Protein AF-A0A7S1BYB1-F1 (afdb_monomer)

Sequence (476 aa):
VRYETERGKSISFLDKIFKSMNMVGRQTRFNQIYKRRPYSESGSPPGVPKMLADEDTNLGYPTPSHKKASLCVRVGIASCLLASIYVFQSLTNWNRIETFTPWTKAVSGDENPNEVSLGNDIKELIETQQPSCKVDHAALSRAKTEAASLKKLTPLDREYFTIRMNTWKRNAQLLASIDHHAMCEGVLQIQIIWSDPDAEPPSEVINHKSGKVVVERHAVNSLNERFNMILEPPTLGILSLDDDLLRPCDALDSGFFRWKRNPNRMVGFDARSHVEDEEGWKYGSMSTTKKANTYSLILTRAAFVHSDYLKIYMDHLPRNIFNYVAINFNCEDIAMSLLVSALTGGRVPLLADLWALRSQIKVSHENAISSKKGHMSSRSNCVECFTRVLDLRSKEGHIQLSPLLESKKQIFRVGEKSGNSNDFDAAEATIIKRESDLIARLKEWVKMDKSEFRKHWNEMLGEVRSVLESHDLHVD

InterPro domains:
  IPR004263 Exostosin-like [PTHR48261] (154-389)
  IPR015338 Glycosyl transferase 64 domain [PF09258] (161-392)
  IPR029044 Nucleotide-diphospho-sugar transferases [G3DSA:3.90.550.10] (157-410)
  IPR029044 Nucleotide-diphospho-sugar transferases [SSF53448] (161-355)

Organism: NCBI:txid216773

pLDDT: mean 74.59, std 27.9, range [23.41, 98.94]

Radius of gyration: 30.76 Å; Cα contacts (8 Å, |Δi|>4): 634; chains: 1; bounding box: 92×83×57 Å

Mean predicted aligned error: 15.26 Å

Foldseek 3Di:
DDDDDPPDDDDDPVVVVVVVVPPPDDDDDDDDDDDDDDDDDDDDDDDDDDDDDDDDDDDDDDDDDDDDPPPPVVPVVVVVVVVVVVVVVVVPPPDDDPDDDDPDPDPDDDDDPPDPDPPPVNVVVVVPDDQPLAAPVVLLVVLLVLLVVFDAFDPLQLQAEEEQEEDDPPLLLLLLQCVQVLPQRRYQAYEYADAHQPDDRDPCQCPPPSVRHDYDDDPHNFPLSSLVPPDDDPYQKYWQAYSQKDFFSLLLVLQSNVCSLVQLFKEWQAFWAWDQDPVFIFTGDPVRCVVVQKGFFDFSNTMIHGSSLSVSCVPRQDVSLVVLRRSVVACPRVSSQLSSCLSVFQEGHHYGWQLSSPRMWGFDDPPDPCPDPCRRVSRGSSRRRSCSHSVCVDPRNPHDMWGQPPDVPDRTDGTDDCPPVCSVPPDPSPQDPVNVVSVVVVVVLVVDDPVRNVVVSVVSSVVSVVSCVVSVIDTD

Secondary structure (DSSP, 8-state):
-----SS-----HHHHHHHHGGG----------------------------------------------SSSTTTHHHHHHHHHHHHHHTT----------------SS---TT-----HHHHHHHHH--------HHHHHHHHHHHHTPPPPPHHHHH-EEEEEEESS-HHHHHHHHHHHHT-TTEEEEEEEE--TTSPPPHHHHT-TTS-EEEEE-SS--GGGGG--SS--SSSEEEEEETTEE--HHHHHHHHHHHHHSTTS-EES-EEEEEEETTEEEEEPHHHHHHHTEE-EE-TTEEEEEHHHHHHHHHHS-HHHHHHHHHHT--HHHHHHHHHHHHTTTPPPEE--HHHHH--EEBP-TT-GGGSTTHHHHHHHHHHHHHHHTTTTSTTTPPP-EE----TT-SS--SS--STTTGGGSS-----HHHHHHHHHHHHHHHS-HHHHHHHHHHHHHHHHHHHHTTT--B-

Nearest PDB structures (foldseek):
  8og1-assembly1_A  TM=8.498E-01  e=5.751E-15  Homo sapiens
  7au2-assembly1_A  TM=8.416E-01  e=3.413E-15  Homo sapiens
  8og4-assembly1_B  TM=8.600E-01  e=2.313E-14  Homo sapiens
  8og4-assembly1_A  TM=8.467E-01  e=1.295E-14  Homo sapiens
  7sck-assembly1_A  TM=8.446E-01  e=3.275E-14  Homo sapiens

Structure (mmCIF, N/CA/C/O backbone):
data_AF-A0A7S1BYB1-F1
#
_entry.id   AF-A0A7S1BYB1-F1
#
loop_
_atom_site.group_PDB
_atom_site.id
_atom_site.type_symbol
_atom_site.label_atom_id
_atom_site.label_alt_id
_atom_site.label_comp_id
_atom_site.label_asym_id
_atom_site.label_entity_id
_atom_site.label_seq_id
_atom_site.pdbx_PDB_ins_code
_atom_site.Cartn_x
_atom_site.Cartn_y
_atom_site.Cartn_z
_atom_site.occupancy
_atom_site.B_iso_or_equiv
_atom_site.auth_seq_id
_atom_site.auth_comp_id
_atom_site.auth_asym_id
_atom_site.auth_atom_id
_atom_site.pdbx_PDB_model_num
ATOM 1 N N . VAL A 1 1 ? 13.407 -43.158 -27.304 1.00 28.53 1 VAL A N 1
ATOM 2 C CA . VAL A 1 1 ? 14.367 -44.223 -26.929 1.00 28.53 1 VAL A CA 1
ATOM 3 C C . VAL A 1 1 ? 13.582 -45.332 -26.244 1.00 28.53 1 VAL A C 1
ATOM 5 O O . VAL A 1 1 ? 12.896 -45.035 -25.274 1.00 28.53 1 VAL A O 1
ATOM 8 N N . ARG A 1 2 ? 13.568 -46.552 -26.801 1.00 25.67 2 ARG A N 1
ATOM 9 C CA . ARG A 1 2 ? 12.976 -47.732 -26.143 1.00 25.67 2 ARG A CA 1
ATOM 10 C C . ARG A 1 2 ? 13.943 -48.217 -25.066 1.00 25.67 2 ARG A C 1
ATOM 12 O O . ARG A 1 2 ? 15.126 -48.344 -25.358 1.00 25.67 2 ARG A O 1
ATOM 19 N N . TYR A 1 3 ? 13.427 -48.519 -23.883 1.00 26.33 3 TYR A N 1
ATOM 20 C CA . TYR A 1 3 ? 14.114 -49.355 -22.906 1.00 26.33 3 TYR A CA 1
ATOM 21 C C . TYR A 1 3 ? 1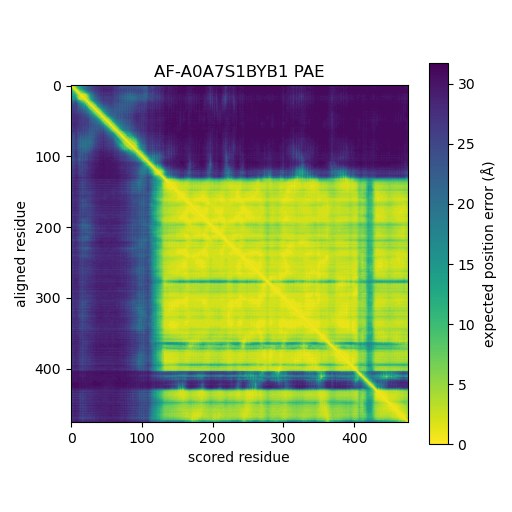3.232 -50.571 -22.634 1.00 26.33 3 TYR A C 1
ATOM 23 O O . TYR A 1 3 ? 12.136 -50.443 -22.091 1.00 26.33 3 TYR A O 1
ATOM 31 N N . GLU A 1 4 ? 13.703 -51.733 -23.075 1.00 29.55 4 GLU A N 1
ATOM 32 C CA . GLU A 1 4 ? 13.315 -53.020 -22.511 1.00 29.55 4 GLU A CA 1
ATOM 33 C C . GLU A 1 4 ? 14.120 -53.215 -21.225 1.00 29.55 4 GLU A C 1
ATOM 35 O O . GLU A 1 4 ? 15.333 -53.002 -21.210 1.00 29.55 4 GLU A O 1
ATOM 40 N N . THR A 1 5 ? 13.452 -53.605 -20.144 1.00 33.22 5 THR A N 1
ATOM 41 C CA . THR A 1 5 ? 14.110 -54.155 -18.961 1.00 33.22 5 THR A CA 1
ATOM 42 C C . THR A 1 5 ? 13.738 -55.625 -18.839 1.00 33.22 5 THR A C 1
ATOM 44 O O . THR A 1 5 ? 12.565 -56.007 -18.895 1.00 33.22 5 THR A O 1
ATOM 47 N N . GLU A 1 6 ? 14.760 -56.464 -18.693 1.00 37.56 6 GLU A N 1
ATOM 48 C CA . GLU A 1 6 ? 14.602 -57.865 -18.329 1.00 37.56 6 GLU A CA 1
ATOM 49 C C . GLU A 1 6 ? 13.918 -57.959 -16.957 1.00 37.56 6 GLU A C 1
ATOM 51 O O . GLU A 1 6 ? 14.300 -57.280 -16.005 1.00 37.56 6 GLU A O 1
ATOM 56 N N . ARG A 1 7 ? 12.918 -58.847 -16.872 1.00 37.50 7 ARG A N 1
ATOM 57 C CA . ARG A 1 7 ? 11.954 -59.059 -15.768 1.00 37.50 7 ARG A CA 1
ATOM 58 C C . ARG A 1 7 ? 10.771 -58.088 -15.790 1.00 37.50 7 ARG A C 1
ATOM 60 O O . ARG A 1 7 ? 10.648 -57.150 -15.008 1.00 37.50 7 ARG A O 1
ATOM 67 N N . GLY A 1 8 ? 9.857 -58.396 -16.709 1.00 41.41 8 GLY A N 1
ATOM 68 C CA . GLY A 1 8 ? 8.642 -57.647 -16.989 1.00 41.41 8 GLY A CA 1
ATOM 69 C C . GLY A 1 8 ? 7.721 -57.420 -15.790 1.00 41.41 8 GLY A C 1
ATOM 70 O O . GLY A 1 8 ? 7.301 -58.357 -15.115 1.00 41.41 8 GLY A O 1
ATOM 71 N N . LYS A 1 9 ? 7.354 -56.148 -15.613 1.00 34.22 9 LYS A N 1
ATOM 72 C CA . LYS A 1 9 ? 6.024 -55.640 -15.244 1.00 34.22 9 LYS A CA 1
ATOM 73 C C . LYS A 1 9 ? 6.003 -54.144 -15.582 1.00 34.22 9 LYS A C 1
ATOM 75 O O . LYS A 1 9 ? 6.672 -53.347 -14.936 1.00 34.22 9 LYS A O 1
ATOM 80 N N . SER A 1 10 ? 5.263 -53.778 -16.625 1.00 31.45 10 SER A N 1
ATOM 81 C CA . SER A 1 10 ? 5.009 -52.385 -17.003 1.00 31.45 10 SER A CA 1
ATOM 82 C C . SER A 1 10 ? 3.876 -51.832 -16.134 1.00 31.45 10 SER A C 1
ATOM 84 O O . SER A 1 10 ? 2.778 -52.383 -16.136 1.00 31.45 10 SER A O 1
ATOM 86 N N . ILE A 1 11 ? 4.141 -50.763 -15.382 1.00 35.50 11 ILE A N 1
ATOM 87 C CA . ILE A 1 11 ? 3.112 -49.877 -14.825 1.00 35.50 11 ILE A CA 1
ATOM 88 C C . ILE A 1 11 ? 3.407 -48.499 -15.404 1.00 35.50 11 ILE A C 1
ATOM 90 O O . ILE A 1 11 ? 4.526 -47.997 -15.275 1.00 35.50 11 ILE A O 1
ATOM 94 N N . SER A 1 12 ? 2.430 -47.910 -16.089 1.00 37.59 12 SER A N 1
ATOM 95 C CA . SER A 1 12 ? 2.609 -46.624 -16.750 1.00 37.59 12 SER A CA 1
ATOM 96 C C . SER A 1 12 ? 2.663 -45.493 -15.716 1.00 37.59 12 SER A C 1
ATOM 98 O O . SER A 1 12 ? 1.914 -45.470 -14.740 1.00 37.59 12 SER A O 1
ATOM 100 N N . PHE A 1 13 ? 3.543 -44.519 -15.937 1.00 36.47 13 PHE A N 1
ATOM 101 C CA . PHE A 1 13 ? 3.660 -43.287 -15.145 1.00 36.47 13 PHE A CA 1
ATOM 102 C C . PHE A 1 13 ? 2.335 -42.489 -15.078 1.00 36.47 13 PHE A C 1
ATOM 104 O O . PHE A 1 13 ? 2.100 -41.742 -14.129 1.00 36.47 13 PHE A O 1
ATOM 111 N N . LEU A 1 14 ? 1.422 -42.724 -16.027 1.00 35.56 14 LEU A N 1
ATOM 112 C CA . LEU A 1 14 ? 0.086 -42.130 -16.074 1.00 35.56 14 LEU A CA 1
ATOM 113 C C . LEU A 1 14 ? -0.856 -42.675 -14.982 1.00 35.56 14 LEU A C 1
ATOM 115 O O . LEU A 1 14 ? -1.696 -41.927 -14.488 1.00 35.56 14 LEU A O 1
ATOM 119 N N . ASP A 1 15 ? -0.670 -43.912 -14.508 1.00 38.47 15 ASP A N 1
ATOM 120 C CA . ASP A 1 15 ? -1.518 -44.502 -13.456 1.00 38.47 15 ASP A CA 1
ATOM 121 C C . ASP A 1 15 ? -1.263 -43.903 -12.060 1.00 38.47 15 ASP A C 1
ATOM 123 O O . ASP A 1 15 ? -2.139 -43.930 -11.190 1.00 38.47 15 ASP A O 1
ATOM 127 N N . LYS A 1 16 ? -0.078 -43.316 -11.831 1.00 39.06 16 LYS A N 1
ATOM 128 C CA . LYS A 1 16 ? 0.220 -42.555 -10.603 1.00 39.06 16 LYS A CA 1
ATOM 129 C C . LYS A 1 16 ? -0.391 -41.153 -10.631 1.00 39.06 16 LYS A C 1
ATOM 131 O O . LYS A 1 16 ? -0.856 -40.688 -9.596 1.00 39.06 16 LYS A O 1
ATOM 136 N N . ILE A 1 17 ? -0.460 -40.528 -11.807 1.00 36.16 17 ILE A N 1
ATOM 137 C CA . ILE A 1 17 ? -1.090 -39.213 -12.002 1.00 36.16 17 ILE A CA 1
ATOM 138 C C . ILE A 1 17 ? -2.623 -39.327 -11.899 1.00 36.16 17 ILE A C 1
ATOM 140 O O . ILE A 1 17 ? -3.269 -38.507 -11.252 1.00 36.16 17 ILE A O 1
ATOM 144 N N . PHE A 1 18 ? -3.223 -40.402 -12.420 1.00 35.75 18 PHE A N 1
ATOM 145 C CA . PHE A 1 18 ? -4.672 -40.621 -12.302 1.00 35.75 18 PHE A CA 1
ATOM 146 C C . PHE A 1 18 ? -5.149 -40.930 -10.872 1.00 35.75 18 PHE A C 1
ATOM 148 O O . PHE A 1 18 ? -6.304 -40.660 -10.538 1.00 35.75 18 PHE A O 1
ATOM 155 N N . LYS A 1 19 ? -4.280 -41.456 -9.997 1.00 37.50 19 LYS A N 1
ATOM 156 C CA . LYS A 1 19 ? -4.608 -41.663 -8.575 1.00 37.50 19 LYS A CA 1
ATOM 157 C C . LYS A 1 19 ? -4.498 -40.392 -7.729 1.00 37.50 19 LYS A C 1
ATOM 159 O O . LYS A 1 19 ? -5.232 -40.289 -6.750 1.00 37.50 19 LYS A O 1
ATOM 164 N N . SER A 1 20 ? -3.654 -39.424 -8.096 1.00 34.69 20 SER A N 1
ATOM 165 C CA . SER A 1 20 ? -3.548 -38.148 -7.369 1.00 34.69 20 SER A CA 1
ATOM 166 C C . SER A 1 20 ? -4.655 -37.154 -7.738 1.00 34.69 20 SER A C 1
ATOM 168 O O . SER A 1 20 ? -5.057 -36.356 -6.898 1.00 34.69 20 SER A O 1
ATOM 170 N N . MET A 1 21 ? -5.223 -37.246 -8.946 1.00 31.27 21 MET A N 1
ATOM 171 C CA . MET A 1 21 ? -6.331 -36.381 -9.385 1.00 31.27 21 MET A CA 1
ATOM 172 C C . MET A 1 21 ? -7.722 -36.824 -8.887 1.00 31.27 21 MET A C 1
ATOM 174 O O . MET A 1 21 ? -8.694 -36.099 -9.070 1.00 31.27 21 MET A O 1
ATOM 178 N N . ASN A 1 22 ? -7.839 -37.975 -8.214 1.00 34.75 22 ASN A N 1
ATOM 179 C CA . ASN A 1 22 ? -9.121 -38.554 -7.783 1.00 34.75 22 ASN A CA 1
ATOM 180 C C . ASN A 1 22 ? -9.516 -38.260 -6.316 1.00 34.75 22 ASN A C 1
ATOM 182 O O . ASN A 1 22 ? -10.364 -38.955 -5.759 1.00 34.75 22 ASN A O 1
ATOM 186 N N . MET A 1 23 ? -8.943 -37.229 -5.677 1.00 32.59 23 MET A N 1
ATOM 187 C CA . MET A 1 23 ? -9.347 -36.781 -4.326 1.00 32.59 23 MET A CA 1
ATOM 188 C C . MET A 1 23 ? -10.143 -35.467 -4.274 1.00 32.59 23 MET A C 1
ATOM 190 O O . MET A 1 23 ? -10.385 -34.944 -3.190 1.00 32.59 23 MET A O 1
ATOM 194 N N . VAL A 1 24 ? -10.662 -34.974 -5.402 1.00 35.75 24 VAL A N 1
ATOM 195 C CA . VAL A 1 24 ? -11.615 -33.850 -5.406 1.00 35.75 24 VAL A CA 1
ATOM 196 C C . VAL A 1 24 ? -12.869 -34.247 -6.181 1.00 35.75 24 VAL A C 1
ATOM 198 O O . VAL A 1 24 ? -12.944 -34.138 -7.398 1.00 35.75 24 VAL A O 1
ATOM 201 N N . GLY A 1 25 ? -13.855 -34.762 -5.446 1.00 28.33 25 GLY A N 1
ATOM 202 C CA . GLY A 1 25 ? -15.143 -35.191 -5.988 1.00 28.33 25 GLY A CA 1
ATOM 203 C C . GLY A 1 25 ? -16.103 -35.663 -4.897 1.00 28.33 25 GLY A C 1
ATOM 204 O O . GLY A 1 25 ? -16.552 -36.806 -4.919 1.00 28.33 25 GLY A O 1
ATOM 205 N N . ARG A 1 26 ? -16.399 -34.814 -3.903 1.00 30.39 26 ARG A N 1
ATOM 206 C CA . ARG A 1 26 ? -17.483 -35.053 -2.932 1.00 30.39 26 ARG A CA 1
ATOM 207 C C . ARG A 1 26 ? -18.613 -34.043 -3.119 1.00 30.39 26 ARG A C 1
ATOM 209 O O . ARG A 1 26 ? -18.632 -33.005 -2.481 1.00 30.39 26 ARG A O 1
ATOM 216 N N . GLN A 1 27 ? -19.581 -34.427 -3.942 1.00 26.97 27 GLN A N 1
ATOM 217 C CA . GLN A 1 27 ? -20.998 -34.045 -3.889 1.00 26.97 27 GLN A CA 1
ATOM 218 C C . GLN A 1 27 ? -21.704 -35.124 -4.738 1.00 26.97 27 GLN A C 1
ATOM 220 O O . GLN A 1 27 ? -21.244 -35.404 -5.837 1.00 26.97 27 GLN A O 1
ATOM 225 N N . THR A 1 28 ? -22.748 -35.865 -4.379 1.00 27.55 28 THR A N 1
ATOM 226 C CA . THR A 1 28 ? -23.713 -35.913 -3.273 1.00 27.55 28 THR A CA 1
ATOM 227 C C . THR A 1 28 ? -24.466 -37.240 -3.489 1.00 27.55 28 THR A C 1
ATOM 229 O O . THR A 1 28 ? -24.682 -37.610 -4.642 1.00 27.55 28 THR A O 1
ATOM 232 N N . ARG A 1 29 ? -24.975 -37.925 -2.455 1.00 26.55 29 ARG A N 1
ATOM 233 C CA . ARG A 1 29 ? -26.191 -38.752 -2.626 1.00 26.55 29 ARG A CA 1
ATOM 234 C C . ARG A 1 29 ? -27.007 -38.840 -1.340 1.00 26.55 29 ARG A C 1
ATOM 236 O O . ARG A 1 29 ? -26.693 -39.597 -0.430 1.00 26.55 29 ARG A O 1
ATOM 243 N N . PHE A 1 30 ? -28.080 -38.057 -1.331 1.00 23.41 30 PHE A N 1
ATOM 244 C CA . PHE A 1 30 ? -29.295 -38.286 -0.559 1.00 23.41 30 PHE A CA 1
ATOM 245 C C . PHE A 1 30 ? -30.231 -39.215 -1.366 1.00 23.41 30 PHE A C 1
ATOM 247 O O . PHE A 1 30 ? -30.302 -39.101 -2.588 1.00 23.41 30 PHE A O 1
ATOM 254 N N . ASN A 1 31 ? -30.973 -40.062 -0.639 1.00 25.92 31 ASN A N 1
ATOM 255 C CA . ASN A 1 31 ? -32.177 -40.838 -0.998 1.00 25.92 31 ASN A CA 1
ATOM 256 C C . ASN A 1 31 ? -32.057 -42.107 -1.873 1.00 25.92 31 ASN A C 1
ATOM 258 O O . ASN A 1 31 ? -32.088 -42.047 -3.095 1.00 25.92 31 ASN A O 1
ATOM 262 N N . GLN A 1 32 ? -32.090 -43.288 -1.233 1.00 26.34 32 GLN A N 1
ATOM 263 C CA . GLN A 1 32 ? -33.321 -44.088 -1.027 1.00 26.34 32 GLN A CA 1
ATOM 264 C C . GLN A 1 32 ? -32.983 -45.484 -0.463 1.00 26.34 32 GLN A C 1
ATOM 266 O O . GLN A 1 32 ? -32.488 -46.337 -1.191 1.00 26.34 32 GLN A O 1
ATOM 271 N N . ILE A 1 33 ? -33.367 -45.761 0.789 1.00 25.06 33 ILE A N 1
ATOM 272 C CA . ILE A 1 33 ? -33.833 -47.095 1.204 1.00 25.06 33 ILE A CA 1
ATOM 273 C C . ILE A 1 33 ? -35.068 -46.889 2.088 1.00 25.06 33 ILE A C 1
ATOM 275 O O . ILE A 1 33 ? -34.967 -46.642 3.283 1.00 25.06 33 ILE A O 1
ATOM 279 N N . TYR A 1 34 ? -36.247 -46.997 1.475 1.00 24.88 34 TYR A N 1
ATOM 280 C CA . TYR A 1 34 ? -37.471 -47.404 2.159 1.00 24.88 34 TYR A CA 1
ATOM 281 C C . TYR A 1 34 ? -37.763 -48.847 1.731 1.00 24.88 34 TYR A C 1
ATOM 283 O O . TYR A 1 34 ? -38.201 -49.092 0.609 1.00 24.88 34 TYR A O 1
ATOM 291 N N . LYS A 1 35 ? -37.562 -49.805 2.639 1.00 27.94 35 LYS A N 1
ATOM 292 C CA . LYS A 1 35 ? -38.367 -51.031 2.714 1.00 27.94 35 LYS A CA 1
ATOM 293 C C . LYS A 1 35 ? -38.775 -51.251 4.174 1.00 27.94 35 LYS A C 1
ATOM 295 O O . LYS A 1 35 ? -38.027 -50.968 5.100 1.00 27.94 35 LYS A O 1
ATOM 300 N N . ARG A 1 36 ? -40.040 -51.636 4.314 1.00 26.97 36 ARG A N 1
ATOM 301 C CA . ARG A 1 36 ? -40.928 -51.605 5.484 1.00 26.97 36 ARG A CA 1
ATOM 302 C C . ARG A 1 36 ? -40.562 -52.613 6.597 1.00 26.97 36 ARG A C 1
ATOM 304 O O . ARG A 1 36 ? -40.266 -53.751 6.266 1.00 26.97 36 ARG A O 1
ATOM 311 N N . ARG A 1 37 ? -40.668 -52.145 7.861 1.00 27.34 37 ARG A N 1
ATOM 312 C CA . ARG A 1 37 ? -41.494 -52.590 9.035 1.00 27.34 37 ARG A CA 1
ATOM 313 C C . ARG A 1 37 ? -41.681 -54.105 9.326 1.00 27.34 37 ARG A C 1
ATOM 315 O O . ARG A 1 37 ? -41.816 -54.866 8.377 1.00 27.34 37 ARG A O 1
ATOM 322 N N . PRO A 1 38 ? -41.810 -54.530 10.613 1.00 35.41 38 PRO A N 1
ATOM 323 C CA . PRO A 1 38 ? -42.918 -54.087 11.484 1.00 35.41 38 PRO A CA 1
ATOM 324 C C . PRO A 1 38 ? -42.580 -53.774 12.955 1.00 35.41 38 PRO A C 1
ATOM 326 O O . PRO A 1 38 ? -41.645 -54.310 13.532 1.00 35.41 38 PRO A O 1
ATOM 329 N N . TYR A 1 39 ? -43.416 -52.920 13.556 1.00 26.61 39 TYR A N 1
ATOM 330 C CA . TYR A 1 39 ? -43.589 -52.782 15.004 1.00 26.61 39 TYR A CA 1
ATOM 331 C C . TYR A 1 39 ? -45.091 -52.869 15.298 1.00 26.61 39 TYR A C 1
ATOM 333 O O . TYR A 1 39 ? -45.893 -52.251 14.590 1.00 26.61 39 TYR A O 1
ATOM 341 N N . SER A 1 40 ? -45.434 -53.680 16.293 1.00 29.45 40 SER A N 1
ATOM 342 C CA . SER A 1 40 ? -46.764 -53.918 16.852 1.00 29.45 40 SER A CA 1
ATOM 343 C C . SER A 1 40 ? -47.159 -52.831 17.863 1.00 29.45 40 SER A C 1
ATOM 345 O O . SER A 1 40 ? -46.295 -52.360 18.594 1.00 29.45 40 SER A O 1
ATOM 347 N N . GLU A 1 41 ? -48.452 -52.471 17.839 1.00 29.92 41 GLU A N 1
ATOM 348 C CA . GLU A 1 41 ? -49.413 -52.228 18.948 1.00 29.92 41 GLU A CA 1
ATOM 349 C C . GLU A 1 41 ? -48.893 -51.605 20.268 1.00 29.92 41 GLU A C 1
ATOM 351 O O . GLU A 1 41 ? -47.904 -52.052 20.825 1.00 29.92 41 GLU A O 1
ATOM 356 N N . SER A 1 42 ? -49.530 -50.625 20.919 1.00 29.88 42 SER A N 1
ATOM 357 C CA . SER A 1 42 ? -50.961 -50.332 21.093 1.00 29.88 42 SER A CA 1
ATOM 358 C C . SER A 1 42 ? -51.144 -48.946 21.755 1.00 29.88 42 SER A C 1
ATOM 360 O O . SER A 1 42 ? -50.232 -48.449 22.412 1.00 29.88 42 SER A O 1
ATOM 362 N N . GLY A 1 43 ? -52.338 -48.344 21.627 1.00 28.23 43 GLY A N 1
ATOM 363 C CA . GLY A 1 43 ? -52.820 -47.303 22.551 1.00 28.23 43 GLY A CA 1
ATOM 364 C C . GLY A 1 43 ? -53.378 -46.024 21.910 1.00 28.23 43 GLY A C 1
ATOM 365 O O . GLY A 1 43 ? -52.648 -45.097 21.586 1.00 28.23 43 GLY A O 1
ATOM 366 N N . SER A 1 44 ? -54.699 -45.941 21.779 1.00 25.78 44 SER A N 1
ATOM 367 C CA . SER A 1 44 ? -55.513 -44.715 21.602 1.00 25.78 44 SER A CA 1
ATOM 368 C C . SER A 1 44 ? -56.807 -44.920 22.427 1.00 25.78 44 SER A C 1
ATOM 370 O O . SER A 1 44 ? -56.982 -46.052 22.891 1.00 25.78 44 SER A O 1
ATOM 372 N N . PRO A 1 45 ? -57.800 -44.001 22.536 1.00 50.94 45 PRO A N 1
ATOM 373 C CA . PRO A 1 45 ? -57.932 -42.541 22.290 1.00 50.94 45 PRO A CA 1
ATOM 374 C C . PRO A 1 45 ? -58.700 -41.889 23.513 1.00 50.94 45 PRO A C 1
ATOM 376 O O . PRO A 1 45 ? -58.501 -42.419 24.606 1.00 50.94 45 PRO A O 1
ATOM 379 N N . PRO A 1 46 ? -59.614 -40.870 23.453 1.00 49.22 46 PRO A N 1
ATOM 380 C CA . PRO A 1 46 ? -60.052 -39.964 22.368 1.00 49.22 46 PRO A CA 1
ATOM 381 C C . PRO A 1 46 ? -60.313 -38.474 22.721 1.00 49.22 46 PRO A C 1
ATOM 383 O O . PRO A 1 46 ? -60.468 -38.082 23.872 1.00 49.22 46 PRO A O 1
ATOM 386 N N . GLY A 1 47 ? -60.496 -37.665 21.665 1.00 29.02 47 GLY A N 1
ATOM 387 C CA . GLY A 1 47 ? -61.193 -36.372 21.711 1.00 29.02 47 GLY A CA 1
ATOM 388 C C . GLY A 1 47 ? -61.196 -35.639 20.359 1.00 29.02 47 GLY A C 1
ATOM 389 O O . GLY A 1 47 ? -60.235 -34.960 20.028 1.00 29.02 47 GLY A O 1
ATOM 390 N N . VAL A 1 48 ? -62.272 -35.792 19.578 1.00 29.19 48 VAL A N 1
ATOM 391 C CA . VAL A 1 48 ? -62.590 -35.134 18.281 1.00 29.19 48 VAL A CA 1
ATOM 392 C C . VAL A 1 48 ? -63.973 -34.473 18.475 1.00 29.19 48 VAL A C 1
ATOM 394 O O . VAL A 1 48 ? -64.759 -35.051 19.233 1.00 29.19 48 VAL A O 1
ATOM 397 N N . PRO A 1 49 ? -64.315 -33.307 17.869 1.00 41.69 49 PRO A N 1
ATOM 398 C CA . PRO A 1 49 ? -64.964 -33.309 16.542 1.00 41.69 49 PRO A CA 1
ATOM 399 C C . PRO A 1 49 ? -64.703 -32.116 15.586 1.00 41.69 49 PRO A C 1
ATOM 401 O O . PRO A 1 49 ? -64.829 -30.973 15.999 1.00 41.69 49 PRO A O 1
ATOM 404 N N . LYS A 1 50 ? -64.529 -32.473 14.288 1.00 29.34 50 LYS A N 1
ATOM 405 C CA . LYS A 1 50 ? -65.174 -31.934 13.044 1.00 29.34 50 LYS A CA 1
ATOM 406 C C . LYS A 1 50 ? -64.947 -30.439 12.681 1.00 29.34 50 LYS A C 1
ATOM 408 O O . LYS A 1 50 ? -64.772 -29.622 13.559 1.00 29.34 50 LYS A O 1
ATOM 413 N N . MET A 1 51 ? -64.951 -29.948 11.431 1.00 27.70 51 MET A N 1
ATOM 414 C CA . MET A 1 51 ? -65.680 -30.247 10.175 1.00 27.70 51 MET A CA 1
ATOM 415 C C . MET A 1 51 ? -65.101 -29.283 9.087 1.00 27.70 51 MET A C 1
ATOM 417 O O . MET A 1 51 ? -64.748 -28.172 9.464 1.00 27.70 51 MET A O 1
ATOM 421 N N . LEU A 1 52 ? -64.811 -29.632 7.822 1.00 29.31 52 LEU A N 1
ATOM 422 C CA . LEU A 1 52 ? -65.625 -29.568 6.570 1.00 29.31 52 LEU A CA 1
ATOM 423 C C . LEU A 1 52 ? -64.590 -29.591 5.398 1.00 29.31 52 LEU A C 1
ATOM 425 O O . LEU A 1 52 ? -63.551 -28.953 5.550 1.00 29.31 52 LEU A O 1
ATOM 429 N N . ALA A 1 53 ? -64.664 -30.507 4.414 1.00 29.11 53 ALA A N 1
ATOM 430 C CA . ALA A 1 53 ? -65.315 -30.379 3.080 1.00 29.11 53 ALA A CA 1
ATOM 431 C C . ALA A 1 53 ? -64.612 -29.317 2.187 1.00 29.11 53 ALA A C 1
ATOM 433 O O . ALA A 1 53 ? -64.398 -28.208 2.661 1.00 29.11 53 ALA A O 1
ATOM 434 N N . ASP A 1 54 ? -64.078 -29.571 0.984 1.00 27.75 54 ASP A N 1
ATOM 435 C CA . ASP A 1 54 ? -64.581 -30.256 -0.231 1.00 27.75 54 ASP A CA 1
ATOM 436 C C . ASP A 1 54 ? -63.380 -30.738 -1.102 1.00 27.75 54 ASP A C 1
ATOM 438 O O . ASP A 1 54 ? -62.298 -30.153 -1.016 1.00 27.75 54 ASP A O 1
ATOM 442 N N . GLU A 1 55 ? -63.406 -31.933 -1.722 1.00 31.36 55 GLU A N 1
ATOM 443 C CA . GLU A 1 55 ? -63.784 -32.230 -3.138 1.00 31.36 55 GLU A CA 1
ATOM 444 C C . GLU A 1 55 ? -63.022 -31.382 -4.186 1.00 31.36 55 GLU A C 1
ATOM 446 O O . GLU A 1 55 ? -62.869 -30.179 -4.038 1.00 31.36 55 GLU A O 1
ATOM 451 N N . ASP A 1 56 ? -62.515 -31.858 -5.323 1.00 29.39 56 ASP A N 1
ATOM 452 C CA . ASP A 1 56 ? -62.427 -33.158 -5.984 1.00 29.39 56 ASP A CA 1
ATOM 453 C C . ASP A 1 56 ? -61.481 -32.954 -7.191 1.00 29.39 56 ASP A C 1
ATOM 455 O O . ASP A 1 56 ? -61.447 -31.866 -7.767 1.00 29.39 56 ASP A O 1
ATOM 459 N N . THR A 1 57 ? -60.725 -33.975 -7.607 1.00 32.06 57 THR A N 1
ATOM 460 C CA . THR A 1 57 ? -60.699 -34.499 -8.995 1.00 32.06 57 THR A CA 1
ATOM 461 C C . THR A 1 57 ? -59.539 -35.472 -9.228 1.00 32.06 57 THR A C 1
ATOM 463 O O . THR A 1 57 ? -58.361 -35.213 -8.994 1.00 32.06 57 THR A O 1
ATOM 466 N N . ASN A 1 58 ? -59.963 -36.642 -9.693 1.00 27.31 58 ASN A N 1
ATOM 467 C CA . ASN A 1 58 ? -59.248 -37.878 -9.965 1.00 27.31 58 ASN A CA 1
ATOM 468 C C . ASN A 1 58 ? -58.661 -37.935 -11.393 1.00 27.31 58 ASN A C 1
ATOM 470 O O . ASN A 1 58 ? -59.003 -37.116 -12.242 1.00 27.31 58 ASN A O 1
ATOM 474 N N . LEU A 1 59 ? -57.957 -39.053 -11.648 1.00 28.70 59 LEU A N 1
ATOM 475 C CA . LEU A 1 59 ? -57.609 -39.706 -12.934 1.00 28.70 59 LEU A CA 1
ATOM 476 C C . LEU A 1 59 ? -56.187 -39.398 -13.437 1.00 28.70 59 LEU A C 1
ATOM 478 O O . LEU A 1 59 ? -55.823 -38.254 -13.646 1.00 28.70 59 LEU A O 1
ATOM 482 N N . GLY A 1 60 ? -55.307 -40.359 -13.718 1.00 26.73 60 GLY A N 1
ATOM 483 C CA . GLY A 1 60 ? -55.402 -41.815 -13.757 1.00 26.73 60 GLY A CA 1
ATOM 484 C C . GLY A 1 60 ? -54.118 -42.365 -14.403 1.00 26.73 60 GLY A C 1
ATOM 485 O O . GLY A 1 60 ? -53.595 -41.781 -15.349 1.00 26.73 60 GLY A O 1
ATOM 486 N N . TYR A 1 61 ? -53.584 -43.468 -13.875 1.00 25.62 61 TYR A N 1
ATOM 487 C CA . TYR A 1 61 ? -52.509 -44.242 -14.513 1.00 25.62 61 TYR A CA 1
ATOM 488 C C . TYR A 1 61 ? -53.051 -45.029 -15.718 1.00 25.62 61 TYR A C 1
ATOM 490 O O . TYR A 1 61 ? -54.217 -45.427 -15.711 1.00 25.62 61 TYR A O 1
ATOM 498 N N . PRO A 1 62 ? -52.191 -45.343 -16.706 1.00 31.19 62 PRO A N 1
ATOM 499 C CA . PRO A 1 62 ? -51.794 -46.750 -16.829 1.00 31.19 62 PRO A CA 1
ATOM 500 C C . PRO A 1 62 ? -50.314 -46.963 -17.222 1.00 31.19 62 PRO A C 1
ATOM 502 O O . PRO A 1 62 ? -49.766 -46.312 -18.107 1.00 31.19 62 PRO A O 1
ATOM 505 N N . THR A 1 63 ? -49.674 -47.952 -16.597 1.00 27.69 63 THR A N 1
ATOM 506 C CA . THR A 1 63 ? -48.598 -48.780 -17.194 1.00 27.69 63 THR A CA 1
ATOM 507 C C . THR A 1 63 ? -49.249 -50.070 -17.749 1.00 27.69 63 THR A C 1
ATOM 509 O O . THR A 1 63 ? -50.421 -50.276 -17.423 1.00 27.69 63 THR A O 1
ATOM 512 N N . PRO A 1 64 ? -48.598 -50.976 -18.532 1.00 37.09 64 PRO A N 1
ATOM 513 C CA . PRO A 1 64 ? -47.157 -51.144 -18.807 1.00 37.09 64 PRO A CA 1
ATOM 514 C C . PRO A 1 64 ? -46.788 -51.547 -20.269 1.00 37.09 64 PRO A C 1
ATOM 516 O O . PRO A 1 64 ? -47.638 -51.913 -21.071 1.00 37.09 64 PRO A O 1
ATOM 519 N N . SER A 1 65 ? -45.491 -51.593 -20.616 1.00 27.05 65 SER A N 1
ATOM 520 C CA . SER A 1 65 ? -44.869 -52.801 -21.218 1.00 27.05 65 SER A CA 1
ATOM 521 C C . SER A 1 65 ? -43.385 -52.620 -21.569 1.00 27.05 65 SER A C 1
ATOM 523 O O . SER A 1 65 ? -42.942 -51.649 -22.179 1.00 27.05 65 SER A O 1
ATOM 525 N N . HIS A 1 66 ? -42.606 -53.623 -21.166 1.00 32.91 66 HIS A N 1
ATOM 526 C CA . HIS A 1 66 ? -41.213 -53.842 -21.524 1.00 32.91 66 HIS A CA 1
ATOM 527 C C . HIS A 1 66 ? -41.066 -54.156 -23.018 1.00 32.91 66 HIS A C 1
ATOM 529 O O . HIS A 1 66 ? -41.628 -55.147 -23.477 1.00 32.91 66 HIS A O 1
ATOM 535 N N . LYS A 1 67 ? -40.250 -53.368 -23.732 1.00 32.78 67 LYS A N 1
ATOM 536 C CA . LYS A 1 67 ? -39.313 -53.765 -24.814 1.00 32.78 67 LYS A CA 1
ATOM 537 C C . LYS A 1 67 ? -38.915 -52.513 -25.604 1.00 32.78 67 LYS A C 1
ATOM 539 O O . LYS A 1 67 ? -39.665 -52.094 -26.474 1.00 32.78 67 LYS A O 1
ATOM 544 N N . LYS A 1 68 ? -37.744 -51.935 -25.291 1.00 31.09 68 LYS A N 1
ATOM 545 C CA . LYS A 1 68 ? -36.846 -51.148 -26.186 1.00 31.09 68 LYS A CA 1
ATOM 546 C C . LYS A 1 68 ? -35.713 -50.465 -25.391 1.00 31.09 68 LYS A C 1
ATOM 548 O O . LYS A 1 68 ? -35.386 -49.305 -25.597 1.00 31.09 68 LYS A O 1
ATOM 553 N N . ALA A 1 69 ? -35.058 -51.201 -24.494 1.00 32.03 69 ALA A N 1
ATOM 554 C CA . ALA A 1 69 ? -33.784 -50.786 -23.903 1.00 32.03 69 ALA A CA 1
ATOM 555 C C . ALA A 1 69 ? -32.634 -51.453 -24.677 1.00 32.03 69 ALA A C 1
ATOM 557 O O . ALA A 1 69 ? -32.083 -52.452 -24.239 1.00 32.03 69 ALA A O 1
ATOM 558 N N . SER A 1 70 ? -32.341 -50.954 -25.882 1.00 33.78 70 SER A N 1
ATOM 559 C CA . SER A 1 70 ? -31.106 -51.306 -26.615 1.00 33.78 70 SER A CA 1
ATOM 560 C C . SER A 1 70 ? -30.713 -50.302 -27.714 1.00 33.78 70 SER A C 1
ATOM 562 O O . SER A 1 70 ? -29.670 -50.486 -28.338 1.00 33.78 70 SER A O 1
ATOM 564 N N . LEU A 1 71 ? -31.479 -49.226 -27.956 1.00 32.12 71 LEU A N 1
ATOM 565 C CA . LEU A 1 71 ? -31.172 -48.264 -29.032 1.00 32.12 71 LEU A CA 1
ATOM 566 C C . LEU A 1 71 ? -30.861 -46.828 -28.556 1.00 32.12 71 LEU A C 1
ATOM 568 O O . LEU A 1 71 ? -30.448 -46.006 -29.363 1.00 32.12 71 LEU A O 1
ATOM 572 N N . CYS A 1 72 ? -30.944 -46.530 -27.252 1.00 31.91 72 CYS A N 1
ATOM 573 C CA . CYS A 1 72 ? -30.597 -45.203 -26.701 1.00 31.91 72 CYS A CA 1
ATOM 574 C C . CYS A 1 72 ? -29.177 -45.085 -26.113 1.00 31.91 72 CYS A C 1
ATOM 576 O O . CYS A 1 72 ? -28.768 -43.990 -25.747 1.00 31.91 72 CYS A O 1
ATOM 578 N N . VAL A 1 73 ? -28.384 -46.161 -26.072 1.00 33.03 73 VAL A N 1
ATOM 579 C CA . VAL A 1 73 ? -27.002 -46.115 -25.536 1.00 33.03 73 VAL A CA 1
ATOM 580 C C . VAL A 1 73 ? -25.961 -45.761 -26.615 1.00 33.03 73 VAL A C 1
ATOM 582 O O . VAL A 1 73 ? -24.827 -45.429 -26.296 1.00 33.03 73 VAL A O 1
ATOM 585 N N . ARG A 1 74 ? -26.337 -45.739 -27.903 1.00 35.84 74 ARG A N 1
ATOM 586 C CA . ARG A 1 74 ? -25.407 -45.415 -29.006 1.00 35.84 74 ARG A CA 1
ATOM 587 C C . ARG A 1 74 ? -25.490 -43.983 -29.546 1.00 35.84 74 ARG A C 1
ATOM 589 O O . ARG A 1 74 ? -24.622 -43.604 -30.319 1.00 35.84 74 ARG A O 1
ATOM 596 N N . VAL A 1 75 ? -26.451 -43.167 -29.101 1.00 37.91 75 VAL A N 1
ATOM 597 C CA . VAL A 1 75 ? -26.554 -41.747 -29.511 1.00 37.91 75 VAL A CA 1
ATOM 598 C C . VAL A 1 75 ? -26.029 -40.786 -28.428 1.00 37.91 75 VAL A C 1
ATOM 600 O O . VAL A 1 75 ? -25.543 -39.712 -28.752 1.00 37.91 75 VAL A O 1
ATOM 603 N N . GLY A 1 76 ? -25.993 -41.195 -27.152 1.00 36.91 76 GLY A N 1
ATOM 604 C CA . GLY A 1 76 ? -25.454 -40.368 -26.057 1.00 36.91 76 GLY A CA 1
ATOM 605 C C . GLY A 1 76 ? -23.921 -40.288 -25.975 1.00 36.91 76 GLY A C 1
ATOM 606 O O . GLY A 1 76 ? -23.392 -39.352 -25.389 1.00 36.91 76 GLY A O 1
ATOM 607 N N . ILE A 1 77 ? -23.191 -41.231 -26.583 1.00 37.91 77 ILE A N 1
ATOM 608 C CA . ILE A 1 77 ? -21.714 -41.256 -26.548 1.00 37.91 77 ILE A CA 1
ATOM 609 C C . ILE A 1 77 ? -21.111 -40.369 -27.655 1.00 37.91 77 ILE A C 1
ATOM 611 O O . ILE A 1 77 ? -20.047 -39.784 -27.466 1.00 37.91 77 ILE A O 1
ATOM 615 N N . ALA A 1 78 ? -21.816 -40.181 -28.776 1.00 37.47 78 ALA A N 1
ATOM 616 C CA . ALA A 1 78 ? -21.365 -39.314 -29.867 1.00 37.47 78 ALA A CA 1
ATOM 617 C C . ALA A 1 78 ? -21.456 -37.814 -29.510 1.00 37.47 78 ALA A C 1
ATOM 619 O O . ALA A 1 78 ? -20.581 -37.037 -29.888 1.00 37.47 78 ALA A O 1
ATOM 620 N N . SER A 1 79 ? -22.455 -37.414 -28.718 1.00 38.53 79 SER A N 1
ATOM 621 C CA . SER A 1 79 ? -22.654 -36.012 -28.316 1.00 38.53 79 SER A CA 1
ATOM 622 C C . SER A 1 79 ? -21.650 -35.533 -27.259 1.00 38.53 79 SER A C 1
ATOM 624 O O . SER A 1 79 ? -21.275 -34.363 -27.260 1.00 38.53 79 SER A O 1
ATOM 626 N N . CYS A 1 80 ? -21.150 -36.427 -26.396 1.00 34.78 80 CYS A N 1
ATOM 627 C CA . CYS A 1 80 ? -20.086 -36.092 -25.442 1.00 34.78 80 CYS A CA 1
ATOM 628 C C . CYS A 1 80 ? -18.699 -36.025 -26.101 1.00 34.78 80 CYS A C 1
ATOM 630 O O . CYS A 1 80 ? -17.903 -35.173 -25.724 1.00 34.78 80 CYS A O 1
ATOM 632 N N . LEU A 1 81 ? -18.421 -36.846 -27.122 1.00 38.62 81 LEU A N 1
ATOM 633 C CA . LEU A 1 81 ? -17.144 -36.804 -27.848 1.00 38.62 81 LEU A CA 1
ATOM 634 C C . LEU A 1 81 ? -16.985 -35.538 -28.707 1.00 38.62 81 LEU A C 1
ATOM 636 O O . LEU A 1 81 ? -15.885 -34.999 -28.793 1.00 38.62 81 LEU A O 1
ATOM 640 N N . LEU A 1 82 ? -18.071 -35.010 -29.281 1.00 36.72 82 LEU A N 1
ATOM 641 C CA . LEU A 1 82 ? -18.028 -33.760 -30.054 1.00 36.72 82 LEU A CA 1
ATOM 642 C C . LEU A 1 82 ? -17.870 -32.510 -29.168 1.00 36.72 82 LEU A C 1
ATOM 644 O O . LEU A 1 82 ? -17.178 -31.573 -29.562 1.00 36.72 82 LEU A O 1
ATOM 648 N N . ALA A 1 83 ? -18.414 -32.513 -27.945 1.00 37.19 83 ALA A N 1
ATOM 649 C CA . ALA A 1 83 ? -18.198 -31.431 -26.979 1.00 37.19 83 ALA A CA 1
ATOM 650 C C . ALA A 1 83 ? -16.751 -31.404 -26.443 1.00 37.19 83 ALA A C 1
ATOM 652 O O . ALA A 1 83 ? -16.183 -30.331 -26.246 1.00 37.19 83 ALA A O 1
ATOM 653 N N . SER A 1 84 ? -16.114 -32.568 -26.274 1.00 36.47 84 SER A N 1
ATOM 654 C CA . SER A 1 84 ? -14.706 -32.654 -25.862 1.00 36.47 84 SER A CA 1
ATOM 655 C C . SER A 1 84 ? -13.731 -32.173 -26.941 1.00 36.47 84 SER A C 1
ATOM 657 O O . SER A 1 84 ? -12.699 -31.601 -26.602 1.00 36.47 84 SER A O 1
ATOM 659 N N . ILE A 1 85 ? -14.063 -32.338 -28.227 1.00 38.12 85 ILE A N 1
ATOM 660 C CA . ILE A 1 85 ? -13.242 -31.839 -29.345 1.00 38.12 85 ILE A CA 1
ATOM 661 C C . ILE A 1 85 ? -13.331 -30.308 -29.459 1.00 38.12 85 ILE A C 1
ATOM 663 O O . ILE A 1 85 ? -12.315 -29.662 -29.711 1.00 38.12 85 ILE A O 1
ATOM 667 N N . TYR A 1 86 ? -14.496 -29.708 -29.183 1.00 32.06 86 TYR A N 1
ATOM 668 C CA . TYR A 1 86 ? -14.662 -28.247 -29.214 1.00 32.06 86 TYR A CA 1
ATOM 669 C C . TYR A 1 86 ? -13.930 -27.539 -28.059 1.00 32.06 86 TYR A C 1
ATOM 671 O O . TYR A 1 86 ? -13.348 -26.472 -28.252 1.00 32.06 86 TYR A O 1
ATOM 679 N N . VAL A 1 87 ? -13.879 -28.158 -26.872 1.00 36.25 87 VAL A N 1
ATOM 680 C CA . VAL A 1 87 ? -13.082 -27.646 -25.741 1.00 36.25 87 VAL A CA 1
ATOM 681 C C . VAL A 1 87 ? -11.579 -27.844 -25.979 1.00 36.25 87 VAL A C 1
ATOM 683 O O . VAL A 1 87 ? -10.789 -26.974 -25.618 1.00 36.25 87 VAL A O 1
ATOM 686 N N . PHE A 1 88 ? -11.165 -28.916 -26.667 1.00 31.78 88 PHE A N 1
ATOM 687 C CA . PHE A 1 88 ? -9.758 -29.113 -27.035 1.00 31.78 88 PHE A CA 1
ATOM 688 C C . PHE A 1 88 ? -9.279 -28.153 -28.136 1.00 31.78 88 PHE A C 1
ATOM 690 O O . PHE A 1 88 ? -8.164 -27.648 -28.045 1.00 31.78 88 PHE A O 1
ATOM 697 N N . GLN A 1 89 ? -10.116 -27.819 -29.125 1.00 31.08 89 GLN A N 1
ATOM 698 C CA . GLN A 1 89 ? -9.756 -26.858 -30.179 1.00 31.08 89 GLN A CA 1
ATOM 699 C C . GLN A 1 89 ? -9.719 -25.397 -29.696 1.00 31.08 89 GLN A C 1
ATOM 701 O O . GLN A 1 89 ? -9.024 -24.581 -30.296 1.00 31.08 89 GLN A O 1
ATOM 706 N N . SER A 1 90 ? -10.380 -25.066 -28.579 1.00 31.97 90 SER A N 1
ATOM 707 C CA . SER A 1 90 ? -10.256 -23.752 -27.926 1.00 31.97 90 SER A CA 1
ATOM 708 C C . SER A 1 90 ? -9.016 -23.624 -27.025 1.00 31.97 90 SER A C 1
ATOM 710 O O . SER A 1 90 ? -8.682 -22.512 -26.616 1.00 31.97 90 SER A O 1
ATOM 712 N N . LEU A 1 91 ? -8.334 -24.732 -26.708 1.00 34.38 91 LEU A N 1
ATOM 713 C CA . LEU A 1 91 ? -7.144 -24.769 -25.844 1.00 34.38 91 LEU A CA 1
ATOM 714 C C . LEU A 1 91 ? -5.837 -25.020 -26.614 1.00 34.38 91 LEU A C 1
ATOM 716 O O . LEU A 1 91 ? -4.755 -24.918 -26.042 1.00 34.38 91 LEU A O 1
ATOM 720 N N . THR A 1 92 ? -5.904 -25.266 -27.924 1.00 34.44 92 THR A N 1
ATOM 721 C CA . THR A 1 92 ? -4.735 -25.396 -28.804 1.00 34.44 92 THR A CA 1
ATOM 722 C C . THR A 1 92 ? -4.579 -24.176 -29.710 1.00 34.44 92 THR A C 1
ATOM 724 O O . THR A 1 92 ? -4.669 -24.281 -30.929 1.00 34.44 92 THR A O 1
ATOM 727 N N . ASN A 1 93 ? -4.290 -23.013 -29.122 1.00 28.44 93 ASN A N 1
ATOM 728 C CA . ASN A 1 93 ? -3.604 -21.919 -29.826 1.00 28.44 93 ASN A CA 1
ATOM 729 C C . ASN A 1 93 ? -2.113 -21.900 -29.430 1.00 28.44 93 ASN A C 1
ATOM 731 O O . ASN A 1 93 ? -1.507 -20.868 -29.150 1.00 28.44 93 ASN A O 1
ATOM 735 N N . TRP A 1 94 ? -1.528 -23.099 -29.369 1.00 32.03 94 TRP A N 1
ATOM 736 C CA . TRP A 1 94 ? -0.107 -23.354 -29.156 1.00 32.03 94 TRP A CA 1
ATOM 737 C C . TRP A 1 94 ? 0.613 -23.363 -30.507 1.00 32.03 94 TRP A C 1
ATOM 739 O O . TRP A 1 94 ? 0.954 -24.405 -31.046 1.00 32.03 94 TRP A O 1
ATOM 749 N N . ASN A 1 95 ? 0.831 -22.172 -31.057 1.00 31.08 95 ASN A N 1
ATOM 750 C CA . ASN A 1 95 ? 1.827 -21.932 -32.101 1.00 31.08 95 ASN A CA 1
ATOM 751 C C . ASN A 1 95 ? 2.634 -20.686 -31.722 1.00 31.08 95 ASN A C 1
ATOM 753 O O . ASN A 1 95 ? 2.536 -19.649 -32.373 1.00 31.08 95 ASN A O 1
ATOM 757 N N . ARG A 1 96 ? 3.384 -20.773 -30.612 1.00 33.94 96 ARG A N 1
ATOM 758 C CA . ARG A 1 96 ? 4.577 -19.950 -30.319 1.00 33.94 96 ARG A CA 1
ATOM 759 C C . ARG A 1 96 ? 5.245 -20.365 -29.003 1.00 33.94 96 ARG A C 1
ATOM 761 O O . ARG A 1 96 ? 5.301 -19.589 -28.059 1.00 33.94 96 ARG A O 1
ATOM 768 N N . ILE A 1 97 ? 5.754 -21.594 -28.931 1.00 29.41 97 ILE A N 1
ATOM 769 C CA . ILE A 1 97 ? 6.740 -21.974 -27.906 1.00 29.41 97 ILE A CA 1
ATOM 770 C C . ILE A 1 97 ? 7.783 -22.891 -28.558 1.00 29.41 97 ILE A C 1
ATOM 772 O O . ILE A 1 97 ? 7.793 -24.100 -28.372 1.00 29.41 97 ILE A O 1
ATOM 776 N N . GLU A 1 98 ? 8.667 -22.296 -29.347 1.00 29.89 98 GLU A N 1
ATOM 777 C CA . GLU A 1 98 ? 10.066 -22.722 -29.420 1.00 29.89 98 GLU A CA 1
ATOM 778 C C . GLU A 1 98 ? 10.783 -21.580 -28.689 1.00 29.89 98 GLU A C 1
ATOM 780 O O . GLU A 1 98 ? 10.677 -20.434 -29.107 1.00 29.89 98 GLU A O 1
ATOM 785 N N . THR A 1 99 ? 11.318 -21.712 -27.482 1.00 33.88 99 THR A N 1
ATOM 786 C CA . THR A 1 99 ? 12.374 -22.622 -27.047 1.00 33.88 99 THR A CA 1
ATOM 787 C C . THR A 1 99 ? 12.369 -22.668 -25.515 1.00 33.88 99 THR A C 1
ATOM 789 O O . THR A 1 99 ? 12.754 -21.685 -24.893 1.00 33.88 99 THR A O 1
ATOM 792 N N . PHE A 1 100 ? 11.968 -23.767 -24.878 1.00 28.31 100 PHE A N 1
ATOM 793 C CA . PHE A 1 100 ? 12.266 -23.983 -23.455 1.00 28.31 100 PHE A CA 1
ATOM 794 C C . PHE A 1 100 ? 12.255 -25.478 -23.130 1.00 28.31 100 PHE A C 1
ATOM 796 O O . PHE A 1 100 ? 11.204 -26.098 -23.011 1.00 28.31 100 PHE A O 1
ATOM 803 N N . THR A 1 101 ? 13.444 -26.065 -23.019 1.00 26.70 101 THR A N 1
ATOM 804 C CA . THR A 1 101 ? 13.815 -27.169 -22.109 1.00 26.70 101 THR A CA 1
ATOM 805 C C . THR A 1 101 ? 15.324 -27.401 -22.272 1.00 26.70 101 THR A C 1
ATOM 807 O O . THR A 1 101 ? 15.817 -27.348 -23.398 1.00 26.70 101 THR A O 1
ATOM 810 N N . PRO A 1 102 ? 16.077 -27.582 -21.168 1.00 30.75 102 PRO A N 1
ATOM 811 C CA . PRO A 1 102 ? 15.919 -28.793 -20.368 1.00 30.75 102 PRO A CA 1
ATOM 812 C C . PRO A 1 102 ? 15.920 -28.563 -18.846 1.00 30.75 102 PRO A C 1
ATOM 814 O O . PRO A 1 102 ? 16.963 -28.389 -18.228 1.00 30.75 102 PRO A O 1
ATOM 817 N N . TRP A 1 103 ? 14.748 -28.716 -18.226 1.00 29.50 103 TRP A N 1
ATOM 818 C CA . TRP A 1 103 ? 14.621 -29.196 -16.846 1.00 29.50 103 TRP A CA 1
ATOM 819 C C . TRP A 1 103 ? 14.013 -30.597 -16.919 1.00 29.50 103 TRP A C 1
ATOM 821 O O . TRP A 1 103 ? 12.803 -30.713 -17.051 1.00 29.50 103 TRP A O 1
ATOM 831 N N . THR A 1 104 ? 14.827 -31.659 -16.963 1.00 31.73 104 THR A N 1
ATOM 832 C CA . THR A 1 104 ? 14.371 -33.058 -16.723 1.00 31.73 10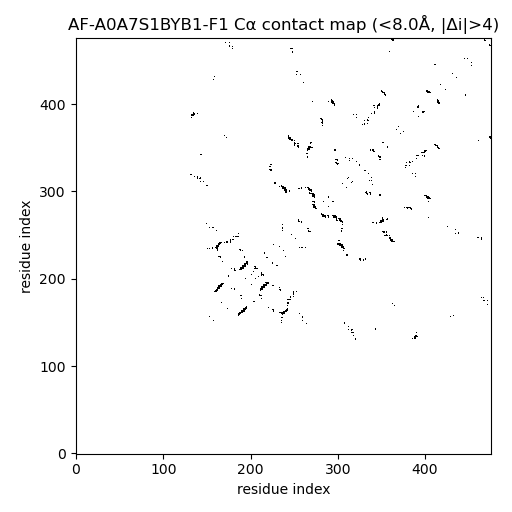4 THR A CA 1
ATOM 833 C C . THR A 1 104 ? 15.509 -34.084 -16.553 1.00 31.73 104 THR A C 1
ATOM 835 O O . THR A 1 104 ? 15.327 -35.271 -16.811 1.00 31.73 104 THR A O 1
ATOM 838 N N . LYS A 1 105 ? 16.689 -33.707 -16.050 1.00 28.11 105 LYS A N 1
ATOM 839 C CA . LYS A 1 105 ? 17.692 -34.708 -15.635 1.00 28.11 105 LYS A CA 1
ATOM 840 C C . LYS A 1 105 ? 18.315 -34.368 -14.289 1.00 28.11 105 LYS A C 1
ATOM 842 O O . LYS A 1 105 ? 19.371 -33.760 -14.255 1.00 28.11 105 LYS A O 1
ATOM 847 N N . ALA A 1 106 ? 17.656 -34.797 -13.215 1.00 29.92 106 ALA A N 1
ATOM 848 C CA . ALA A 1 106 ? 18.279 -35.151 -11.937 1.00 29.92 106 ALA A CA 1
ATOM 849 C C . ALA A 1 106 ? 17.206 -35.723 -10.993 1.00 29.92 106 ALA A C 1
ATOM 851 O O . ALA A 1 106 ? 16.781 -35.060 -10.060 1.00 29.92 106 ALA A O 1
ATOM 852 N N . VAL A 1 107 ? 16.711 -36.937 -11.257 1.00 32.75 107 VAL A N 1
ATOM 853 C CA . VAL A 1 107 ? 16.033 -37.726 -10.212 1.00 32.75 107 VAL A CA 1
ATOM 854 C C . VAL A 1 107 ? 16.452 -39.183 -10.365 1.00 32.75 107 VAL A C 1
ATOM 856 O O . VAL A 1 107 ? 15.761 -39.998 -10.972 1.00 32.75 107 VAL A O 1
ATOM 859 N N . SER A 1 108 ? 17.632 -39.486 -9.835 1.00 29.45 108 SER A N 1
ATOM 860 C CA . SER A 1 108 ? 17.995 -40.817 -9.353 1.00 29.45 108 SER A CA 1
ATOM 861 C C . SER A 1 108 ? 19.198 -40.665 -8.423 1.00 29.45 108 SER A C 1
ATOM 863 O O . SER A 1 108 ? 20.307 -40.445 -8.903 1.00 29.45 108 SER A O 1
ATOM 865 N N . GLY A 1 109 ? 18.971 -40.775 -7.117 1.00 27.8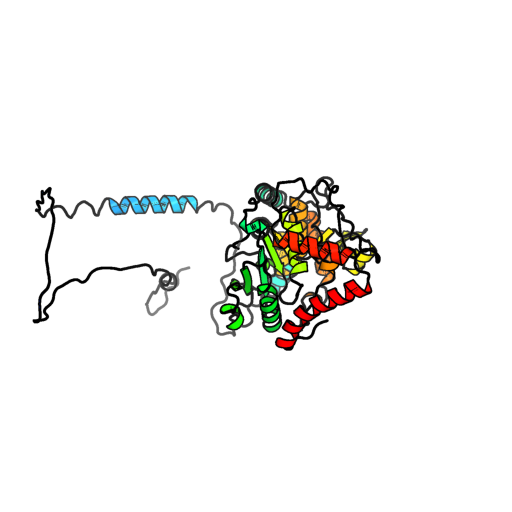8 109 GLY A N 1
ATOM 866 C CA . GLY A 1 109 ? 20.028 -40.810 -6.106 1.00 27.88 109 GLY A CA 1
ATOM 867 C C . GLY A 1 109 ? 19.682 -39.960 -4.891 1.00 27.88 109 GLY A C 1
ATOM 868 O O . GLY A 1 109 ? 19.440 -38.769 -5.034 1.00 27.88 109 GLY A O 1
ATOM 869 N N . ASP A 1 110 ? 19.612 -40.616 -3.738 1.00 33.56 110 ASP A N 1
ATOM 870 C CA . ASP A 1 110 ? 19.383 -40.071 -2.400 1.00 33.56 110 ASP A CA 1
ATOM 871 C C . ASP A 1 110 ? 20.227 -38.827 -2.085 1.00 33.56 110 ASP A C 1
ATOM 873 O O . ASP A 1 110 ? 21.405 -38.981 -1.789 1.00 33.56 110 ASP A O 1
ATOM 877 N N . GLU A 1 111 ? 19.626 -37.632 -2.041 1.00 28.77 111 GLU A N 1
ATOM 878 C CA . GLU A 1 111 ? 20.155 -36.482 -1.293 1.00 28.77 111 GLU A CA 1
ATOM 879 C C . GLU A 1 111 ? 19.014 -35.615 -0.711 1.00 28.77 111 GLU A C 1
ATOM 881 O O . GLU A 1 111 ? 17.880 -35.597 -1.190 1.00 28.77 111 GLU A O 1
ATOM 886 N N . ASN A 1 112 ? 19.340 -34.961 0.401 1.00 29.53 112 ASN A N 1
ATOM 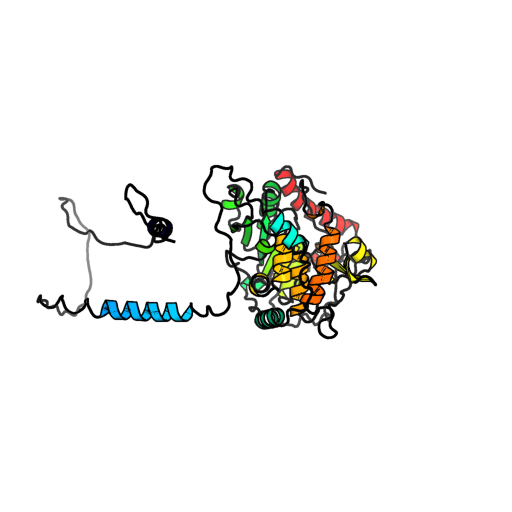887 C CA . ASN A 1 112 ? 18.513 -34.218 1.358 1.00 29.53 112 ASN A CA 1
ATOM 888 C C . ASN A 1 112 ? 17.640 -33.100 0.709 1.00 29.53 112 ASN A C 1
ATOM 890 O O . ASN A 1 112 ? 18.159 -32.370 -0.131 1.00 29.53 112 ASN A O 1
ATOM 894 N N . PRO A 1 113 ? 16.369 -32.853 1.107 1.00 34.72 113 PRO A N 1
ATOM 895 C CA . PRO A 1 113 ? 15.466 -31.940 0.379 1.00 34.72 113 PRO A CA 1
ATOM 896 C C . PRO A 1 113 ? 15.749 -30.431 0.527 1.00 34.72 113 PRO A C 1
ATOM 898 O O . PRO A 1 113 ? 15.001 -29.626 -0.019 1.00 34.72 113 PRO A O 1
ATOM 901 N N . ASN A 1 114 ? 16.791 -30.021 1.258 1.00 33.09 114 ASN A N 1
ATOM 902 C CA . ASN A 1 114 ? 16.996 -28.619 1.654 1.00 33.09 114 ASN A CA 1
ATOM 903 C C . ASN A 1 114 ? 17.843 -27.765 0.697 1.00 33.09 114 ASN A C 1
ATOM 905 O O . ASN A 1 114 ? 18.155 -26.626 1.028 1.00 33.09 114 ASN A O 1
ATOM 909 N N . GLU A 1 115 ? 18.185 -28.249 -0.493 1.00 34.84 115 GLU A N 1
ATOM 910 C CA . GLU A 1 115 ? 18.879 -27.436 -1.495 1.00 34.84 115 GLU A CA 1
ATOM 911 C C . GLU A 1 115 ? 18.445 -27.846 -2.905 1.00 34.84 115 GLU A C 1
ATOM 913 O O . GLU A 1 115 ? 19.101 -28.626 -3.591 1.00 34.84 115 GLU A O 1
ATOM 918 N N . VAL A 1 116 ? 17.361 -27.248 -3.410 1.00 34.97 116 VAL A N 1
ATOM 919 C CA . VAL A 1 116 ? 17.279 -27.031 -4.861 1.00 34.97 116 VAL A CA 1
ATOM 920 C C . VAL A 1 116 ? 18.210 -25.861 -5.166 1.00 34.97 116 VAL A C 1
ATOM 922 O O . VAL A 1 116 ? 17.801 -24.708 -5.285 1.00 34.97 116 VAL A O 1
ATOM 925 N N . SER A 1 117 ? 19.504 -26.172 -5.208 1.00 36.25 117 SER A N 1
ATOM 926 C CA . SER A 1 117 ? 20.542 -25.297 -5.729 1.00 36.25 117 SER A CA 1
ATOM 927 C C . SER A 1 117 ? 20.179 -24.956 -7.173 1.00 36.25 117 SER A C 1
ATOM 929 O O . SER A 1 117 ? 20.207 -25.807 -8.067 1.00 36.25 117 SER A O 1
ATOM 931 N N . LEU A 1 118 ? 19.781 -23.705 -7.408 1.00 44.25 118 LEU A N 1
ATOM 932 C CA . LEU A 1 118 ? 19.809 -23.134 -8.746 1.00 44.25 118 LEU A CA 1
ATOM 933 C C . LEU A 1 118 ? 21.284 -23.182 -9.158 1.00 44.25 118 LEU A C 1
ATOM 935 O O . LEU A 1 118 ? 22.079 -22.417 -8.615 1.00 44.25 118 LEU A O 1
ATOM 939 N N . GLY A 1 119 ? 21.651 -24.144 -10.014 1.00 39.25 119 GLY A N 1
ATOM 940 C CA . GLY A 1 119 ? 23.050 -24.420 -10.343 1.00 39.25 119 GLY A CA 1
ATOM 941 C C . GLY A 1 119 ? 23.813 -23.131 -10.643 1.00 39.25 119 GLY A C 1
ATOM 942 O O . GLY A 1 119 ? 23.259 -22.229 -11.277 1.00 39.25 119 GLY A O 1
ATOM 943 N N . ASN A 1 120 ? 25.055 -23.035 -10.158 1.00 43.97 120 ASN A N 1
ATOM 944 C CA . ASN A 1 120 ? 25.881 -21.825 -10.252 1.00 43.97 120 ASN A CA 1
ATOM 945 C C . ASN A 1 120 ? 25.877 -21.219 -11.668 1.00 43.97 120 ASN A C 1
ATOM 947 O O . ASN A 1 120 ? 25.788 -20.004 -11.797 1.00 43.97 120 ASN A O 1
ATOM 951 N N . ASP A 1 121 ? 25.812 -22.057 -12.706 1.00 42.34 121 ASP A N 1
ATOM 952 C CA . ASP A 1 121 ? 25.725 -21.652 -14.113 1.00 42.34 121 ASP A CA 1
ATOM 953 C C . ASP A 1 121 ? 24.447 -20.860 -14.457 1.00 42.34 121 ASP A C 1
ATOM 955 O O . ASP A 1 121 ? 24.500 -19.897 -15.216 1.00 42.34 121 ASP A O 1
ATOM 959 N N . ILE A 1 122 ? 23.284 -21.221 -13.896 1.00 50.38 122 ILE A N 1
ATOM 960 C CA . ILE A 1 122 ? 22.015 -20.492 -14.094 1.00 50.38 122 ILE A CA 1
ATOM 961 C C . ILE A 1 122 ? 22.048 -19.173 -13.328 1.00 50.38 122 ILE A C 1
ATOM 963 O O . ILE A 1 122 ? 21.567 -18.157 -13.825 1.00 50.38 122 ILE A O 1
ATOM 967 N N . LYS A 1 123 ? 22.620 -19.179 -12.124 1.00 44.88 123 LYS A N 1
ATOM 968 C CA . LYS A 1 123 ? 22.771 -17.972 -11.316 1.00 44.88 123 LYS A CA 1
ATOM 969 C C . LYS A 1 123 ? 23.718 -16.977 -11.991 1.00 44.88 123 LYS A C 1
ATOM 971 O O . LYS A 1 123 ? 23.379 -15.806 -12.075 1.00 44.88 123 LYS A O 1
ATOM 976 N N . GLU A 1 124 ? 24.809 -17.455 -12.583 1.00 42.84 124 GLU A N 1
ATOM 977 C CA . GLU A 1 124 ? 25.757 -16.660 -13.370 1.00 42.84 124 GLU A CA 1
ATOM 978 C C . GLU A 1 124 ? 25.149 -16.180 -14.706 1.00 42.84 124 GLU A C 1
ATOM 980 O O . GLU A 1 124 ? 25.300 -15.015 -15.074 1.00 42.84 124 GLU A O 1
ATOM 985 N N . LEU A 1 125 ? 24.353 -17.007 -15.400 1.00 43.00 125 LEU A N 1
ATOM 986 C CA . LEU A 1 125 ? 23.572 -16.608 -16.589 1.00 43.00 125 LEU A CA 1
ATOM 987 C C . LEU A 1 125 ? 22.500 -15.545 -16.286 1.00 43.00 125 LEU A C 1
ATOM 989 O O . LEU A 1 125 ? 22.199 -14.704 -17.133 1.00 43.00 125 LEU A O 1
ATOM 993 N N . ILE A 1 126 ? 21.918 -15.577 -15.087 1.00 51.53 126 ILE A N 1
ATOM 994 C CA . ILE A 1 126 ? 20.926 -14.604 -14.617 1.00 51.53 126 ILE A CA 1
ATOM 995 C C . ILE A 1 126 ? 21.601 -13.320 -14.112 1.00 51.53 126 ILE A C 1
ATOM 997 O O . ILE A 1 126 ? 21.127 -12.227 -14.411 1.00 51.53 126 ILE A O 1
ATOM 1001 N N . GLU A 1 127 ? 22.718 -13.429 -13.390 1.00 46.72 127 GLU A N 1
ATOM 1002 C CA . GLU A 1 127 ? 23.504 -12.288 -12.900 1.00 46.72 127 GLU A CA 1
ATOM 1003 C C . GLU A 1 127 ? 24.165 -11.506 -14.050 1.00 46.72 127 GLU A C 1
ATOM 1005 O O . GLU A 1 127 ? 24.342 -10.291 -13.950 1.00 46.72 127 GLU A O 1
ATOM 1010 N N . THR A 1 128 ? 24.465 -12.166 -15.175 1.00 44.84 128 THR A N 1
ATOM 1011 C CA . THR A 1 128 ? 25.023 -11.527 -16.381 1.00 44.84 128 THR A CA 1
ATOM 1012 C C . THR A 1 128 ? 23.970 -10.907 -17.306 1.00 44.84 128 THR A C 1
ATOM 1014 O O . THR A 1 128 ? 24.300 -10.014 -18.091 1.00 44.84 128 THR A O 1
ATOM 1017 N N . GLN A 1 129 ? 22.694 -11.294 -17.205 1.00 50.88 129 GLN A N 1
ATOM 1018 C CA . GLN A 1 129 ? 21.607 -10.630 -17.926 1.00 50.88 129 GLN A CA 1
ATOM 1019 C C . GLN A 1 129 ? 21.021 -9.492 -17.089 1.00 50.88 129 GLN A C 1
ATOM 1021 O O . GLN A 1 129 ? 20.020 -9.651 -16.391 1.00 50.88 129 GLN A O 1
ATOM 1026 N N . GLN A 1 130 ? 21.585 -8.286 -17.228 1.00 55.25 130 GLN A N 1
ATOM 1027 C CA . GLN A 1 130 ? 20.810 -7.089 -16.900 1.00 55.25 130 GLN A CA 1
ATOM 1028 C C . GLN A 1 130 ? 19.477 -7.161 -17.663 1.00 55.25 130 GLN A C 1
ATOM 1030 O O . GLN A 1 130 ? 19.489 -7.400 -18.878 1.00 55.25 130 GLN A O 1
ATOM 1035 N N . PRO A 1 131 ? 18.324 -6.977 -16.990 1.00 56.50 131 PRO A N 1
ATOM 1036 C CA . PRO A 1 131 ? 17.042 -6.970 -17.676 1.00 56.50 131 PRO A CA 1
ATOM 1037 C C . PRO A 1 131 ? 17.120 -5.953 -18.810 1.00 56.50 131 PRO A C 1
ATOM 1039 O O . PRO A 1 131 ? 17.596 -4.833 -18.624 1.00 56.50 131 PRO A O 1
ATOM 1042 N N . SER A 1 132 ? 16.671 -6.336 -20.004 1.00 70.94 132 SER A N 1
ATOM 1043 C CA . SER A 1 132 ? 16.598 -5.381 -21.101 1.00 70.94 132 SER A CA 1
ATOM 1044 C C . SER A 1 132 ? 15.679 -4.240 -20.672 1.00 70.94 132 SER A C 1
ATOM 1046 O O . SER A 1 132 ? 14.467 -4.426 -20.592 1.00 70.94 132 SER A O 1
ATOM 1048 N N . CYS A 1 133 ? 16.235 -3.061 -20.386 1.00 84.44 133 CYS A N 1
ATOM 1049 C CA . CYS A 1 133 ? 15.463 -1.883 -19.976 1.00 84.44 133 CYS A CA 1
ATOM 1050 C C . CYS A 1 133 ? 14.788 -1.188 -21.169 1.00 84.44 133 CYS A C 1
ATOM 1052 O O . CYS A 1 133 ? 14.626 0.031 -21.186 1.00 84.44 133 CYS A O 1
ATOM 1054 N N . LYS A 1 134 ? 14.450 -1.965 -22.204 1.00 85.44 134 LYS A N 1
ATOM 1055 C CA . LYS A 1 134 ? 13.710 -1.509 -23.375 1.00 85.44 134 LYS A CA 1
ATOM 1056 C C . LYS A 1 134 ? 12.228 -1.437 -23.034 1.00 85.44 134 LYS A C 1
ATOM 1058 O O . LYS A 1 134 ? 11.717 -2.269 -22.288 1.00 85.44 134 LYS A O 1
ATOM 1063 N N . VAL A 1 135 ? 11.554 -0.450 -23.611 1.00 85.00 135 VAL A N 1
ATOM 1064 C CA . VAL A 1 135 ? 10.108 -0.284 -23.465 1.00 85.00 135 VAL A CA 1
ATOM 1065 C C . VAL A 1 135 ? 9.389 -1.528 -23.986 1.00 85.00 135 VAL A C 1
ATOM 1067 O O . VAL A 1 135 ? 9.648 -1.970 -25.107 1.00 85.00 135 VAL A O 1
ATOM 1070 N N . ASP A 1 136 ? 8.467 -2.071 -23.193 1.00 86.56 136 ASP A N 1
ATOM 1071 C CA . ASP A 1 136 ? 7.556 -3.136 -23.627 1.00 86.56 136 ASP A CA 1
ATOM 1072 C C . ASP A 1 136 ? 6.185 -2.526 -23.950 1.00 86.56 136 ASP A C 1
ATOM 1074 O O . ASP A 1 136 ? 5.241 -2.565 -23.155 1.00 86.56 136 ASP A O 1
ATOM 1078 N N . HIS A 1 137 ? 6.084 -1.916 -25.136 1.00 88.75 137 HIS A N 1
ATOM 1079 C CA . HIS A 1 137 ? 4.863 -1.235 -25.578 1.00 88.75 137 HIS A CA 1
ATOM 1080 C C . HIS A 1 137 ? 3.646 -2.168 -25.623 1.00 88.75 137 HIS A C 1
ATOM 1082 O O . HIS A 1 137 ? 2.525 -1.726 -25.372 1.00 88.75 137 HIS A O 1
ATOM 1088 N N . ALA A 1 138 ? 3.846 -3.455 -25.924 1.00 92.94 138 ALA A N 1
ATOM 1089 C CA . ALA A 1 138 ? 2.757 -4.415 -26.032 1.00 92.94 138 ALA A CA 1
ATOM 1090 C C . ALA A 1 138 ? 2.183 -4.768 -24.653 1.00 92.94 138 ALA A C 1
ATOM 1092 O O . ALA A 1 138 ? 0.963 -4.765 -24.482 1.00 92.94 138 ALA A O 1
ATOM 1093 N N . ALA A 1 139 ? 3.041 -5.049 -23.665 1.00 93.69 139 ALA A N 1
ATOM 1094 C CA . ALA A 1 139 ? 2.600 -5.269 -22.289 1.00 93.69 139 ALA A CA 1
ATOM 1095 C C . ALA A 1 139 ? 1.941 -4.016 -21.703 1.00 93.69 139 ALA A C 1
ATOM 1097 O O . ALA A 1 139 ? 0.838 -4.104 -21.163 1.00 93.69 139 ALA A O 1
ATOM 1098 N N . LEU A 1 140 ? 2.550 -2.842 -21.906 1.00 93.62 140 LEU A N 1
ATOM 1099 C CA . LEU A 1 140 ? 1.994 -1.576 -21.434 1.00 93.62 140 LEU A CA 1
ATOM 1100 C C . LEU A 1 140 ? 0.635 -1.262 -22.080 1.00 93.62 140 LEU A C 1
ATOM 1102 O O . LEU A 1 140 ? -0.268 -0.787 -21.399 1.00 93.62 140 LEU A O 1
ATOM 1106 N N . SER A 1 141 ? 0.450 -1.553 -23.370 1.00 95.56 141 SER A N 1
ATOM 1107 C CA . SER A 1 141 ? -0.832 -1.361 -24.061 1.00 95.56 141 SER A CA 1
ATOM 1108 C C . SER A 1 141 ? -1.942 -2.262 -23.503 1.00 95.56 141 SER A C 1
ATOM 1110 O O . SER A 1 141 ? -3.054 -1.778 -23.275 1.00 95.56 141 SER A O 1
ATOM 1112 N N . ARG A 1 142 ? -1.647 -3.538 -23.208 1.00 97.00 142 ARG A N 1
ATOM 1113 C CA . ARG A 1 142 ? -2.604 -4.441 -22.540 1.00 97.00 142 ARG A CA 1
ATOM 1114 C C . ARG A 1 142 ? -2.950 -3.949 -21.137 1.00 97.00 142 ARG A C 1
ATOM 1116 O O . ARG A 1 142 ? -4.124 -3.808 -20.820 1.00 97.00 142 ARG A O 1
ATOM 1123 N N . ALA A 1 143 ? -1.941 -3.584 -20.344 1.00 97.56 143 ALA A N 1
ATOM 1124 C CA . ALA A 1 143 ? -2.148 -3.047 -19.002 1.00 97.56 143 ALA A CA 1
ATOM 1125 C C . ALA A 1 143 ? -2.996 -1.758 -19.011 1.00 97.56 143 ALA A C 1
ATOM 1127 O O . ALA A 1 143 ? -3.892 -1.612 -18.185 1.00 97.56 143 ALA A O 1
ATOM 1128 N N . LYS A 1 144 ? -2.765 -0.846 -19.971 1.00 96.56 144 LYS A N 1
ATOM 1129 C CA . LYS A 1 144 ? -3.582 0.369 -20.169 1.00 96.56 144 LYS A CA 1
ATOM 1130 C C . LYS A 1 144 ? -5.030 0.045 -20.529 1.00 96.56 144 LYS A C 1
ATOM 1132 O O . LYS A 1 144 ? -5.927 0.744 -20.072 1.00 96.56 144 LYS A O 1
ATOM 1137 N N . THR A 1 145 ? -5.253 -1.001 -21.324 1.00 97.19 145 THR A N 1
ATOM 1138 C CA . THR A 1 145 ? -6.602 -1.445 -21.701 1.00 97.19 145 THR A CA 1
ATOM 1139 C C . THR A 1 145 ? -7.369 -1.939 -20.475 1.00 97.19 145 THR A C 1
ATOM 1141 O O . THR A 1 145 ? -8.457 -1.440 -20.214 1.00 97.19 145 THR A O 1
ATOM 1144 N N . GLU A 1 146 ? -6.770 -2.817 -19.667 1.00 97.44 146 GLU A N 1
ATOM 1145 C CA . GLU A 1 146 ? -7.396 -3.305 -18.428 1.00 97.44 146 GLU A CA 1
ATOM 1146 C C . GLU A 1 146 ? -7.621 -2.182 -17.402 1.00 97.44 146 GLU A C 1
ATOM 1148 O O . GLU A 1 146 ? -8.679 -2.097 -16.778 1.00 97.44 146 GLU A O 1
ATOM 1153 N N . ALA A 1 147 ? -6.660 -1.262 -17.259 1.00 97.00 147 ALA A N 1
ATOM 1154 C CA . ALA A 1 147 ? -6.781 -0.116 -16.356 1.00 97.00 147 ALA A CA 1
ATOM 1155 C C . ALA A 1 147 ? -7.842 0.906 -16.802 1.00 97.00 147 ALA A C 1
ATOM 1157 O O . ALA A 1 147 ? -8.361 1.657 -15.978 1.00 97.00 147 ALA A O 1
ATOM 1158 N N . ALA A 1 148 ? -8.201 0.948 -18.088 1.00 95.69 148 ALA A N 1
ATOM 1159 C CA . ALA A 1 148 ? -9.318 1.766 -18.559 1.00 95.69 148 ALA A CA 1
ATOM 1160 C C . ALA A 1 148 ? -10.682 1.197 -18.122 1.00 95.69 148 ALA A C 1
ATOM 1162 O O . ALA A 1 148 ? -11.674 1.926 -18.103 1.00 95.69 148 ALA A O 1
ATOM 1163 N N . SER A 1 149 ? -10.729 -0.083 -17.741 1.00 94.94 149 SER A N 1
ATOM 1164 C CA . SER A 1 149 ? -11.929 -0.812 -17.326 1.00 94.94 149 SER A CA 1
ATOM 1165 C C . SER A 1 149 ? -11.897 -1.273 -15.865 1.00 94.94 149 SER A C 1
ATOM 1167 O O . SER A 1 149 ? -12.519 -2.286 -15.544 1.00 94.94 149 SER A O 1
ATOM 1169 N N . LEU A 1 150 ? -11.214 -0.540 -14.970 1.00 96.94 150 LEU A N 1
ATOM 1170 C CA . LEU A 1 150 ? -11.276 -0.815 -13.526 1.00 96.94 150 LEU A CA 1
ATOM 1171 C C . LEU A 1 150 ? -12.735 -0.924 -13.063 1.00 96.94 150 LEU A C 1
ATOM 1173 O O . LEU A 1 150 ? -13.584 -0.094 -13.419 1.00 96.94 150 LEU A O 1
ATOM 1177 N N . LYS A 1 151 ? -13.024 -1.938 -12.244 1.00 97.31 151 LYS A N 1
ATOM 1178 C CA . LYS A 1 151 ? -14.353 -2.134 -11.664 1.00 97.31 151 LYS A CA 1
ATOM 1179 C C . LYS A 1 151 ? -14.773 -0.895 -10.876 1.00 97.31 151 LYS A C 1
ATOM 1181 O O . LYS A 1 151 ? -13.986 -0.239 -10.199 1.00 97.31 151 LYS A O 1
ATOM 1186 N N . LYS A 1 152 ? -16.059 -0.564 -10.962 1.00 95.62 152 LYS A N 1
ATOM 1187 C CA . LYS A 1 152 ? -16.632 0.563 -10.222 1.00 95.62 152 LYS A CA 1
ATOM 1188 C C . LYS A 1 152 ? -16.920 0.145 -8.783 1.00 95.62 152 LYS A C 1
ATOM 1190 O O . LYS A 1 152 ? -17.447 -0.940 -8.558 1.00 95.62 152 LYS A O 1
ATOM 1195 N N . LEU A 1 153 ? -16.644 1.044 -7.838 1.00 95.56 153 LEU A N 1
ATOM 1196 C CA . LEU A 1 153 ? -16.901 0.815 -6.415 1.00 95.56 153 LEU A CA 1
ATOM 1197 C C . LEU A 1 153 ? -18.397 0.608 -6.134 1.00 95.56 153 LEU A C 1
ATOM 1199 O O . LEU A 1 153 ? -19.220 1.477 -6.447 1.00 95.56 153 LEU A O 1
ATOM 1203 N N . THR A 1 154 ? -18.723 -0.508 -5.488 1.00 94.62 154 THR A N 1
ATOM 1204 C CA . THR A 1 154 ? -20.045 -0.822 -4.931 1.00 94.62 154 THR A CA 1
ATOM 1205 C C . THR A 1 154 ? -20.244 -0.142 -3.564 1.00 94.62 154 THR A C 1
ATOM 1207 O O . THR A 1 154 ? -19.293 0.425 -3.019 1.00 94.62 154 THR A O 1
ATOM 1210 N N . PRO A 1 155 ? -21.451 -0.173 -2.963 1.00 93.94 155 PRO A N 1
ATOM 1211 C CA . PRO A 1 155 ? -21.642 0.303 -1.591 1.00 93.94 155 PRO A CA 1
ATOM 1212 C C . PRO A 1 155 ? -20.710 -0.380 -0.579 1.00 93.94 155 PRO A C 1
ATOM 1214 O O . PRO A 1 155 ? -20.137 0.304 0.264 1.00 93.94 155 PRO A O 1
ATOM 1217 N N . LEU A 1 156 ? -20.475 -1.691 -0.729 1.00 96.00 156 LEU A N 1
ATOM 1218 C CA . LEU A 1 156 ? -19.554 -2.448 0.123 1.00 96.00 156 LEU A CA 1
ATOM 1219 C C . LEU A 1 156 ? -18.128 -1.878 0.045 1.00 96.00 156 LEU A C 1
ATOM 1221 O O . LEU A 1 156 ? -17.508 -1.628 1.073 1.00 96.00 156 LEU A O 1
ATOM 1225 N N . ASP A 1 157 ? -17.644 -1.583 -1.166 1.00 96.75 157 ASP A N 1
ATOM 1226 C CA . ASP A 1 157 ? -16.295 -1.036 -1.402 1.00 96.75 157 ASP A CA 1
ATOM 1227 C C . ASP A 1 157 ? -16.116 0.400 -0.898 1.00 96.75 157 ASP A C 1
ATOM 1229 O O . ASP A 1 157 ? -14.998 0.900 -0.773 1.00 96.75 157 ASP A O 1
ATOM 1233 N N . ARG A 1 158 ? -17.225 1.106 -0.659 1.00 94.88 158 ARG A N 1
ATOM 1234 C CA . ARG A 1 158 ? -17.221 2.467 -0.105 1.00 94.88 158 ARG A CA 1
ATOM 1235 C C . ARG A 1 158 ? -17.214 2.471 1.418 1.00 94.88 158 ARG A C 1
ATOM 1237 O O . ARG A 1 158 ? -16.873 3.504 2.006 1.00 94.88 158 ARG A O 1
ATOM 1244 N N . GLU A 1 159 ? -17.585 1.349 2.024 1.00 95.44 159 GLU A N 1
ATOM 1245 C CA . GLU A 1 159 ? -17.670 1.164 3.466 1.00 95.44 159 GLU A CA 1
ATOM 1246 C C . GLU A 1 159 ? -16.484 0.379 4.020 1.00 95.44 159 GLU A C 1
ATOM 1248 O O . GLU A 1 159 ? -15.960 0.741 5.074 1.00 95.44 159 GLU A O 1
ATOM 1253 N N . TYR A 1 160 ? -15.992 -0.623 3.295 1.00 98.44 160 TYR A N 1
ATOM 1254 C CA . TYR A 1 160 ? -14.949 -1.512 3.785 1.00 98.44 160 TYR A CA 1
ATOM 1255 C C . TYR A 1 160 ? -13.799 -1.710 2.802 1.00 98.44 160 TYR A C 1
ATOM 1257 O O . TYR A 1 160 ? -13.905 -1.453 1.603 1.00 98.44 160 TYR A O 1
ATOM 1265 N N . PHE A 1 161 ? -12.698 -2.226 3.337 1.00 98.81 161 PHE A N 1
ATOM 1266 C CA . PHE A 1 161 ? -11.537 -2.669 2.581 1.00 98.81 161 PHE A CA 1
ATOM 1267 C C . PHE A 1 161 ? -11.017 -4.012 3.105 1.00 98.81 161 PHE A C 1
ATOM 1269 O O . PHE A 1 161 ? -11.327 -4.445 4.219 1.00 98.81 161 PHE A O 1
ATOM 1276 N N . THR A 1 162 ? -10.194 -4.659 2.286 1.00 98.94 162 THR A N 1
ATOM 1277 C CA . THR A 1 162 ? -9.504 -5.909 2.602 1.00 98.94 162 THR A CA 1
ATOM 1278 C C . THR A 1 162 ? -8.035 -5.603 2.842 1.00 98.94 162 THR A C 1
ATOM 1280 O O . THR A 1 162 ? -7.414 -4.876 2.068 1.00 98.94 162 THR A O 1
ATOM 1283 N N . ILE A 1 163 ? -7.461 -6.148 3.910 1.00 98.88 163 ILE A N 1
ATOM 1284 C CA . ILE A 1 163 ? -6.014 -6.107 4.131 1.00 98.88 163 ILE A CA 1
ATOM 1285 C C . ILE A 1 163 ? -5.401 -7.337 3.473 1.00 98.88 163 ILE A C 1
ATOM 1287 O O . ILE A 1 163 ? -5.866 -8.447 3.707 1.00 98.88 163 ILE A O 1
ATOM 1291 N N . ARG A 1 164 ? -4.341 -7.151 2.688 1.00 98.50 164 ARG A N 1
ATOM 1292 C CA . ARG A 1 164 ? -3.479 -8.236 2.207 1.00 98.50 164 ARG A CA 1
ATOM 1293 C C . ARG A 1 164 ? -2.118 -8.114 2.878 1.00 98.50 164 ARG A C 1
ATOM 1295 O O . ARG A 1 164 ? -1.444 -7.095 2.718 1.00 98.50 164 ARG A O 1
ATOM 1302 N N . MET A 1 165 ? -1.736 -9.144 3.630 1.00 98.19 165 MET A N 1
ATOM 1303 C CA . MET A 1 165 ? -0.527 -9.159 4.451 1.00 98.19 165 MET A CA 1
ATOM 1304 C C . MET A 1 165 ? 0.325 -10.376 4.112 1.00 98.19 165 MET A C 1
ATOM 1306 O O . MET A 1 165 ? -0.073 -11.511 4.367 1.00 98.19 165 MET A O 1
ATOM 1310 N N . ASN A 1 166 ? 1.491 -10.148 3.514 1.00 96.06 166 ASN A N 1
ATOM 1311 C CA . ASN A 1 166 ? 2.460 -11.209 3.274 1.00 96.06 166 ASN A CA 1
ATOM 1312 C C . ASN A 1 166 ? 3.319 -11.445 4.506 1.00 96.06 166 ASN A C 1
ATOM 1314 O O . ASN A 1 166 ? 3.694 -10.509 5.209 1.00 96.06 166 ASN A O 1
ATOM 1318 N N . THR A 1 167 ? 3.662 -12.708 4.723 1.00 95.69 167 THR A N 1
ATOM 1319 C CA . THR A 1 167 ? 4.488 -13.111 5.854 1.00 95.69 167 THR A CA 1
ATOM 1320 C C . THR A 1 167 ? 5.384 -14.287 5.492 1.00 95.69 167 THR A C 1
ATOM 1322 O O . THR A 1 167 ? 5.024 -15.151 4.685 1.00 95.69 167 THR A O 1
ATOM 1325 N N . TRP A 1 168 ? 6.575 -14.291 6.087 1.00 94.25 168 TRP A N 1
ATOM 1326 C CA . TRP A 1 168 ? 7.543 -15.377 6.001 1.00 94.25 168 TRP A CA 1
ATOM 1327 C C . TRP A 1 168 ? 8.379 -15.392 7.280 1.00 94.25 168 TRP A C 1
ATOM 1329 O O . TRP A 1 168 ? 9.139 -14.455 7.534 1.00 94.25 168 TRP A O 1
ATOM 1339 N N . LYS A 1 169 ? 8.231 -16.446 8.090 1.00 92.69 169 LYS A N 1
ATOM 1340 C CA . LYS A 1 169 ? 8.998 -16.675 9.330 1.00 92.69 169 LYS A CA 1
ATOM 1341 C C . LYS A 1 169 ? 8.957 -15.514 10.341 1.00 92.69 169 LYS A C 1
ATOM 1343 O O . LYS A 1 169 ? 9.947 -15.240 11.016 1.00 92.69 169 LYS A O 1
ATOM 1348 N N . ARG A 1 170 ? 7.805 -14.841 10.468 1.00 93.00 170 ARG A N 1
ATOM 1349 C CA . ARG A 1 170 ? 7.562 -13.716 11.400 1.00 93.00 170 ARG A CA 1
ATOM 1350 C C . ARG A 1 170 ? 6.242 -13.863 12.158 1.00 93.00 170 ARG A C 1
ATOM 1352 O O . ARG A 1 170 ? 5.437 -12.941 12.253 1.00 93.00 170 ARG A O 1
ATOM 1359 N N . ASN A 1 171 ? 6.004 -15.060 12.683 1.00 93.62 171 ASN A N 1
ATOM 1360 C CA . ASN A 1 171 ? 4.706 -15.436 13.243 1.00 93.62 171 ASN A CA 1
ATOM 1361 C C . ASN A 1 171 ? 4.246 -14.508 14.380 1.00 93.62 171 ASN A C 1
ATOM 1363 O O . ASN A 1 171 ? 3.064 -14.196 14.452 1.00 93.62 171 ASN A O 1
ATOM 1367 N N . ALA A 1 172 ? 5.157 -14.034 15.236 1.00 93.50 172 ALA A N 1
ATOM 1368 C CA . ALA A 1 172 ? 4.804 -13.139 16.339 1.00 93.50 172 ALA A CA 1
ATOM 1369 C C . ALA A 1 172 ? 4.380 -11.745 15.843 1.00 93.50 172 ALA A C 1
ATOM 1371 O O . ALA A 1 172 ? 3.342 -11.234 16.257 1.00 93.50 172 ALA A O 1
ATOM 1372 N N . GLN A 1 173 ? 5.137 -11.156 14.910 1.00 95.00 173 GLN A N 1
ATOM 1373 C CA . GLN A 1 173 ? 4.804 -9.869 14.292 1.00 95.00 173 GLN A CA 1
ATOM 1374 C C . GLN A 1 173 ? 3.473 -9.958 13.537 1.00 95.00 173 GLN A C 1
ATOM 1376 O O . GLN A 1 173 ? 2.597 -9.116 13.731 1.00 95.00 173 GLN A O 1
ATOM 1381 N N . LEU A 1 174 ? 3.297 -11.030 12.759 1.00 96.94 174 LEU A N 1
ATOM 1382 C CA . LEU A 1 174 ? 2.052 -11.341 12.069 1.00 96.94 174 LEU A CA 1
ATOM 1383 C C . LEU A 1 174 ? 0.870 -11.394 13.040 1.00 96.94 174 LEU A C 1
ATOM 1385 O O . LEU A 1 174 ? -0.130 -10.727 12.792 1.00 96.94 174 LEU A O 1
ATOM 1389 N N . LEU A 1 175 ? 0.984 -12.156 14.135 1.00 96.44 175 LEU A N 1
ATOM 1390 C CA . LEU A 1 175 ? -0.076 -12.291 15.137 1.00 96.44 175 LEU A CA 1
ATOM 1391 C C . LEU A 1 175 ? -0.456 -10.940 15.746 1.00 96.44 175 LEU A C 1
ATOM 1393 O O . LEU A 1 175 ? -1.628 -10.574 15.717 1.00 96.44 175 LEU A O 1
ATOM 1397 N N . ALA A 1 176 ? 0.523 -10.149 16.187 1.00 96.12 176 ALA A N 1
ATOM 1398 C CA . ALA A 1 176 ? 0.244 -8.826 16.734 1.00 96.12 176 ALA A CA 1
ATOM 1399 C C . ALA A 1 176 ? -0.390 -7.883 15.696 1.00 96.12 176 ALA A C 1
ATOM 1401 O O . ALA A 1 176 ? -1.286 -7.098 16.016 1.00 96.12 176 ALA A O 1
ATOM 1402 N N . SER A 1 177 ? 0.039 -7.977 14.435 1.00 97.44 177 SER A N 1
ATOM 1403 C CA . SER A 1 177 ? -0.531 -7.192 13.346 1.00 97.44 177 SER A CA 1
ATOM 1404 C C . SER A 1 177 ? -1.984 -7.592 13.061 1.00 97.44 177 SER A C 1
ATOM 1406 O O . SER A 1 177 ? -2.838 -6.712 12.950 1.00 97.44 177 SER A O 1
ATOM 1408 N N . ILE A 1 178 ? -2.320 -8.884 12.988 1.00 98.00 178 ILE A N 1
ATOM 1409 C CA . ILE A 1 178 ? -3.712 -9.308 12.752 1.00 98.00 178 ILE A CA 1
ATOM 1410 C C . ILE A 1 178 ? -4.618 -9.037 13.959 1.00 98.00 178 ILE A C 1
ATOM 1412 O O . ILE A 1 178 ? -5.759 -8.626 13.746 1.00 98.00 178 ILE A O 1
ATOM 1416 N N . ASP A 1 179 ? -4.120 -9.184 15.193 1.00 97.50 179 ASP A N 1
ATOM 1417 C CA . ASP A 1 179 ? -4.880 -8.885 16.413 1.00 97.50 179 ASP A CA 1
ATOM 1418 C C . ASP A 1 179 ? -5.267 -7.402 16.459 1.00 97.50 179 ASP A C 1
ATOM 1420 O O . ASP A 1 179 ? -6.427 -7.069 16.707 1.00 97.50 179 ASP A O 1
ATOM 1424 N N . HIS A 1 180 ? -4.324 -6.508 16.140 1.00 97.75 180 HIS A N 1
ATOM 1425 C CA . HIS A 1 180 ? -4.585 -5.072 16.058 1.00 97.75 180 HIS A CA 1
ATOM 1426 C C . HIS A 1 180 ? -5.550 -4.722 14.919 1.00 97.75 180 HIS A C 1
ATOM 1428 O O . HIS A 1 180 ? -6.616 -4.142 15.134 1.00 97.75 180 HIS A O 1
ATOM 1434 N N . HIS A 1 181 ? -5.205 -5.088 13.683 1.00 98.44 181 HIS A N 1
ATOM 1435 C CA . HIS A 1 181 ? -5.945 -4.613 12.515 1.00 98.44 181 HIS A CA 1
ATOM 1436 C C . HIS A 1 181 ? -7.335 -5.249 12.375 1.00 98.44 181 HIS A C 1
ATOM 1438 O O . HIS A 1 181 ? -8.224 -4.642 11.775 1.00 98.44 181 HIS A O 1
ATOM 1444 N N . ALA A 1 182 ? -7.577 -6.430 12.955 1.00 98.25 182 ALA A N 1
ATOM 1445 C CA . ALA A 1 182 ? -8.909 -7.030 12.960 1.00 98.25 182 ALA A CA 1
ATOM 1446 C C . ALA A 1 182 ? -9.931 -6.225 13.786 1.00 98.25 182 ALA A C 1
ATOM 1448 O O . ALA A 1 182 ? -11.132 -6.310 13.5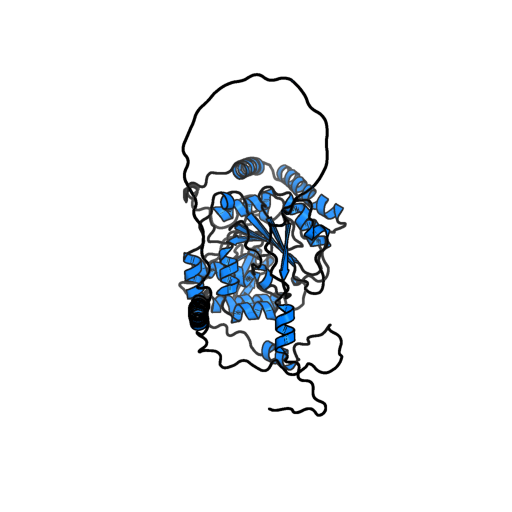02 1.00 98.25 182 ALA A O 1
ATOM 1449 N N . MET A 1 183 ? -9.479 -5.421 14.757 1.00 97.31 183 MET A N 1
ATOM 1450 C CA . MET A 1 183 ? -10.345 -4.537 15.550 1.00 97.31 183 MET A CA 1
ATOM 1451 C C . MET A 1 183 ? -10.846 -3.324 14.757 1.00 97.31 183 MET A C 1
ATOM 1453 O O . MET A 1 183 ? -11.857 -2.728 15.124 1.00 97.31 183 MET A O 1
ATOM 1457 N N . CYS A 1 184 ? -10.189 -2.966 13.651 1.00 98.25 184 CYS A N 1
ATOM 1458 C CA . CYS A 1 184 ? -10.587 -1.812 12.857 1.00 98.25 184 CYS A CA 1
ATOM 1459 C C . CYS A 1 184 ? -11.925 -2.054 12.142 1.00 98.25 184 CYS A C 1
ATOM 1461 O O . CYS A 1 184 ? -12.096 -3.032 11.407 1.00 98.25 184 CYS A O 1
ATOM 1463 N N . GLU A 1 185 ? -12.871 -1.130 12.326 1.00 97.50 185 GLU A N 1
ATOM 1464 C CA . GLU A 1 185 ? -14.230 -1.219 11.774 1.00 97.50 185 GLU A CA 1
ATOM 1465 C C . GLU A 1 185 ? -14.233 -1.286 10.237 1.00 97.50 185 GLU A C 1
ATOM 1467 O O . GLU A 1 185 ? -15.007 -2.040 9.654 1.00 97.50 185 GLU A O 1
ATOM 1472 N N . GLY A 1 186 ? -13.323 -0.561 9.576 1.00 98.00 186 GLY A N 1
ATOM 1473 C CA . GLY A 1 186 ? -13.199 -0.559 8.114 1.00 98.00 186 GLY A CA 1
ATOM 1474 C C . GLY A 1 186 ? -12.634 -1.823 7.480 1.00 98.00 186 GLY A C 1
ATOM 1475 O O . GLY A 1 186 ? -12.759 -1.992 6.268 1.00 98.00 186 GLY A O 1
ATOM 1476 N N . VAL A 1 187 ? -12.054 -2.721 8.275 1.00 98.75 187 VAL A N 1
ATOM 1477 C CA . VAL A 1 187 ? -11.472 -3.970 7.779 1.00 98.75 187 VAL A CA 1
ATOM 1478 C C . VAL A 1 187 ? -12.560 -5.034 7.708 1.00 98.75 187 VAL A C 1
ATOM 1480 O O . VAL A 1 187 ? -13.036 -5.495 8.750 1.00 98.75 187 VAL A O 1
ATOM 1483 N N . LEU A 1 188 ? -12.923 -5.447 6.489 1.00 98.69 188 LEU A N 1
ATOM 1484 C CA . LEU A 1 188 ? -13.870 -6.546 6.262 1.00 98.69 188 LEU A CA 1
ATOM 1485 C C . LEU A 1 188 ? -13.184 -7.911 6.335 1.00 98.69 188 LEU A C 1
ATOM 1487 O O . LEU A 1 188 ? -13.715 -8.838 6.940 1.00 98.69 188 LEU A O 1
ATOM 1491 N N . GLN A 1 189 ? -12.003 -8.026 5.729 1.00 98.81 189 GLN A N 1
ATOM 1492 C CA . GLN A 1 189 ? -11.224 -9.259 5.685 1.00 98.81 189 GLN A CA 1
ATOM 1493 C C . GLN A 1 189 ? -9.726 -8.949 5.749 1.00 98.81 189 GLN A C 1
ATOM 1495 O O . GLN A 1 189 ? -9.271 -7.917 5.253 1.00 98.81 189 GLN A O 1
ATOM 1500 N N . ILE A 1 190 ? -8.960 -9.855 6.350 1.00 98.88 190 ILE A N 1
ATOM 1501 C CA . ILE A 1 190 ? -7.500 -9.878 6.318 1.00 98.88 190 ILE A CA 1
ATOM 1502 C C . ILE A 1 190 ? -7.080 -11.171 5.621 1.00 98.88 190 ILE A C 1
ATOM 1504 O O . ILE A 1 190 ? -7.312 -12.263 6.133 1.00 98.88 190 ILE A O 1
ATOM 1508 N N . GLN A 1 191 ? -6.475 -11.042 4.450 1.00 98.75 191 GLN A N 1
ATOM 1509 C CA . GLN A 1 191 ? -5.920 -12.135 3.668 1.00 98.75 191 GLN A CA 1
ATOM 1510 C C . GLN A 1 191 ? -4.427 -12.265 3.969 1.00 98.75 191 GLN A C 1
ATOM 1512 O O . GLN A 1 191 ? -3.636 -11.362 3.676 1.00 98.75 191 GLN A O 1
ATOM 1517 N N . ILE A 1 192 ? -4.048 -13.388 4.571 1.00 98.62 192 ILE A N 1
ATOM 1518 C CA . ILE A 1 192 ? -2.660 -13.717 4.886 1.00 98.62 192 ILE A CA 1
ATOM 1519 C C . ILE A 1 192 ? -2.056 -14.453 3.702 1.00 98.62 192 ILE A C 1
ATOM 1521 O O . ILE A 1 192 ? -2.450 -15.577 3.406 1.00 98.62 192 ILE A O 1
ATOM 1525 N N . ILE A 1 193 ? -1.084 -13.823 3.051 1.00 98.25 193 ILE A N 1
ATOM 1526 C CA . ILE A 1 193 ? -0.268 -14.419 1.992 1.00 98.25 193 ILE A CA 1
ATOM 1527 C C . ILE A 1 193 ? 0.858 -15.194 2.682 1.00 98.25 193 ILE A C 1
ATOM 1529 O O . ILE A 1 193 ? 1.937 -14.663 2.972 1.00 98.25 193 ILE A O 1
ATOM 1533 N N . TRP A 1 194 ? 0.573 -16.451 3.012 1.00 97.81 194 TRP A N 1
ATOM 1534 C CA . TRP A 1 194 ? 1.511 -17.348 3.672 1.00 97.81 194 TRP A CA 1
ATOM 1535 C C . TRP A 1 194 ? 2.541 -17.853 2.660 1.00 97.81 194 TRP A C 1
ATOM 1537 O O . TRP A 1 194 ? 2.227 -18.688 1.811 1.00 97.81 194 TRP A O 1
ATOM 1547 N N . SER A 1 195 ? 3.760 -17.314 2.740 1.00 95.19 195 SER A N 1
ATOM 1548 C CA . SER A 1 195 ? 4.837 -17.555 1.764 1.00 95.19 195 SER A CA 1
ATOM 1549 C C . SER A 1 195 ? 5.903 -18.537 2.264 1.00 95.19 195 SER A C 1
ATOM 1551 O O . SER A 1 195 ? 7.003 -18.579 1.714 1.00 95.19 195 SER A O 1
ATOM 1553 N N . ASP A 1 196 ? 5.613 -19.290 3.330 1.00 94.44 196 ASP A N 1
ATOM 1554 C CA . ASP A 1 196 ? 6.492 -20.330 3.877 1.00 94.44 196 ASP A CA 1
ATOM 1555 C C . ASP A 1 196 ? 5.950 -21.722 3.500 1.00 94.44 196 ASP A C 1
ATOM 1557 O O . ASP A 1 196 ? 5.108 -22.258 4.219 1.00 94.44 196 ASP A O 1
ATOM 1561 N N . PRO A 1 197 ? 6.357 -22.305 2.354 1.00 91.50 197 PRO A N 1
ATOM 1562 C CA . PRO A 1 197 ? 5.830 -23.594 1.897 1.00 91.50 197 PRO A CA 1
ATOM 1563 C C . PRO A 1 197 ? 6.274 -24.772 2.778 1.00 91.50 197 PRO A C 1
ATOM 1565 O O . PRO A 1 197 ? 5.687 -25.850 2.690 1.00 91.50 197 PRO A O 1
ATOM 1568 N N . ASP A 1 198 ? 7.284 -24.568 3.628 1.00 93.38 198 ASP A N 1
ATOM 1569 C CA . ASP A 1 198 ? 7.874 -25.605 4.478 1.00 93.38 198 ASP A CA 1
ATOM 1570 C C . ASP A 1 198 ? 7.197 -25.697 5.857 1.00 93.38 198 ASP A C 1
ATOM 1572 O O . ASP A 1 198 ? 7.499 -26.598 6.644 1.00 93.38 198 ASP A O 1
ATOM 1576 N N . ALA A 1 199 ? 6.289 -24.769 6.172 1.00 94.56 199 ALA A N 1
ATOM 1577 C CA . ALA A 1 199 ? 5.605 -24.697 7.455 1.00 94.56 199 ALA A CA 1
ATOM 1578 C C . ALA A 1 199 ? 4.121 -24.364 7.283 1.00 94.56 199 ALA A C 1
ATOM 1580 O O . ALA A 1 199 ? 3.729 -23.625 6.386 1.00 94.56 199 ALA A O 1
ATOM 1581 N N . GLU A 1 200 ? 3.281 -24.869 8.185 1.00 95.25 200 GLU A N 1
ATOM 1582 C CA . GLU A 1 200 ? 1.888 -24.430 8.263 1.00 95.25 200 GLU A CA 1
ATOM 1583 C C . GLU A 1 200 ? 1.771 -23.128 9.075 1.00 95.25 200 GLU A C 1
ATOM 1585 O O . GLU A 1 200 ? 2.514 -22.942 10.048 1.00 95.25 200 GLU A O 1
ATOM 1590 N N . PRO A 1 201 ? 0.818 -22.240 8.727 1.00 96.38 201 PRO A N 1
ATOM 1591 C CA . PRO A 1 201 ? 0.498 -21.089 9.556 1.00 96.38 201 PRO A CA 1
ATOM 1592 C C . PRO A 1 201 ? 0.110 -21.512 10.982 1.00 96.38 201 PRO A C 1
ATOM 1594 O O . PRO A 1 201 ? -0.537 -22.551 11.151 1.00 96.38 201 PRO A O 1
ATOM 1597 N N . PRO A 1 202 ? 0.432 -20.704 12.013 1.00 96.19 202 PRO A N 1
ATOM 1598 C CA . PRO A 1 202 ? -0.002 -20.973 13.381 1.00 96.19 202 PRO A CA 1
ATOM 1599 C C . PRO A 1 202 ? -1.518 -21.168 13.479 1.00 96.19 202 PRO A C 1
ATOM 1601 O O . PRO A 1 202 ? -2.295 -20.521 12.767 1.00 96.19 202 PRO A O 1
ATOM 1604 N N . SER A 1 203 ? -1.957 -22.031 14.398 1.00 96.75 203 SER A N 1
ATOM 1605 C CA . SER A 1 203 ? -3.384 -22.341 14.572 1.00 96.75 203 SER A CA 1
ATOM 1606 C C . SER A 1 203 ? -4.198 -21.108 14.966 1.00 96.75 203 SER A C 1
ATOM 1608 O O . SER A 1 203 ? -5.370 -21.010 14.611 1.00 96.75 203 SER A O 1
ATOM 1610 N N . GLU A 1 204 ? -3.566 -20.161 15.651 1.00 96.31 204 GLU A N 1
ATOM 1611 C CA . GLU A 1 204 ? -4.088 -18.862 16.065 1.00 96.31 204 GLU A CA 1
ATOM 1612 C C . GLU A 1 204 ? -4.330 -17.925 14.874 1.00 96.31 204 GLU A C 1
ATOM 1614 O O . GLU A 1 204 ? -5.259 -17.122 14.908 1.00 96.31 204 GLU A O 1
ATOM 1619 N N . VAL A 1 205 ? -3.542 -18.053 13.798 1.00 97.38 205 VAL A N 1
ATOM 1620 C CA . VAL A 1 205 ? -3.768 -17.330 12.536 1.00 97.38 205 VAL A CA 1
ATOM 1621 C C . VAL A 1 205 ? -4.920 -17.975 11.768 1.00 97.38 205 VAL A C 1
ATOM 1623 O O . VAL A 1 205 ? -5.818 -17.279 11.299 1.00 97.38 205 VAL A O 1
ATOM 1626 N N . ILE A 1 206 ? -4.920 -19.309 11.656 1.00 97.50 206 ILE A N 1
ATOM 1627 C CA . ILE A 1 206 ? -5.941 -20.061 10.905 1.00 97.50 206 ILE A CA 1
ATOM 1628 C C . ILE A 1 206 ? -7.324 -19.914 11.551 1.00 97.50 206 ILE A C 1
ATOM 1630 O O . ILE A 1 206 ? -8.314 -19.705 10.855 1.00 97.50 206 ILE A O 1
ATOM 1634 N N . ASN A 1 207 ? -7.392 -20.017 12.879 1.00 97.06 207 ASN A N 1
ATOM 1635 C CA . ASN A 1 207 ? -8.627 -19.964 13.661 1.00 97.06 207 ASN A CA 1
ATOM 1636 C C . ASN A 1 207 ? -8.750 -18.638 14.419 1.00 97.06 207 ASN A C 1
ATOM 1638 O O . ASN A 1 207 ? -9.200 -18.608 15.566 1.00 97.06 207 ASN A O 1
ATOM 1642 N N . HIS A 1 208 ? -8.308 -17.542 13.800 1.00 98.19 208 HIS A N 1
ATOM 1643 C CA . HIS A 1 208 ? -8.280 -16.246 14.457 1.00 98.19 208 HIS A CA 1
ATOM 1644 C C . HIS A 1 208 ? -9.671 -15.832 14.959 1.00 98.19 208 HIS A C 1
ATOM 1646 O O . HIS A 1 208 ? -10.651 -15.800 14.209 1.00 98.19 208 HIS A O 1
ATOM 1652 N N . LYS A 1 209 ? -9.742 -15.443 16.236 1.00 97.00 209 LYS A N 1
ATOM 1653 C CA . LYS A 1 209 ? -10.986 -15.162 16.982 1.00 97.00 209 LYS A CA 1
ATOM 1654 C C . LYS A 1 209 ? -11.893 -14.095 16.356 1.00 97.00 209 LYS A C 1
ATOM 1656 O O . LYS A 1 209 ? -13.082 -14.063 16.647 1.00 97.00 209 LYS A O 1
ATOM 1661 N N . SER A 1 210 ? -11.347 -13.212 15.517 1.00 97.44 210 SER A N 1
ATOM 1662 C CA . SER A 1 210 ? -12.120 -12.134 14.885 1.00 97.44 210 SER A CA 1
ATOM 1663 C C . SER A 1 210 ? -13.062 -12.603 13.774 1.00 97.44 210 SER A C 1
ATOM 1665 O O . SER A 1 210 ? -13.944 -11.844 13.384 1.00 97.44 210 SER A O 1
ATOM 1667 N N . GLY A 1 211 ? -12.838 -13.791 13.197 1.00 97.50 211 GLY A N 1
ATOM 1668 C CA . GLY A 1 211 ? -13.558 -14.259 12.006 1.00 97.50 211 GLY A CA 1
ATOM 1669 C C . GLY A 1 211 ? -13.249 -13.485 10.713 1.00 97.50 211 GLY A C 1
ATOM 1670 O O . GLY A 1 211 ? -13.822 -13.796 9.674 1.00 97.50 211 GLY A O 1
ATOM 1671 N N . LYS A 1 212 ? -12.344 -12.494 10.750 1.00 98.44 212 LYS A N 1
ATOM 1672 C CA . LYS A 1 212 ? -11.952 -11.683 9.581 1.00 98.44 212 LYS A CA 1
ATOM 1673 C C . LYS A 1 212 ? -10.740 -12.235 8.829 1.00 98.44 212 LYS A C 1
ATOM 1675 O O . LYS A 1 212 ? -10.456 -11.764 7.733 1.00 98.44 212 LYS A O 1
ATOM 1680 N N . VAL A 1 213 ? -9.987 -13.164 9.415 1.00 98.75 213 VAL A N 1
ATOM 1681 C CA . VAL A 1 213 ? -8.711 -13.641 8.860 1.00 98.75 213 VAL A CA 1
ATOM 1682 C C . VAL A 1 213 ? -8.942 -14.856 7.969 1.00 98.75 213 VAL A C 1
ATOM 1684 O O . VAL A 1 213 ? -9.623 -15.800 8.363 1.00 98.75 213 VAL A O 1
ATOM 1687 N N . VAL A 1 214 ? -8.351 -14.839 6.778 1.00 98.44 214 VAL A N 1
ATOM 1688 C CA . VAL A 1 214 ? -8.285 -15.982 5.863 1.00 98.44 214 VAL A CA 1
ATOM 1689 C C . VAL A 1 214 ? -6.846 -16.165 5.395 1.00 98.44 214 VAL A C 1
ATOM 1691 O O . VAL A 1 214 ? -6.105 -15.192 5.267 1.00 98.44 214 VAL A O 1
ATOM 1694 N N . VAL A 1 215 ? -6.438 -17.407 5.142 1.00 98.44 215 VAL A N 1
ATOM 1695 C CA . VAL A 1 215 ? -5.057 -17.723 4.755 1.00 98.44 215 VAL A CA 1
ATOM 1696 C C . VAL A 1 215 ? -4.995 -18.246 3.323 1.00 98.44 215 VAL A C 1
ATOM 1698 O O . VAL A 1 215 ? -5.619 -19.255 2.995 1.00 98.44 215 VAL A O 1
ATOM 1701 N N . GLU A 1 216 ? -4.179 -17.592 2.502 1.00 97.31 216 GLU A N 1
ATOM 1702 C CA . GLU A 1 216 ? -3.734 -18.044 1.187 1.00 97.31 216 GLU A CA 1
ATOM 1703 C C . GLU A 1 216 ? -2.368 -18.720 1.350 1.00 97.31 216 GLU A C 1
ATOM 1705 O O . GLU A 1 216 ? -1.420 -18.102 1.830 1.00 97.31 216 GLU A O 1
ATOM 1710 N N . ARG A 1 217 ? -2.252 -20.001 0.985 1.00 97.19 217 ARG A N 1
ATOM 1711 C CA . ARG A 1 217 ? -0.972 -20.729 1.011 1.00 97.19 217 ARG A CA 1
ATOM 1712 C C . ARG A 1 217 ? -0.322 -20.636 -0.360 1.00 97.19 217 ARG A C 1
ATOM 1714 O O . ARG A 1 217 ? -0.848 -21.192 -1.323 1.00 97.19 217 ARG A O 1
ATOM 1721 N N . HIS A 1 218 ? 0.804 -19.938 -0.439 1.00 96.25 218 HIS A N 1
ATOM 1722 C CA . HIS A 1 218 ? 1.534 -19.739 -1.684 1.00 96.25 218 HIS A CA 1
ATOM 1723 C C . HIS A 1 218 ? 2.650 -20.774 -1.817 1.00 96.25 218 HIS A C 1
ATOM 1725 O O . HIS A 1 218 ? 3.346 -21.093 -0.857 1.00 96.25 218 HIS A O 1
ATOM 1731 N N . ALA A 1 219 ? 2.823 -21.306 -3.027 1.00 92.88 219 ALA A N 1
ATOM 1732 C CA . ALA A 1 219 ? 3.794 -22.368 -3.294 1.00 92.88 219 ALA A CA 1
ATOM 1733 C C . ALA A 1 219 ? 5.244 -21.865 -3.398 1.00 92.88 219 ALA A C 1
ATOM 1735 O O . ALA A 1 219 ? 6.172 -22.670 -3.422 1.00 92.88 219 ALA A O 1
ATOM 1736 N N . VAL A 1 220 ? 5.447 -20.549 -3.512 1.00 91.12 220 VAL A N 1
ATOM 1737 C CA . VAL A 1 220 ? 6.759 -19.935 -3.729 1.00 91.12 220 VAL A CA 1
ATOM 1738 C C . VAL A 1 220 ? 6.970 -18.764 -2.779 1.00 91.12 220 VAL A C 1
ATOM 1740 O O . VAL A 1 220 ? 6.056 -17.986 -2.520 1.00 91.12 220 VAL A O 1
ATOM 1743 N N . ASN A 1 221 ? 8.204 -18.600 -2.305 1.00 89.94 221 ASN A N 1
ATOM 1744 C CA . ASN A 1 221 ? 8.615 -17.407 -1.575 1.00 89.94 221 ASN A CA 1
ATOM 1745 C C . ASN A 1 221 ? 9.125 -16.354 -2.569 1.00 89.94 221 ASN A C 1
ATOM 1747 O O . ASN A 1 221 ? 10.300 -16.342 -2.938 1.00 89.94 221 ASN A O 1
ATOM 1751 N N . SER A 1 222 ? 8.231 -15.484 -3.037 1.00 93.94 222 SER A N 1
ATOM 1752 C CA . SER A 1 222 ? 8.555 -14.353 -3.911 1.00 93.94 222 SER A CA 1
ATOM 1753 C C . SER A 1 222 ? 7.814 -13.106 -3.449 1.00 93.94 222 SER A C 1
ATOM 1755 O O . SER A 1 222 ? 6.650 -13.183 -3.065 1.00 93.94 222 SER A O 1
ATOM 1757 N N . LEU A 1 223 ? 8.442 -11.930 -3.555 1.00 95.56 223 LEU A N 1
ATOM 1758 C CA . LEU A 1 223 ? 7.764 -10.667 -3.236 1.00 95.56 223 LEU A CA 1
ATOM 1759 C C . LEU A 1 223 ? 6.582 -10.369 -4.174 1.00 95.56 223 LEU A C 1
ATOM 1761 O O . LEU A 1 223 ? 5.668 -9.646 -3.784 1.00 95.56 223 LEU A O 1
ATOM 1765 N N . ASN A 1 224 ? 6.557 -10.967 -5.372 1.00 97.44 224 ASN A N 1
ATOM 1766 C CA . ASN A 1 224 ? 5.421 -10.866 -6.291 1.00 97.44 224 ASN A CA 1
ATOM 1767 C C . ASN A 1 224 ? 4.139 -11.491 -5.715 1.00 97.44 224 ASN A C 1
ATOM 1769 O O . ASN A 1 224 ? 3.047 -11.026 -6.037 1.00 97.44 224 ASN A O 1
ATOM 1773 N N . GLU A 1 225 ? 4.249 -12.498 -4.837 1.00 96.12 225 GLU A N 1
ATOM 1774 C CA . GLU A 1 225 ? 3.087 -13.219 -4.293 1.00 96.12 225 GLU A CA 1
ATOM 1775 C C . GLU A 1 225 ? 2.159 -12.325 -3.470 1.00 96.12 225 GLU A C 1
ATOM 1777 O O . GLU A 1 225 ? 0.964 -12.593 -3.381 1.00 96.12 225 GLU A O 1
ATOM 1782 N N . ARG A 1 226 ? 2.664 -11.192 -2.963 1.00 95.56 226 ARG A N 1
ATOM 1783 C CA . ARG A 1 226 ? 1.840 -10.145 -2.344 1.00 95.56 226 ARG A CA 1
ATOM 1784 C C . ARG A 1 226 ? 0.666 -9.717 -3.236 1.00 95.56 226 ARG A C 1
ATOM 1786 O O . ARG A 1 226 ? -0.413 -9.403 -2.728 1.00 95.56 226 ARG A O 1
ATOM 1793 N N . PHE A 1 227 ? 0.885 -9.677 -4.550 1.00 98.06 227 PHE A N 1
ATOM 1794 C CA . PHE A 1 227 ? -0.095 -9.234 -5.541 1.00 98.06 227 PHE A CA 1
ATOM 1795 C C . PHE A 1 227 ? -0.807 -10.393 -6.250 1.00 98.06 227 PHE A C 1
ATOM 1797 O O . PHE A 1 227 ? -1.730 -10.154 -7.025 1.00 98.06 227 PHE A O 1
ATOM 1804 N N . ASN A 1 228 ? -0.413 -11.638 -5.979 1.00 97.69 228 ASN A N 1
ATOM 1805 C CA . ASN A 1 228 ? -1.071 -12.821 -6.514 1.00 97.69 228 ASN A CA 1
ATOM 1806 C C . ASN A 1 228 ? -2.306 -13.152 -5.670 1.00 97.69 228 ASN A C 1
ATOM 1808 O O . ASN A 1 228 ? -2.163 -13.456 -4.493 1.00 97.69 228 ASN A O 1
ATOM 1812 N N . MET A 1 229 ? -3.508 -13.080 -6.242 1.00 97.00 229 MET A N 1
ATOM 1813 C CA . MET A 1 229 ? -4.756 -13.370 -5.526 1.00 97.00 229 MET A CA 1
ATOM 1814 C C . MET A 1 229 ? -5.167 -14.824 -5.781 1.00 97.00 229 MET A C 1
ATOM 1816 O O . MET A 1 229 ? -5.732 -15.129 -6.828 1.00 97.00 229 MET A O 1
ATOM 1820 N N . ILE A 1 230 ? -4.886 -15.725 -4.832 1.00 95.81 230 ILE A N 1
ATOM 1821 C CA . ILE A 1 230 ? -5.392 -17.110 -4.881 1.00 95.81 230 ILE A CA 1
ATOM 1822 C C . ILE A 1 230 ? -6.870 -17.129 -4.475 1.00 95.81 230 ILE A C 1
ATOM 1824 O O . ILE A 1 230 ? -7.669 -17.891 -5.022 1.00 95.81 230 ILE A O 1
ATOM 1828 N N . LEU A 1 231 ? -7.227 -16.271 -3.518 1.00 96.12 231 LEU A N 1
ATOM 1829 C CA . LEU A 1 231 ? -8.597 -16.022 -3.092 1.00 96.12 231 LEU A CA 1
ATOM 1830 C C . LEU A 1 231 ? -8.997 -14.601 -3.488 1.00 96.12 231 LEU A C 1
ATOM 1832 O O . LEU A 1 231 ? -8.337 -13.628 -3.120 1.00 96.12 231 LEU A O 1
ATOM 1836 N N . GLU A 1 232 ? -10.103 -14.477 -4.220 1.00 97.19 232 GLU A N 1
ATOM 1837 C CA . GLU A 1 232 ? -10.643 -13.171 -4.600 1.00 97.19 232 GLU A CA 1
ATOM 1838 C C . GLU A 1 232 ? -11.047 -12.374 -3.343 1.00 97.19 232 GLU A C 1
ATOM 1840 O O . GLU A 1 232 ? -11.823 -12.878 -2.522 1.00 97.19 232 GLU A O 1
ATOM 1845 N N . PRO A 1 233 ? -10.533 -11.143 -3.162 1.00 98.31 233 PRO A N 1
ATOM 1846 C CA . PRO A 1 233 ? -10.903 -10.303 -2.032 1.00 98.31 233 PRO A CA 1
ATOM 1847 C C . PRO A 1 233 ? -12.366 -9.848 -2.139 1.00 98.31 233 PRO A C 1
ATOM 1849 O O . PRO A 1 233 ? -12.839 -9.529 -3.232 1.00 98.31 233 PRO A O 1
ATOM 1852 N N . PRO A 1 234 ? -13.093 -9.745 -1.011 1.00 98.50 234 PRO A N 1
ATOM 1853 C CA . PRO A 1 234 ? -14.495 -9.324 -1.016 1.00 98.50 234 PRO A CA 1
ATOM 1854 C C . PRO A 1 234 ? -14.685 -7.838 -1.351 1.00 98.50 234 PRO A C 1
ATOM 1856 O O . PRO A 1 234 ? -15.809 -7.419 -1.612 1.00 98.50 234 PRO A O 1
ATOM 1859 N N . THR A 1 235 ? -13.614 -7.040 -1.331 1.00 98.75 235 THR A N 1
ATOM 1860 C CA . THR A 1 235 ? -13.642 -5.603 -1.630 1.00 98.75 235 THR A CA 1
ATOM 1861 C C . THR A 1 235 ? -12.630 -5.242 -2.710 1.00 98.75 235 THR A C 1
ATOM 1863 O O . THR A 1 235 ? -11.537 -5.803 -2.767 1.00 98.75 235 THR A O 1
ATOM 1866 N N . LEU A 1 236 ? -12.929 -4.213 -3.494 1.00 98.69 236 LEU A N 1
ATOM 1867 C CA . LEU A 1 236 ? -12.014 -3.634 -4.479 1.00 98.69 236 LEU A CA 1
ATOM 1868 C C . LEU A 1 236 ? -10.896 -2.803 -3.838 1.00 98.69 236 LEU A C 1
ATOM 1870 O O . LEU A 1 236 ? -9.825 -2.658 -4.425 1.00 98.69 236 LEU A O 1
ATOM 1874 N N . GLY A 1 237 ? -11.127 -2.255 -2.641 1.00 98.62 237 GLY A N 1
ATOM 1875 C CA . GLY A 1 237 ? -10.104 -1.553 -1.868 1.00 98.62 237 GLY A CA 1
ATOM 1876 C C . GLY A 1 237 ? -9.199 -2.522 -1.134 1.00 98.62 237 GLY A C 1
ATOM 1877 O O . GLY A 1 237 ? -9.646 -3.180 -0.195 1.00 98.62 237 GLY A O 1
ATOM 1878 N N . ILE A 1 238 ? -7.933 -2.590 -1.544 1.00 98.88 238 ILE A N 1
ATOM 1879 C CA . ILE A 1 238 ? -6.928 -3.456 -0.928 1.00 98.88 238 ILE A CA 1
ATOM 1880 C C . ILE A 1 238 ? -5.899 -2.603 -0.207 1.00 98.88 238 ILE A C 1
ATOM 1882 O O . ILE A 1 238 ? -5.180 -1.837 -0.843 1.00 98.88 238 ILE A O 1
ATOM 1886 N N . LEU A 1 239 ? -5.785 -2.763 1.108 1.00 98.88 239 LEU A N 1
ATOM 1887 C CA . LEU A 1 239 ? -4.626 -2.287 1.852 1.00 98.88 239 LEU A CA 1
ATOM 1888 C C . LEU A 1 239 ? -3.541 -3.362 1.801 1.00 98.88 239 LEU A C 1
ATOM 1890 O O . LEU A 1 239 ? -3.626 -4.371 2.498 1.00 98.88 239 LEU A O 1
ATOM 1894 N N . SER A 1 240 ? -2.505 -3.134 1.000 1.00 98.69 240 SER A N 1
ATOM 1895 C CA . SER A 1 240 ? -1.272 -3.910 1.102 1.00 98.69 240 SER A CA 1
ATOM 1896 C C . SER A 1 240 ? -0.499 -3.450 2.338 1.00 98.69 240 SER A C 1
ATOM 1898 O O . SER A 1 240 ? -0.227 -2.252 2.476 1.00 98.69 240 SER A O 1
ATOM 1900 N N . LEU A 1 241 ? -0.166 -4.388 3.228 1.00 98.38 241 LEU A N 1
ATOM 1901 C CA . LEU A 1 241 ? 0.449 -4.110 4.526 1.00 98.38 241 LEU A CA 1
ATOM 1902 C C . LEU A 1 241 ? 1.564 -5.120 4.836 1.00 98.38 241 LEU A C 1
ATOM 1904 O O . LEU A 1 241 ? 1.413 -6.304 4.548 1.00 98.38 241 LEU A O 1
ATOM 1908 N N . ASP A 1 242 ? 2.687 -4.658 5.387 1.00 97.38 242 ASP A N 1
ATOM 1909 C CA . ASP A 1 242 ? 3.727 -5.548 5.929 1.00 97.38 242 ASP A CA 1
ATOM 1910 C C . ASP A 1 242 ? 3.288 -6.145 7.274 1.00 97.38 242 ASP A C 1
ATOM 1912 O O . ASP A 1 242 ? 2.617 -5.489 8.072 1.00 97.38 242 ASP A O 1
ATOM 1916 N N . ASP A 1 243 ? 3.720 -7.374 7.557 1.00 96.06 243 ASP A N 1
ATOM 1917 C CA . ASP A 1 243 ? 3.446 -8.072 8.818 1.00 96.06 243 ASP A CA 1
ATOM 1918 C C . ASP A 1 243 ? 4.133 -7.455 10.050 1.00 96.06 243 ASP A C 1
ATOM 1920 O O . ASP A 1 243 ? 3.747 -7.747 11.176 1.00 96.06 243 ASP A O 1
ATOM 1924 N N . ASP A 1 244 ? 5.107 -6.566 9.850 1.00 94.31 244 ASP A N 1
ATOM 1925 C CA . ASP A 1 244 ? 5.862 -5.872 10.898 1.00 94.31 244 ASP A CA 1
ATOM 1926 C C . ASP A 1 244 ? 5.441 -4.404 11.097 1.00 94.31 244 ASP A C 1
ATOM 1928 O O . ASP A 1 244 ? 6.151 -3.635 11.754 1.00 94.31 244 ASP A O 1
ATOM 1932 N N . LEU A 1 245 ? 4.314 -3.983 10.515 1.00 94.75 245 LEU A N 1
ATOM 1933 C CA . LEU A 1 245 ? 3.885 -2.587 10.513 1.00 94.75 245 LEU A CA 1
ATOM 1934 C C . LEU A 1 245 ? 2.466 -2.414 11.054 1.00 94.75 245 LEU A C 1
ATOM 1936 O O . LEU A 1 245 ? 1.497 -2.850 10.438 1.00 94.75 245 LEU A O 1
ATOM 1940 N N . LEU A 1 246 ? 2.338 -1.683 12.163 1.00 95.94 246 LEU A N 1
ATOM 1941 C CA . LEU A 1 246 ? 1.052 -1.345 12.766 1.00 95.94 246 LEU A CA 1
ATOM 1942 C C . LEU A 1 246 ? 0.714 0.132 12.558 1.00 95.94 246 LEU A C 1
ATOM 1944 O O . LEU A 1 246 ? 1.583 1.013 12.607 1.00 95.94 246 LEU A O 1
ATOM 1948 N N . ARG A 1 247 ? -0.576 0.411 12.339 1.00 95.62 247 ARG A N 1
ATOM 1949 C CA . ARG A 1 247 ? -1.129 1.772 12.262 1.00 95.62 247 ARG A CA 1
ATOM 1950 C C . ARG A 1 247 ? -2.474 1.851 12.987 1.00 95.62 247 ARG A C 1
ATOM 1952 O O . ARG A 1 247 ? -3.283 0.943 12.816 1.00 95.62 247 ARG A O 1
ATOM 1959 N N . PRO A 1 248 ? -2.767 2.937 13.729 1.00 96.62 248 PRO A N 1
ATOM 1960 C CA . PRO A 1 248 ? -4.086 3.154 14.324 1.00 96.62 248 PRO A CA 1
ATOM 1961 C C . PRO A 1 248 ? -5.216 3.056 13.291 1.00 96.62 248 PRO A C 1
ATOM 1963 O O . PRO A 1 248 ? -5.040 3.470 12.142 1.00 96.62 248 PRO A O 1
ATOM 1966 N N . CYS A 1 249 ? -6.390 2.567 13.700 1.00 96.94 249 CYS A N 1
ATOM 1967 C CA . CYS A 1 249 ? -7.531 2.392 12.795 1.00 96.94 249 CYS A CA 1
ATOM 1968 C C . CYS A 1 249 ? -7.954 3.705 12.119 1.00 96.94 249 CYS A C 1
ATOM 1970 O O . CYS A 1 249 ? -8.170 3.721 10.909 1.00 96.94 249 CYS A O 1
ATOM 1972 N N . ASP A 1 250 ? -7.946 4.822 12.854 1.00 95.44 250 ASP A N 1
ATOM 1973 C CA . ASP A 1 250 ? -8.236 6.151 12.299 1.00 95.44 250 ASP A CA 1
ATOM 1974 C C . ASP A 1 250 ? -7.242 6.552 11.190 1.00 95.44 250 ASP A C 1
ATOM 1976 O O . ASP A 1 250 ? -7.614 7.215 10.218 1.00 95.44 250 ASP A O 1
ATOM 1980 N N . ALA A 1 251 ? -5.968 6.148 11.299 1.00 95.56 251 ALA A N 1
ATOM 1981 C CA . ALA A 1 251 ? -4.963 6.424 10.273 1.00 95.56 251 ALA A CA 1
ATOM 1982 C C . ALA A 1 251 ? -5.240 5.613 8.998 1.00 95.56 251 ALA A C 1
ATOM 1984 O O . ALA A 1 251 ? -5.120 6.146 7.890 1.00 95.56 251 ALA A O 1
ATOM 1985 N N . LEU A 1 252 ? -5.651 4.348 9.147 1.00 97.94 252 LEU A N 1
ATOM 1986 C CA . LEU A 1 252 ? -6.071 3.516 8.019 1.00 97.94 252 LEU A CA 1
ATOM 1987 C C . LEU A 1 252 ? -7.324 4.077 7.343 1.00 97.94 252 LEU A C 1
ATOM 1989 O O . LEU A 1 252 ? -7.336 4.198 6.120 1.00 97.94 252 LEU A O 1
ATOM 1993 N N . ASP A 1 253 ? -8.326 4.495 8.117 1.00 96.94 253 ASP A N 1
ATOM 1994 C CA . ASP A 1 253 ? -9.551 5.098 7.585 1.00 96.94 253 ASP A CA 1
ATOM 1995 C C . ASP A 1 253 ? -9.284 6.423 6.855 1.00 96.94 253 ASP A C 1
ATOM 1997 O O . ASP A 1 253 ? -9.835 6.646 5.777 1.00 96.94 253 ASP A O 1
ATOM 2001 N N . SER A 1 254 ? -8.380 7.276 7.356 1.00 93.56 254 SER A N 1
ATOM 2002 C CA . SER A 1 254 ? -7.949 8.487 6.635 1.00 93.56 254 SER A CA 1
ATOM 2003 C C . SER A 1 254 ? -7.385 8.149 5.245 1.00 93.56 254 SER A C 1
ATOM 2005 O O . SER A 1 254 ? -7.777 8.755 4.241 1.00 93.56 254 SER A O 1
ATOM 2007 N N . GLY A 1 255 ? -6.514 7.136 5.160 1.00 95.62 255 GLY A N 1
ATOM 2008 C CA . GLY A 1 255 ? -5.988 6.646 3.883 1.00 95.62 255 GLY A CA 1
ATOM 2009 C C . GLY A 1 255 ? -7.078 6.059 2.979 1.00 95.62 255 GLY A C 1
ATOM 2010 O O . GLY A 1 255 ? -7.155 6.412 1.800 1.00 95.62 255 GLY A O 1
ATOM 2011 N N . PHE A 1 256 ? -7.955 5.220 3.535 1.00 97.81 256 PHE A N 1
ATOM 2012 C CA . PHE A 1 256 ? -9.048 4.565 2.816 1.00 97.81 256 PHE A CA 1
ATOM 2013 C C . PHE A 1 256 ? -10.030 5.578 2.223 1.00 97.81 256 PHE A C 1
ATOM 2015 O O . PHE A 1 256 ? -10.379 5.502 1.045 1.00 97.81 256 PHE A O 1
ATOM 2022 N N . PHE A 1 257 ? -10.450 6.575 3.001 1.00 94.62 257 PHE A N 1
ATOM 2023 C CA . PHE A 1 257 ? -11.390 7.590 2.537 1.00 94.62 257 PHE A CA 1
ATOM 2024 C C . PHE A 1 257 ? -10.789 8.500 1.465 1.00 94.62 257 PHE A C 1
ATOM 2026 O O . PHE A 1 257 ? -11.501 8.941 0.555 1.00 94.62 257 PHE A O 1
ATOM 2033 N N . ARG A 1 258 ? -9.476 8.746 1.500 1.00 93.75 258 ARG A N 1
ATOM 2034 C CA . ARG A 1 258 ? -8.788 9.405 0.384 1.00 93.75 258 ARG A CA 1
ATOM 2035 C C . ARG A 1 258 ? -8.733 8.502 -0.853 1.00 93.75 258 ARG A C 1
ATOM 2037 O O . ARG A 1 258 ? -8.953 8.996 -1.961 1.00 93.75 258 ARG A O 1
ATOM 2044 N N . TRP A 1 259 ? -8.500 7.201 -0.673 1.00 96.62 259 TRP A N 1
ATOM 2045 C CA . TRP A 1 259 ? -8.458 6.221 -1.762 1.00 96.62 259 TRP A CA 1
ATOM 2046 C C . TRP A 1 259 ? -9.810 6.028 -2.444 1.00 96.62 259 TRP A C 1
ATOM 2048 O O . TRP A 1 259 ? -9.873 6.106 -3.665 1.00 96.62 259 TRP A O 1
ATOM 2058 N N . LYS A 1 260 ? -10.915 5.881 -1.705 1.00 93.94 260 LYS A N 1
ATOM 2059 C CA . LYS A 1 260 ? -12.238 5.641 -2.315 1.00 93.94 260 LYS A CA 1
ATOM 2060 C C . LYS A 1 260 ? -12.733 6.799 -3.195 1.00 93.94 260 LYS A C 1
ATOM 2062 O O . LYS A 1 260 ? -13.605 6.603 -4.036 1.00 93.94 260 LYS A O 1
ATOM 2067 N N . ARG A 1 261 ? -12.184 8.007 -3.003 1.00 91.94 261 ARG A N 1
ATOM 2068 C CA . ARG A 1 261 ? -12.399 9.183 -3.873 1.00 91.94 261 ARG A CA 1
ATOM 2069 C C . ARG A 1 261 ? -11.492 9.199 -5.103 1.00 91.94 261 ARG A C 1
ATOM 2071 O O . ARG A 1 261 ? -11.787 9.887 -6.068 1.00 91.94 261 ARG A O 1
ATOM 2078 N N . ASN A 1 262 ? -10.390 8.458 -5.062 1.00 94.12 262 ASN A N 1
ATOM 2079 C CA . ASN A 1 262 ? -9.375 8.379 -6.108 1.00 94.12 262 ASN A CA 1
ATOM 2080 C C . ASN A 1 262 ? -9.041 6.908 -6.434 1.00 94.12 262 ASN A C 1
ATOM 2082 O O . ASN A 1 262 ? -7.865 6.544 -6.403 1.00 94.12 262 ASN A O 1
ATOM 2086 N N . PRO A 1 263 ? -10.032 6.037 -6.724 1.00 95.50 263 PRO A N 1
ATOM 2087 C CA . PRO A 1 263 ? -9.809 4.588 -6.790 1.00 95.50 263 PRO A CA 1
ATOM 2088 C C . PRO A 1 263 ? -8.869 4.160 -7.924 1.00 95.50 263 PRO A C 1
ATOM 2090 O O . PRO A 1 263 ? -8.318 3.064 -7.889 1.00 95.50 263 PRO A O 1
ATOM 2093 N N . ASN A 1 264 ? -8.651 5.026 -8.918 1.00 95.94 264 ASN A N 1
ATOM 2094 C CA . ASN A 1 264 ? -7.698 4.801 -10.001 1.00 95.94 264 ASN A CA 1
ATOM 2095 C C . ASN A 1 264 ? -6.235 5.075 -9.608 1.00 95.94 264 ASN A C 1
ATOM 2097 O O . ASN A 1 264 ? -5.346 4.715 -10.374 1.00 95.94 264 ASN A O 1
ATOM 2101 N N . ARG A 1 265 ? -5.957 5.696 -8.454 1.00 95.81 265 ARG A N 1
ATOM 2102 C CA . ARG A 1 265 ? -4.601 5.945 -7.935 1.00 95.81 265 ARG A CA 1
ATOM 2103 C C . ARG A 1 265 ? -4.373 5.143 -6.656 1.00 95.81 265 ARG A C 1
ATOM 2105 O O . ARG A 1 265 ? -5.298 4.833 -5.912 1.00 95.81 265 ARG A O 1
ATOM 2112 N N . MET A 1 266 ? -3.110 4.850 -6.367 1.00 98.25 266 MET A N 1
ATOM 2113 C CA . MET A 1 266 ? -2.721 4.352 -5.048 1.00 98.25 266 MET A CA 1
ATOM 2114 C C . MET A 1 266 ? -2.797 5.474 -4.009 1.00 98.25 266 MET A C 1
ATOM 2116 O O . MET A 1 266 ? -2.496 6.628 -4.327 1.00 98.25 266 MET A O 1
ATOM 2120 N N . VAL A 1 267 ? -3.121 5.126 -2.763 1.00 98.12 267 VAL A N 1
ATOM 2121 C CA . VAL A 1 267 ? -2.954 6.015 -1.604 1.00 98.12 267 VAL A CA 1
ATOM 2122 C C . VAL A 1 267 ? -2.129 5.307 -0.552 1.00 98.12 267 VAL A C 1
ATOM 2124 O O . VAL A 1 267 ? -2.527 4.241 -0.108 1.00 98.12 267 VAL A O 1
ATOM 2127 N N . GLY A 1 268 ? -1.015 5.864 -0.097 1.00 96.62 268 GLY A N 1
ATOM 2128 C CA . GLY A 1 268 ? -0.241 5.184 0.941 1.00 96.62 268 GLY A CA 1
ATOM 2129 C C . GLY A 1 268 ? 0.490 6.095 1.894 1.00 96.62 268 GLY A C 1
ATOM 2130 O O . GLY A 1 268 ? 0.279 7.308 1.927 1.00 96.62 268 GLY A O 1
ATOM 2131 N N . PHE A 1 269 ? 1.314 5.461 2.722 1.00 95.69 269 PHE A N 1
ATOM 2132 C CA . PHE A 1 269 ? 1.820 6.088 3.936 1.00 95.69 269 PHE A CA 1
ATOM 2133 C C . PHE A 1 269 ? 3.340 6.270 3.973 1.00 95.69 269 PHE A C 1
ATOM 2135 O O . PHE A 1 269 ? 3.856 6.915 4.885 1.00 95.69 269 PHE A O 1
ATOM 2142 N N . ASP A 1 270 ? 4.066 5.698 3.011 1.00 95.19 270 ASP A N 1
ATOM 2143 C CA . ASP A 1 270 ? 5.527 5.700 3.005 1.00 95.19 270 ASP A CA 1
ATOM 2144 C C . ASP A 1 270 ? 6.073 6.204 1.662 1.00 95.19 270 ASP A C 1
ATOM 2146 O O . ASP A 1 270 ? 6.213 5.448 0.699 1.00 95.19 270 ASP A O 1
ATOM 2150 N N . ALA A 1 271 ? 6.333 7.513 1.594 1.00 95.50 271 ALA A N 1
ATOM 2151 C CA . ALA A 1 271 ? 6.768 8.199 0.379 1.00 95.50 271 ALA A CA 1
ATOM 2152 C C . ALA A 1 271 ? 8.266 8.013 0.107 1.00 95.50 271 ALA A C 1
ATOM 2154 O O . ALA A 1 271 ? 9.103 8.126 1.006 1.00 95.50 271 ALA A O 1
ATOM 2155 N N . ARG A 1 272 ? 8.621 7.812 -1.158 1.00 96.88 272 ARG A N 1
ATOM 2156 C CA . ARG A 1 272 ? 9.997 7.848 -1.669 1.00 96.88 272 ARG A CA 1
ATOM 2157 C C . ARG A 1 272 ? 10.036 8.658 -2.957 1.00 96.88 272 ARG A C 1
ATOM 2159 O O . ARG A 1 272 ? 9.000 9.013 -3.521 1.00 96.88 272 ARG A O 1
ATOM 2166 N N . SER A 1 273 ? 11.228 8.959 -3.436 1.00 96.06 273 SER A N 1
ATOM 2167 C CA . SER A 1 273 ? 11.410 9.692 -4.685 1.00 96.06 273 SER A CA 1
ATOM 2168 C C . SER A 1 273 ? 12.283 8.890 -5.641 1.00 96.06 273 SER A C 1
ATOM 2170 O O . SER A 1 273 ? 13.066 8.049 -5.212 1.00 96.06 273 SER A O 1
ATOM 2172 N N . HIS A 1 274 ? 12.163 9.144 -6.937 1.00 95.81 274 HIS A N 1
ATOM 2173 C CA . HIS A 1 274 ? 13.304 8.984 -7.832 1.00 95.81 274 HIS A CA 1
ATOM 2174 C C . HIS A 1 274 ? 14.175 10.247 -7.750 1.00 95.81 274 HIS A C 1
ATOM 2176 O O . HIS A 1 274 ? 13.714 11.308 -7.319 1.00 95.81 274 HIS A O 1
ATOM 2182 N N . VAL A 1 275 ? 15.441 10.117 -8.120 1.00 94.56 275 VAL A N 1
ATOM 2183 C CA . VAL A 1 275 ? 16.373 11.229 -8.311 1.00 94.56 275 VAL A CA 1
ATOM 2184 C C . VAL A 1 275 ? 16.948 11.093 -9.700 1.00 94.56 275 VAL A C 1
ATOM 2186 O O . VAL A 1 275 ? 17.410 10.013 -10.050 1.00 94.56 275 VAL A O 1
ATOM 2189 N N . GLU A 1 276 ? 16.926 12.174 -10.460 1.00 92.75 276 GLU A N 1
ATOM 2190 C CA . GLU A 1 276 ? 17.596 12.249 -11.750 1.00 92.75 276 GLU A CA 1
ATOM 2191 C C . GLU A 1 276 ? 18.983 12.862 -11.543 1.00 92.75 276 GLU A C 1
ATOM 2193 O O . GLU A 1 276 ? 19.101 13.944 -10.964 1.00 92.75 276 GLU A O 1
ATOM 2198 N N . ASP A 1 277 ? 20.028 12.166 -11.980 1.00 86.12 277 ASP A N 1
ATOM 2199 C CA . ASP A 1 277 ? 21.392 12.682 -12.041 1.00 86.12 277 ASP A CA 1
ATOM 2200 C C . ASP A 1 277 ? 22.046 12.360 -13.395 1.00 86.12 277 ASP A C 1
ATOM 2202 O O . ASP A 1 277 ? 21.430 11.759 -14.277 1.00 86.12 277 ASP A O 1
ATOM 2206 N N . GLU A 1 278 ? 23.287 12.811 -13.592 1.00 85.75 278 GLU A N 1
ATOM 2207 C CA . GLU A 1 278 ? 24.025 12.632 -14.852 1.00 85.75 278 GLU A CA 1
ATOM 2208 C C . GLU A 1 278 ? 24.288 11.154 -15.195 1.00 85.75 278 GLU A C 1
ATOM 2210 O O . GLU A 1 278 ? 24.487 10.816 -16.361 1.00 85.75 278 GLU A O 1
ATOM 2215 N N . GLU A 1 279 ? 24.265 10.264 -14.198 1.00 83.31 279 GLU A N 1
ATOM 2216 C CA . GLU A 1 279 ? 24.512 8.829 -14.363 1.00 83.31 279 GLU A CA 1
ATOM 2217 C C . GLU A 1 279 ? 23.220 8.043 -14.645 1.00 83.31 279 GLU A C 1
ATOM 2219 O O . GLU A 1 279 ? 23.276 6.889 -15.078 1.00 83.31 279 GLU A O 1
ATOM 2224 N N . GLY A 1 280 ? 22.052 8.647 -14.413 1.00 90.12 280 GLY A N 1
ATOM 2225 C CA . GLY A 1 280 ? 20.745 8.046 -14.650 1.00 90.12 280 GLY A CA 1
ATOM 2226 C C . GLY A 1 280 ? 19.725 8.425 -13.582 1.00 90.12 280 GLY A C 1
ATOM 2227 O O . GLY A 1 280 ? 19.834 9.433 -12.891 1.00 90.12 280 GLY A O 1
ATOM 2228 N N . TRP A 1 281 ? 18.676 7.619 -13.453 1.00 94.81 281 TRP A N 1
ATOM 2229 C CA . TRP A 1 281 ? 17.678 7.787 -12.407 1.00 94.81 281 TRP A CA 1
ATOM 2230 C C . TRP A 1 281 ? 17.902 6.774 -11.295 1.00 94.81 281 TRP A C 1
ATOM 2232 O O . TRP A 1 281 ? 17.973 5.566 -11.519 1.00 94.81 281 TRP A O 1
ATOM 2242 N N . LYS A 1 282 ? 17.953 7.269 -10.064 1.00 96.00 282 LYS A N 1
ATOM 2243 C CA . LYS A 1 282 ? 18.246 6.485 -8.867 1.00 96.00 282 LYS A CA 1
ATOM 2244 C C . LYS A 1 282 ? 17.090 6.524 -7.887 1.00 96.00 282 LYS A C 1
ATOM 2246 O O . LYS A 1 282 ? 16.228 7.402 -7.921 1.00 96.00 282 LYS A O 1
ATOM 2251 N N . TYR A 1 283 ? 17.088 5.565 -6.971 1.00 97.44 283 TYR A N 1
ATOM 2252 C CA . TYR A 1 283 ? 16.126 5.535 -5.884 1.00 97.44 283 TYR A CA 1
ATOM 2253 C C . TYR A 1 283 ? 16.517 6.534 -4.788 1.00 97.44 283 TYR A C 1
ATOM 2255 O O . TYR A 1 283 ? 17.619 6.499 -4.241 1.00 97.44 283 TYR A O 1
ATOM 2263 N N . GLY A 1 284 ? 15.586 7.417 -4.442 1.00 96.25 284 GLY A N 1
ATOM 2264 C CA . GLY A 1 284 ? 15.682 8.368 -3.345 1.00 96.25 284 GLY A CA 1
ATOM 2265 C C . GLY A 1 284 ? 15.121 7.782 -2.053 1.00 96.25 284 GLY A C 1
ATOM 2266 O O . GLY A 1 284 ? 13.932 7.481 -1.941 1.00 96.25 284 GLY A O 1
ATOM 2267 N N . SER A 1 285 ? 15.987 7.650 -1.048 1.00 94.56 285 SER A N 1
ATOM 2268 C CA . SER A 1 285 ? 15.587 7.261 0.309 1.00 94.56 285 SER A CA 1
ATOM 2269 C C . SER A 1 285 ? 14.718 8.336 0.982 1.00 94.56 285 SER A C 1
ATOM 2271 O O . SER A 1 285 ? 14.632 9.465 0.504 1.00 94.56 285 SER A O 1
ATOM 2273 N N . MET A 1 286 ? 14.128 8.029 2.143 1.00 92.69 286 MET A N 1
A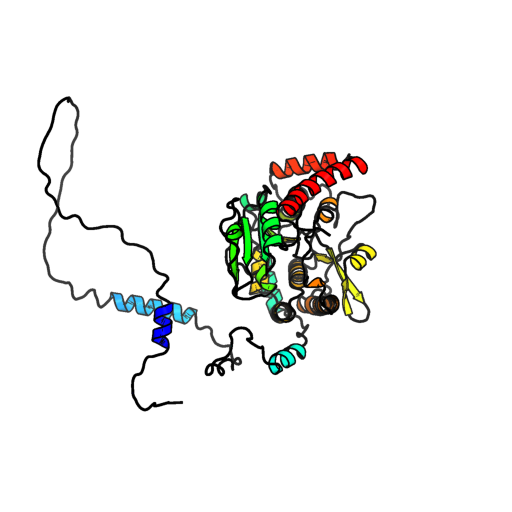TOM 2274 C CA . MET A 1 286 ? 13.311 8.999 2.888 1.00 92.69 286 MET A CA 1
ATOM 2275 C C . MET A 1 286 ? 14.063 10.305 3.198 1.00 92.69 286 MET A C 1
ATOM 2277 O O . MET A 1 286 ? 13.472 11.381 3.145 1.00 92.69 286 MET A O 1
ATOM 2281 N N . SER A 1 287 ? 15.364 10.248 3.506 1.00 91.81 287 SER A N 1
ATOM 2282 C CA . SER A 1 287 ? 16.154 11.463 3.759 1.00 91.81 287 SER A CA 1
ATOM 2283 C C . SER A 1 287 ? 16.267 12.330 2.502 1.00 91.81 287 SER A C 1
ATOM 2285 O O . SER A 1 287 ? 16.105 13.548 2.576 1.00 91.81 287 SER A O 1
ATOM 2287 N N . THR A 1 288 ? 16.458 11.701 1.342 1.00 93.38 288 THR A N 1
ATOM 2288 C CA . THR A 1 288 ? 16.474 12.350 0.029 1.00 93.38 288 THR A CA 1
ATOM 2289 C C . THR A 1 288 ? 15.124 12.987 -0.296 1.00 93.38 288 THR A C 1
ATOM 2291 O O . THR A 1 288 ? 15.070 14.168 -0.628 1.00 93.38 288 THR A O 1
ATOM 2294 N N . THR A 1 289 ? 14.032 12.239 -0.124 1.00 92.88 289 THR A N 1
ATOM 2295 C CA . THR A 1 289 ? 12.655 12.704 -0.356 1.00 92.88 289 THR A CA 1
ATOM 2296 C C . THR A 1 289 ? 12.315 13.905 0.533 1.00 92.88 289 THR A C 1
ATOM 2298 O O . THR A 1 289 ? 11.794 14.910 0.054 1.00 92.88 289 THR A O 1
ATOM 2301 N N . LYS A 1 290 ? 12.691 13.864 1.819 1.00 90.62 290 LYS A N 1
ATOM 2302 C CA . LYS A 1 290 ? 12.515 14.994 2.747 1.00 90.62 290 LYS A CA 1
ATOM 2303 C C . LYS A 1 290 ? 13.339 16.214 2.351 1.00 90.62 290 LYS A C 1
ATOM 2305 O O . LYS A 1 290 ? 12.829 17.329 2.410 1.00 90.62 290 LYS A O 1
ATOM 2310 N N . LYS A 1 291 ? 14.595 16.014 1.937 1.00 91.50 291 LYS A N 1
ATOM 2311 C CA . LYS A 1 291 ? 15.477 17.103 1.492 1.00 91.50 291 LYS A CA 1
ATOM 2312 C C . LYS A 1 291 ? 14.927 17.801 0.246 1.00 91.50 291 LYS A C 1
ATOM 2314 O O . LYS A 1 291 ? 14.964 19.025 0.185 1.00 91.50 291 LYS A O 1
ATOM 2319 N N . ALA A 1 292 ? 14.414 17.038 -0.718 1.00 91.12 292 ALA A N 1
ATOM 2320 C CA . ALA A 1 292 ? 13.805 17.572 -1.937 1.00 91.12 292 ALA A CA 1
ATOM 2321 C C . ALA A 1 292 ? 12.400 18.159 -1.704 1.00 91.12 292 ALA A C 1
ATOM 2323 O O . ALA A 1 292 ? 11.930 18.970 -2.496 1.00 91.12 292 ALA A O 1
ATOM 2324 N N . ASN A 1 293 ? 11.728 17.756 -0.618 1.00 91.06 293 ASN A N 1
ATOM 2325 C CA . ASN A 1 293 ? 10.328 18.071 -0.319 1.00 91.06 293 ASN A CA 1
ATOM 2326 C C . ASN A 1 293 ? 9.360 17.676 -1.454 1.00 91.06 293 ASN A C 1
ATOM 2328 O O . ASN A 1 293 ? 8.284 18.258 -1.618 1.00 91.06 293 ASN A O 1
ATOM 2332 N N . THR A 1 294 ? 9.731 16.657 -2.223 1.00 92.56 294 THR A N 1
ATOM 2333 C CA . THR A 1 294 ? 8.941 16.071 -3.305 1.00 92.56 294 THR A CA 1
ATOM 2334 C C . THR A 1 294 ? 9.076 14.555 -3.275 1.00 92.56 294 THR A C 1
ATOM 2336 O O . THR A 1 294 ? 10.068 14.011 -2.786 1.00 92.56 294 THR A O 1
ATOM 2339 N N . TYR A 1 295 ? 8.060 13.861 -3.776 1.00 96.06 295 TYR A N 1
ATOM 2340 C CA . TYR A 1 295 ? 8.019 12.407 -3.870 1.00 96.06 295 TYR A CA 1
ATOM 2341 C C . TYR A 1 295 ? 7.391 11.974 -5.197 1.00 96.06 295 TYR A C 1
ATOM 2343 O O . TYR A 1 295 ? 6.691 12.744 -5.859 1.00 96.06 295 TYR A O 1
ATOM 2351 N N . SER A 1 296 ? 7.644 10.726 -5.567 1.00 96.81 296 SER A N 1
ATOM 2352 C CA . SER A 1 296 ? 7.112 10.106 -6.789 1.00 96.81 296 SER A CA 1
ATOM 2353 C C . SER A 1 296 ? 6.775 8.632 -6.641 1.00 96.81 296 SER A C 1
ATOM 2355 O O . SER A 1 296 ? 6.183 8.038 -7.536 1.00 96.81 296 SER A O 1
ATOM 2357 N N . LEU A 1 297 ? 7.124 8.041 -5.502 1.00 98.12 297 LEU A N 1
ATOM 2358 C CA . LEU A 1 297 ? 6.900 6.642 -5.195 1.00 98.12 297 LEU A CA 1
ATOM 2359 C C . LEU A 1 297 ? 6.191 6.523 -3.849 1.00 98.12 297 LEU A C 1
ATOM 2361 O O . LEU A 1 297 ? 6.438 7.316 -2.936 1.00 98.12 297 LEU A O 1
ATOM 2365 N N . ILE A 1 298 ? 5.361 5.495 -3.710 1.00 97.75 298 ILE A N 1
ATOM 2366 C CA . ILE A 1 298 ? 4.822 5.056 -2.422 1.00 97.75 298 ILE A CA 1
ATOM 2367 C C . ILE A 1 298 ? 5.077 3.565 -2.275 1.00 97.75 298 ILE A C 1
ATOM 2369 O O . ILE A 1 298 ? 4.784 2.788 -3.181 1.00 97.75 298 ILE A O 1
ATOM 2373 N N . LEU A 1 299 ? 5.624 3.171 -1.127 1.00 98.00 299 LEU A N 1
ATOM 2374 C CA . LEU A 1 299 ? 5.942 1.774 -0.861 1.00 98.00 299 LEU A CA 1
ATOM 2375 C C . LEU A 1 299 ? 4.674 0.992 -0.492 1.00 98.00 299 LEU A C 1
ATOM 2377 O O . LEU A 1 299 ? 3.880 1.440 0.337 1.00 98.00 299 LEU A O 1
ATOM 2381 N N . THR A 1 300 ? 4.506 -0.210 -1.050 1.00 97.62 300 THR A N 1
ATOM 2382 C CA . THR A 1 300 ? 3.330 -1.072 -0.820 1.00 97.62 300 THR A CA 1
ATOM 2383 C C . THR A 1 300 ? 3.303 -1.735 0.555 1.00 97.62 300 THR A C 1
ATOM 2385 O O . THR A 1 300 ? 2.362 -2.463 0.850 1.00 97.62 300 THR A O 1
ATOM 2388 N N . ARG A 1 301 ? 4.279 -1.447 1.423 1.00 95.62 301 ARG A N 1
ATOM 2389 C CA . ARG A 1 301 ? 4.271 -1.851 2.839 1.00 95.62 301 ARG A CA 1
ATOM 2390 C C . ARG A 1 301 ? 3.124 -1.269 3.658 1.00 95.62 301 ARG A C 1
ATOM 2392 O O . ARG A 1 301 ? 2.832 -1.768 4.734 1.00 95.62 301 ARG A O 1
ATOM 2399 N N . ALA A 1 302 ? 2.528 -0.177 3.184 1.00 97.38 302 ALA A N 1
ATOM 2400 C CA . ALA A 1 302 ? 1.266 0.375 3.662 1.00 97.38 302 ALA A CA 1
ATOM 2401 C C . ALA A 1 302 ? 0.701 1.266 2.553 1.00 97.38 302 ALA A C 1
ATOM 2403 O O . ALA A 1 302 ? 1.034 2.456 2.468 1.00 97.38 302 ALA A O 1
ATOM 2404 N N . ALA A 1 303 ? -0.116 0.687 1.676 1.00 98.44 303 ALA A N 1
ATOM 2405 C CA . ALA A 1 303 ? -0.779 1.427 0.609 1.00 98.44 303 ALA A CA 1
ATOM 2406 C C . ALA A 1 303 ? -2.099 0.776 0.190 1.00 98.44 303 ALA A C 1
ATOM 2408 O O . ALA A 1 303 ? -2.170 -0.432 -0.029 1.00 98.44 303 ALA A O 1
ATOM 2409 N N . PHE A 1 304 ? -3.120 1.611 0.031 1.00 98.88 304 PHE A N 1
ATOM 2410 C CA . PHE A 1 304 ? -4.350 1.289 -0.664 1.00 98.88 304 PHE A CA 1
ATOM 2411 C C . PHE A 1 304 ? -4.121 1.249 -2.172 1.00 98.88 304 PHE A C 1
ATOM 2413 O O . PHE A 1 304 ? -3.569 2.182 -2.765 1.00 98.88 304 PHE A O 1
ATOM 2420 N N . VAL A 1 305 ? -4.582 0.168 -2.782 1.00 98.69 305 VAL A N 1
ATOM 2421 C CA . VAL A 1 305 ? -4.516 -0.115 -4.210 1.00 98.69 305 VAL A CA 1
ATOM 2422 C C . VAL A 1 305 ? -5.818 -0.800 -4.632 1.00 98.69 305 VAL A C 1
ATOM 2424 O O . VAL A 1 305 ? -6.442 -1.512 -3.848 1.00 98.69 305 VAL A O 1
ATOM 2427 N N . HIS A 1 306 ? -6.259 -0.550 -5.862 1.00 98.75 306 HIS A N 1
ATOM 2428 C CA . HIS A 1 306 ? -7.423 -1.228 -6.425 1.00 98.75 306 HIS A CA 1
ATOM 2429 C C . HIS A 1 306 ? -7.101 -2.705 -6.695 1.00 98.75 306 HIS A C 1
ATOM 2431 O O . HIS A 1 306 ? -6.037 -2.995 -7.242 1.00 98.75 306 HIS A O 1
ATOM 2437 N N . SER A 1 307 ? -8.001 -3.636 -6.374 1.00 98.56 307 SER A N 1
ATOM 2438 C CA . SER A 1 307 ? -7.773 -5.079 -6.570 1.00 98.56 307 SER A CA 1
ATOM 2439 C C . SER A 1 307 ? -7.449 -5.441 -8.025 1.00 98.56 307 SER A C 1
ATOM 2441 O O . SER A 1 307 ? -6.561 -6.246 -8.281 1.00 98.56 307 SER A O 1
ATOM 2443 N N . ASP A 1 308 ? -8.073 -4.780 -9.002 1.00 98.62 308 ASP A N 1
ATOM 2444 C CA . ASP A 1 308 ? -7.733 -5.002 -10.416 1.00 98.62 308 ASP A CA 1
ATOM 2445 C C . ASP A 1 308 ? -6.266 -4.640 -10.751 1.00 98.62 308 ASP A C 1
ATOM 2447 O O . ASP A 1 308 ? -5.687 -5.255 -11.642 1.00 98.62 308 ASP A O 1
ATOM 2451 N N . TYR A 1 309 ? -5.601 -3.731 -10.019 1.00 98.81 309 TYR A N 1
ATOM 2452 C CA . TYR A 1 309 ? -4.165 -3.483 -10.224 1.00 98.81 309 TYR A CA 1
ATOM 2453 C C . TYR A 1 309 ? -3.284 -4.648 -9.759 1.00 98.81 309 TYR A C 1
ATOM 2455 O O . TYR A 1 309 ? -2.215 -4.845 -10.334 1.00 98.81 309 TYR A O 1
ATOM 2463 N N . LEU A 1 310 ? -3.723 -5.448 -8.779 1.00 98.69 310 LEU A N 1
ATOM 2464 C CA . LEU A 1 310 ? -3.031 -6.687 -8.404 1.00 98.69 310 LEU A CA 1
ATOM 2465 C C . LEU A 1 310 ? -3.074 -7.676 -9.572 1.00 98.69 310 LEU A C 1
ATOM 2467 O O . LEU A 1 310 ? -2.040 -8.197 -9.985 1.00 98.69 310 LEU A O 1
ATOM 2471 N N . LYS A 1 311 ? -4.249 -7.839 -10.189 1.00 97.94 311 LYS A N 1
ATOM 2472 C CA . LYS A 1 311 ? -4.410 -8.659 -11.395 1.00 97.94 311 LYS A CA 1
ATOM 2473 C C . LYS A 1 311 ? -3.562 -8.143 -12.561 1.00 97.94 311 LYS A C 1
ATOM 2475 O O . LYS A 1 311 ? -2.816 -8.911 -13.160 1.00 97.94 311 LYS A O 1
ATOM 2480 N N . ILE A 1 312 ? -3.612 -6.840 -12.852 1.00 98.69 312 ILE A N 1
ATOM 2481 C CA . ILE A 1 312 ? -2.811 -6.218 -13.921 1.00 98.69 312 ILE A CA 1
ATOM 2482 C C . ILE A 1 312 ? -1.311 -6.416 -13.668 1.00 98.69 312 ILE A C 1
ATOM 2484 O O . ILE A 1 312 ? -0.561 -6.676 -14.609 1.00 98.69 312 ILE A O 1
ATOM 2488 N N . TYR A 1 313 ? -0.859 -6.331 -12.415 1.00 98.69 313 TYR A N 1
ATOM 2489 C CA . TYR A 1 313 ? 0.528 -6.615 -12.057 1.00 98.69 313 TYR A CA 1
ATOM 2490 C C . TYR A 1 313 ? 0.910 -8.055 -12.420 1.00 98.69 313 TYR A C 1
ATOM 2492 O O . TYR A 1 313 ? 1.889 -8.280 -13.133 1.00 98.69 313 TYR A O 1
ATOM 2500 N N . MET A 1 314 ? 0.110 -9.034 -11.999 1.00 97.94 314 MET A N 1
ATOM 2501 C CA . MET A 1 314 ? 0.398 -10.445 -12.265 1.00 97.94 314 MET A CA 1
ATOM 2502 C C . MET A 1 314 ? 0.340 -10.778 -13.762 1.00 97.94 314 MET A C 1
ATOM 2504 O O . MET A 1 314 ? 1.263 -11.409 -14.288 1.00 97.94 314 MET A O 1
ATOM 2508 N N . ASP A 1 315 ? -0.670 -10.271 -14.470 1.00 97.25 315 ASP A N 1
ATOM 2509 C CA . ASP A 1 315 ? -0.996 -10.676 -15.843 1.00 97.25 315 ASP A CA 1
ATOM 2510 C C . ASP A 1 315 ? -0.275 -9.838 -16.914 1.00 97.25 315 ASP A C 1
ATOM 2512 O O . ASP A 1 315 ? 0.010 -10.321 -18.017 1.00 97.25 315 ASP A O 1
ATOM 2516 N N . HIS A 1 316 ? 0.020 -8.565 -16.631 1.00 97.38 316 HIS A N 1
ATOM 2517 C CA . HIS A 1 316 ? 0.422 -7.592 -17.655 1.00 97.38 316 HIS A CA 1
ATOM 2518 C C . HIS A 1 316 ? 1.655 -6.759 -17.324 1.00 97.38 316 HIS A C 1
ATOM 2520 O O . HIS A 1 316 ? 2.137 -6.052 -18.211 1.00 97.38 316 HIS A O 1
ATOM 2526 N N . LEU A 1 317 ? 2.231 -6.873 -16.122 1.00 97.56 317 LEU A N 1
ATOM 2527 C CA . LEU A 1 317 ? 3.542 -6.277 -15.873 1.00 97.56 317 LEU A CA 1
ATOM 2528 C C . LEU A 1 317 ? 4.561 -6.842 -16.885 1.00 97.56 317 LEU A C 1
ATOM 2530 O O . LEU A 1 317 ? 4.594 -8.066 -17.086 1.00 97.56 317 LEU A O 1
ATOM 2534 N N . PRO A 1 318 ? 5.385 -6.000 -17.536 1.00 96.38 318 PRO A N 1
ATOM 2535 C CA . PRO A 1 318 ? 6.450 -6.467 -18.416 1.00 96.38 318 PRO A CA 1
ATOM 2536 C C . PRO A 1 318 ? 7.285 -7.562 -17.741 1.00 96.38 318 PRO A C 1
ATOM 2538 O O . PRO A 1 318 ? 7.698 -7.428 -16.585 1.00 96.38 318 PRO A O 1
ATOM 2541 N N . ARG A 1 319 ? 7.495 -8.691 -18.431 1.00 93.19 319 ARG A N 1
ATOM 2542 C CA . ARG A 1 319 ? 8.071 -9.895 -17.798 1.00 93.19 319 ARG A CA 1
ATOM 2543 C C . ARG A 1 319 ? 9.510 -9.697 -17.329 1.00 93.19 319 ARG A C 1
ATOM 2545 O O . ARG A 1 319 ? 9.913 -10.319 -16.355 1.00 93.19 319 ARG A O 1
ATOM 2552 N N . ASN A 1 320 ? 10.259 -8.797 -17.961 1.00 92.12 320 ASN A N 1
ATOM 2553 C CA . ASN A 1 320 ? 11.575 -8.370 -17.484 1.00 92.12 320 ASN A CA 1
ATOM 2554 C C . ASN A 1 320 ? 11.509 -7.731 -16.083 1.00 92.12 320 ASN A C 1
ATOM 2556 O O . ASN A 1 320 ? 12.360 -8.038 -15.257 1.00 92.12 320 ASN A O 1
ATOM 2560 N N . ILE A 1 321 ? 10.495 -6.910 -15.786 1.00 96.38 321 ILE A N 1
ATOM 2561 C CA . ILE A 1 321 ? 10.275 -6.339 -14.447 1.00 96.38 321 ILE A CA 1
ATOM 2562 C C . ILE A 1 321 ? 9.852 -7.440 -13.472 1.00 96.38 321 ILE A C 1
ATOM 2564 O O . ILE A 1 321 ? 10.470 -7.592 -12.421 1.00 96.38 321 ILE A O 1
ATOM 2568 N N . PHE A 1 322 ? 8.834 -8.230 -13.834 1.00 95.75 322 PHE A N 1
ATOM 2569 C CA . PHE A 1 322 ? 8.297 -9.293 -12.974 1.00 95.75 322 PHE A CA 1
ATOM 2570 C C . PHE A 1 322 ? 9.387 -10.288 -12.541 1.00 95.75 322 PHE A C 1
ATOM 2572 O O . PHE A 1 322 ? 9.536 -10.589 -11.354 1.00 95.75 322 PHE A O 1
ATOM 2579 N N . ASN A 1 323 ? 10.194 -10.752 -13.501 1.00 93.56 323 ASN A N 1
ATOM 2580 C CA . ASN A 1 323 ? 11.294 -11.676 -13.245 1.00 93.56 323 ASN A CA 1
ATOM 2581 C C . ASN A 1 323 ? 12.412 -11.008 -12.440 1.00 93.56 323 ASN A C 1
ATOM 2583 O O . ASN A 1 323 ? 12.967 -11.641 -11.547 1.00 93.56 323 ASN A O 1
ATOM 2587 N N . TYR A 1 324 ? 12.721 -9.731 -12.703 1.00 94.25 324 TYR A N 1
ATOM 2588 C CA . TYR A 1 324 ? 13.726 -9.009 -11.924 1.00 94.25 324 TYR A CA 1
ATOM 2589 C C . TYR A 1 324 ? 13.348 -8.943 -10.444 1.00 94.25 324 TYR A C 1
ATOM 2591 O O . TYR A 1 324 ? 14.198 -9.215 -9.598 1.00 94.25 324 TYR A O 1
ATOM 2599 N N . VAL A 1 325 ? 12.085 -8.634 -10.128 1.00 95.94 325 VAL A N 1
ATOM 2600 C CA . VAL A 1 325 ? 11.579 -8.627 -8.745 1.00 95.94 325 VAL A CA 1
ATOM 2601 C C . VAL A 1 325 ? 11.720 -10.009 -8.105 1.00 95.94 325 VAL A C 1
ATOM 2603 O O . VAL A 1 325 ? 12.230 -10.113 -6.990 1.00 95.94 325 VAL A O 1
ATOM 2606 N N . ALA A 1 326 ? 11.336 -11.073 -8.820 1.00 93.62 326 ALA A N 1
ATOM 2607 C CA . ALA A 1 326 ? 11.431 -12.443 -8.315 1.00 93.62 326 ALA A CA 1
ATOM 2608 C C . ALA A 1 326 ? 12.880 -12.863 -8.015 1.00 93.62 326 ALA A C 1
ATOM 2610 O O . ALA A 1 326 ? 13.146 -13.430 -6.960 1.00 93.62 326 ALA A O 1
ATOM 2611 N N . ILE A 1 327 ? 13.811 -12.552 -8.920 1.00 91.50 327 ILE A N 1
ATOM 2612 C CA . ILE A 1 327 ? 15.228 -12.932 -8.822 1.00 91.50 327 ILE A CA 1
ATOM 2613 C C . ILE A 1 327 ? 15.954 -12.116 -7.747 1.00 91.50 327 ILE A C 1
ATOM 2615 O O . ILE A 1 327 ? 16.735 -12.661 -6.973 1.00 91.50 327 ILE A O 1
ATOM 2619 N N . ASN A 1 328 ? 15.706 -10.805 -7.692 1.00 90.75 328 ASN A N 1
ATOM 2620 C CA . ASN A 1 328 ? 16.427 -9.901 -6.792 1.00 90.75 328 ASN A CA 1
ATOM 2621 C C . ASN A 1 328 ? 15.791 -9.803 -5.401 1.00 90.75 328 ASN A C 1
ATOM 2623 O O . ASN A 1 328 ? 16.386 -9.193 -4.511 1.00 90.75 328 ASN A O 1
ATOM 2627 N N . PHE A 1 329 ? 14.589 -10.361 -5.220 1.00 93.38 329 PHE A N 1
ATOM 2628 C CA . PHE A 1 329 ? 13.827 -10.312 -3.973 1.00 93.38 329 PHE A CA 1
ATOM 2629 C C . PHE A 1 329 ? 13.744 -8.879 -3.408 1.00 93.38 329 PHE A C 1
ATOM 2631 O O . PHE A 1 329 ? 14.066 -8.608 -2.248 1.00 93.38 329 PHE A O 1
ATOM 2638 N N . ASN A 1 330 ? 13.393 -7.931 -4.284 1.00 94.81 330 ASN A N 1
ATOM 2639 C CA . ASN A 1 330 ? 13.297 -6.497 -4.001 1.00 94.81 330 ASN A CA 1
ATOM 2640 C C . ASN A 1 330 ? 12.413 -5.812 -5.062 1.00 94.81 330 ASN A C 1
ATOM 2642 O O . ASN A 1 330 ? 12.191 -6.367 -6.136 1.00 94.81 330 ASN A O 1
ATOM 2646 N N . CYS A 1 331 ? 12.020 -4.563 -4.810 1.00 97.38 331 CYS A N 1
ATOM 2647 C CA . CYS A 1 331 ? 11.403 -3.648 -5.780 1.00 97.38 331 CYS A CA 1
ATOM 2648 C C . CYS A 1 331 ? 10.000 -3.998 -6.291 1.00 97.38 331 CYS A C 1
ATOM 2650 O O . CYS A 1 331 ? 9.553 -3.394 -7.269 1.00 97.38 331 CYS A O 1
ATOM 2652 N N . GLU A 1 332 ? 9.287 -4.923 -5.659 1.00 98.12 332 GLU A N 1
ATOM 2653 C CA . GLU A 1 332 ? 7.874 -5.179 -5.944 1.00 98.12 332 GLU A CA 1
ATOM 2654 C C . GLU A 1 332 ? 7.032 -3.911 -5.723 1.00 98.12 332 GLU A C 1
ATOM 2656 O O . GLU A 1 332 ? 6.143 -3.593 -6.515 1.00 98.12 332 GLU A O 1
ATOM 2661 N N . ASP A 1 333 ? 7.389 -3.136 -4.695 1.00 98.38 333 ASP A N 1
ATOM 2662 C CA . ASP A 1 333 ? 6.763 -1.868 -4.335 1.00 98.38 333 ASP A CA 1
ATOM 2663 C C . ASP A 1 333 ? 7.026 -0.762 -5.371 1.00 98.38 333 ASP A C 1
ATOM 2665 O O . ASP A 1 333 ? 6.099 -0.076 -5.806 1.00 98.38 333 ASP A O 1
ATOM 2669 N N . ILE A 1 334 ? 8.276 -0.627 -5.825 1.00 98.62 334 ILE A N 1
ATOM 2670 C CA . ILE A 1 334 ? 8.677 0.277 -6.911 1.00 98.62 334 ILE A CA 1
ATOM 2671 C C . ILE A 1 334 ? 7.952 -0.117 -8.201 1.00 98.62 334 ILE A C 1
ATOM 2673 O O . ILE A 1 334 ? 7.406 0.753 -8.878 1.00 98.62 334 ILE A O 1
ATOM 2677 N N . ALA A 1 335 ? 7.905 -1.411 -8.531 1.00 98.56 335 ALA A N 1
ATOM 2678 C CA . ALA A 1 335 ? 7.216 -1.907 -9.717 1.00 98.56 335 ALA A CA 1
ATOM 2679 C C . ALA A 1 335 ? 5.723 -1.550 -9.693 1.00 98.56 335 ALA A C 1
ATOM 2681 O O . ALA A 1 335 ? 5.227 -0.992 -10.668 1.00 98.56 335 ALA A O 1
ATOM 2682 N N . MET A 1 336 ? 5.023 -1.795 -8.579 1.00 98.81 336 MET A N 1
ATOM 2683 C CA . MET A 1 336 ? 3.603 -1.454 -8.442 1.00 98.81 336 MET A CA 1
ATOM 2684 C C . MET A 1 336 ? 3.370 0.064 -8.514 1.00 98.81 336 MET A C 1
ATOM 2686 O O . MET A 1 336 ? 2.517 0.530 -9.271 1.00 98.81 336 MET A O 1
ATOM 2690 N N . SER A 1 337 ? 4.166 0.855 -7.787 1.00 98.62 337 SER A N 1
ATOM 2691 C CA . SER A 1 337 ? 4.045 2.319 -7.769 1.00 98.62 337 SER A CA 1
ATOM 2692 C C . SER A 1 337 ? 4.271 2.946 -9.150 1.00 98.62 337 SER A C 1
ATOM 2694 O O . SER A 1 337 ? 3.571 3.892 -9.525 1.00 98.62 337 SER A O 1
ATOM 2696 N N . LEU A 1 338 ? 5.247 2.443 -9.912 1.00 98.56 338 LEU A N 1
ATOM 2697 C CA . LEU A 1 338 ? 5.533 2.918 -11.265 1.00 98.56 338 LEU A CA 1
ATOM 2698 C C . LEU A 1 338 ? 4.493 2.412 -12.267 1.00 98.56 338 LEU A C 1
ATOM 2700 O O . LEU A 1 338 ? 4.075 3.181 -13.127 1.00 98.56 338 LEU A O 1
ATOM 2704 N N . LEU A 1 339 ? 4.028 1.164 -12.139 1.00 98.69 339 LEU A N 1
ATOM 2705 C CA . LEU A 1 339 ? 2.964 0.617 -12.981 1.00 98.69 339 LEU A CA 1
ATOM 2706 C C . LEU A 1 339 ? 1.708 1.489 -12.887 1.00 98.69 339 LEU A C 1
ATOM 2708 O O . LEU A 1 339 ? 1.231 1.977 -13.906 1.00 98.69 339 LEU A O 1
ATOM 2712 N N . VAL A 1 340 ? 1.217 1.768 -11.676 1.00 98.50 340 VAL A N 1
ATOM 2713 C CA . VAL A 1 340 ? 0.033 2.624 -11.490 1.00 98.50 340 VAL A CA 1
ATOM 2714 C C . VAL A 1 340 ? 0.274 4.039 -12.028 1.00 98.50 340 VAL A C 1
ATOM 2716 O O . VAL A 1 340 ? -0.610 4.600 -12.677 1.00 98.50 340 VAL A O 1
ATOM 2719 N N . SER A 1 341 ? 1.474 4.601 -11.845 1.00 98.19 341 SER A N 1
ATOM 2720 C CA . SER A 1 341 ? 1.823 5.905 -12.432 1.00 98.19 341 SER A CA 1
ATOM 2721 C C . SER A 1 341 ? 1.746 5.882 -13.962 1.00 98.19 341 SER A C 1
ATOM 2723 O O . SER A 1 341 ? 1.142 6.765 -14.567 1.00 98.19 341 SER A O 1
ATOM 2725 N N . ALA A 1 342 ? 2.280 4.843 -14.606 1.00 97.81 342 ALA A N 1
ATOM 2726 C CA . ALA A 1 342 ? 2.262 4.700 -16.062 1.00 97.81 342 ALA A CA 1
ATOM 2727 C C . ALA A 1 342 ? 0.837 4.538 -16.615 1.00 97.81 342 ALA A C 1
ATOM 2729 O O . ALA A 1 342 ? 0.504 5.071 -17.676 1.00 97.81 342 ALA A O 1
ATOM 2730 N N . LEU A 1 343 ? -0.024 3.839 -15.873 1.00 97.62 343 LEU A N 1
ATOM 2731 C CA . LEU A 1 343 ? -1.426 3.610 -16.229 1.00 97.62 343 LEU A CA 1
ATOM 2732 C C . LEU A 1 343 ? -2.318 4.833 -15.980 1.00 97.62 343 LEU A C 1
ATOM 2734 O O . LEU A 1 343 ? -3.388 4.941 -16.571 1.00 97.62 343 LEU A O 1
ATOM 2738 N N . THR A 1 344 ? -1.860 5.787 -15.170 1.00 95.62 344 THR A N 1
ATOM 2739 C CA . THR A 1 344 ? -2.578 7.034 -14.859 1.00 95.62 344 THR A CA 1
ATOM 2740 C C . THR A 1 344 ? -1.945 8.275 -15.496 1.00 95.62 344 THR A C 1
ATOM 2742 O O . THR A 1 344 ? -2.231 9.402 -15.087 1.00 95.62 344 THR A O 1
ATOM 2745 N N . GLY A 1 345 ? -1.109 8.089 -16.526 1.00 94.81 345 GLY A N 1
ATOM 2746 C CA . GLY A 1 345 ? -0.516 9.184 -17.304 1.00 94.81 345 GLY A CA 1
ATOM 2747 C C . GLY A 1 345 ? 0.576 9.948 -16.553 1.00 94.81 345 GLY A C 1
ATOM 2748 O O . GLY A 1 345 ? 0.593 11.175 -16.565 1.00 94.81 345 GLY A O 1
ATOM 2749 N N . GLY A 1 346 ? 1.435 9.228 -15.832 1.00 95.38 346 GLY A N 1
ATOM 2750 C CA . GLY A 1 346 ? 2.544 9.788 -15.057 1.00 95.38 346 GLY A CA 1
ATOM 2751 C C . GLY A 1 346 ? 2.144 10.327 -13.681 1.00 95.38 346 GLY A C 1
ATOM 2752 O O . GLY A 1 346 ? 3.009 10.780 -12.931 1.00 95.38 346 GLY A O 1
ATOM 2753 N N . ARG A 1 347 ? 0.857 10.275 -13.307 1.00 94.94 347 ARG A N 1
ATOM 2754 C CA . ARG A 1 347 ? 0.387 10.730 -11.990 1.00 94.94 347 ARG A CA 1
ATOM 2755 C C . ARG A 1 347 ? 0.897 9.802 -10.894 1.00 94.94 347 ARG A C 1
ATOM 2757 O O . ARG A 1 347 ? 0.615 8.611 -10.884 1.00 94.94 347 ARG A O 1
ATOM 2764 N N . VAL A 1 348 ? 1.591 10.367 -9.918 1.00 95.06 348 VAL A N 1
ATOM 2765 C CA . VAL A 1 348 ? 2.154 9.600 -8.796 1.00 95.06 348 VAL A CA 1
ATOM 2766 C C . VAL A 1 348 ? 1.064 9.070 -7.854 1.00 95.06 348 VAL A C 1
ATOM 2768 O O . VAL A 1 348 ? -0.063 9.563 -7.879 1.00 95.06 348 VAL A O 1
ATOM 2771 N N . PRO A 1 349 ? 1.344 8.105 -6.969 1.00 96.31 349 PRO A N 1
ATOM 2772 C CA . PRO A 1 349 ? 0.452 7.791 -5.851 1.00 96.31 349 PRO A CA 1
ATOM 2773 C C . PRO A 1 349 ? 0.155 9.010 -4.956 1.00 96.31 349 PRO A C 1
ATOM 2775 O O . PRO A 1 349 ? 0.942 9.949 -4.900 1.00 96.31 349 PRO A O 1
ATOM 2778 N N . LEU A 1 350 ? -0.970 9.004 -4.241 1.00 94.62 350 LEU A N 1
ATOM 2779 C CA . LEU A 1 350 ? -1.330 10.031 -3.256 1.00 94.62 350 LEU A CA 1
ATOM 2780 C C . LEU A 1 350 ? -0.867 9.629 -1.851 1.00 94.62 350 LEU A C 1
ATOM 2782 O O . LEU A 1 350 ? -0.910 8.460 -1.484 1.00 94.62 350 LEU A O 1
ATOM 2786 N N . LEU A 1 351 ? -0.501 10.594 -1.012 1.00 93.31 351 LEU A N 1
ATOM 2787 C CA . LEU A 1 351 ? -0.197 10.322 0.397 1.00 93.31 351 LEU A CA 1
ATOM 2788 C C . LEU A 1 351 ? -1.453 10.345 1.271 1.00 93.31 351 LEU A C 1
ATOM 2790 O O . LEU A 1 351 ? -2.384 11.087 0.989 1.00 93.31 351 LEU A O 1
ATOM 2794 N N . ALA A 1 352 ? -1.487 9.583 2.360 1.00 91.25 352 ALA A N 1
ATOM 2795 C CA . ALA A 1 352 ? -2.457 9.814 3.434 1.00 91.25 352 ALA A CA 1
ATOM 2796 C C . ALA A 1 352 ? -2.183 11.152 4.163 1.00 91.25 352 ALA A C 1
ATOM 2798 O O . ALA A 1 352 ? -1.213 11.855 3.861 1.00 91.25 352 ALA A O 1
ATOM 2799 N N . ASP A 1 353 ? -3.043 11.535 5.111 1.00 85.94 353 ASP A N 1
ATOM 2800 C CA . ASP A 1 353 ? -2.832 12.752 5.906 1.00 85.94 353 ASP A CA 1
ATOM 2801 C C . ASP A 1 353 ? -1.530 12.711 6.719 1.00 85.94 353 ASP A C 1
ATOM 2803 O O . ASP A 1 353 ? -1.090 11.654 7.158 1.00 85.94 353 ASP A O 1
ATOM 2807 N N . LEU A 1 354 ? -0.926 13.880 6.972 1.00 83.75 354 LEU A N 1
ATOM 2808 C CA . LEU A 1 354 ? 0.425 13.980 7.547 1.00 83.75 354 LEU A CA 1
ATOM 2809 C C . LEU A 1 354 ? 0.529 13.339 8.927 1.00 83.75 354 LEU A C 1
ATOM 2811 O O . LEU A 1 354 ? 1.513 12.662 9.227 1.00 83.75 354 LEU A O 1
ATOM 2815 N N . TRP A 1 355 ? -0.485 13.557 9.762 1.00 86.06 355 TRP A N 1
ATOM 2816 C CA . TRP A 1 355 ? -0.599 12.867 11.034 1.00 86.06 355 TRP A CA 1
ATOM 2817 C C . TRP A 1 355 ? -0.648 11.352 10.785 1.00 86.06 355 TRP A C 1
ATOM 2819 O O . TRP A 1 355 ? 0.197 10.642 11.300 1.00 86.06 355 TRP A O 1
ATOM 2829 N N . ALA A 1 356 ? -1.491 10.842 9.890 1.00 90.25 356 ALA A N 1
ATOM 2830 C CA . ALA A 1 356 ? -1.580 9.408 9.613 1.00 90.25 356 ALA A CA 1
ATOM 2831 C C . ALA A 1 356 ? -0.264 8.805 9.069 1.00 90.25 356 ALA A C 1
ATOM 2833 O O . ALA A 1 356 ? 0.072 7.662 9.378 1.00 90.25 356 ALA A O 1
ATOM 2834 N N . LEU A 1 357 ? 0.539 9.561 8.307 1.00 89.12 357 LEU A N 1
ATOM 2835 C CA . LEU A 1 357 ? 1.869 9.114 7.856 1.00 89.12 357 LEU A CA 1
ATOM 2836 C C . LEU A 1 357 ? 2.798 8.811 9.040 1.00 89.12 357 LEU A C 1
ATOM 2838 O O . LEU A 1 357 ? 3.509 7.801 9.034 1.00 89.12 357 LEU A O 1
ATOM 2842 N N . ARG A 1 358 ? 2.770 9.673 10.063 1.00 87.56 358 ARG A N 1
ATOM 2843 C CA . ARG A 1 358 ? 3.678 9.638 11.219 1.00 87.56 358 ARG A CA 1
ATOM 2844 C C . ARG A 1 358 ? 3.283 8.614 12.282 1.00 87.56 358 ARG A C 1
ATOM 2846 O O . ARG A 1 358 ? 4.091 8.360 13.166 1.00 87.56 358 ARG A O 1
ATOM 2853 N N . SER A 1 359 ? 2.089 8.025 12.202 1.00 90.00 359 SER A N 1
ATOM 2854 C CA . SER A 1 359 ? 1.520 7.157 13.246 1.00 90.00 359 SER A CA 1
ATOM 2855 C C . SER A 1 359 ? 1.916 5.692 13.088 1.00 90.00 359 SER A C 1
ATOM 2857 O O . SER A 1 359 ? 1.202 4.809 13.553 1.00 90.00 359 SER A O 1
ATOM 2859 N N . GLN A 1 360 ? 2.998 5.419 12.360 1.00 91.31 360 GLN A N 1
ATOM 2860 C CA . GLN A 1 360 ? 3.473 4.055 12.181 1.00 91.31 360 GLN A CA 1
ATOM 2861 C C . GLN A 1 360 ? 4.185 3.568 13.438 1.00 91.31 360 GLN A C 1
ATOM 2863 O O . GLN A 1 360 ? 4.983 4.304 14.018 1.00 91.31 360 GLN A O 1
ATOM 2868 N N . ILE A 1 361 ? 3.939 2.315 13.797 1.00 92.38 361 ILE A N 1
ATOM 2869 C CA . ILE A 1 361 ? 4.754 1.569 14.749 1.00 92.38 361 ILE A CA 1
ATOM 2870 C C . ILE A 1 361 ? 5.357 0.402 13.983 1.00 92.38 361 ILE A C 1
ATOM 2872 O O . ILE A 1 361 ? 4.627 -0.421 13.430 1.00 92.38 361 ILE A O 1
ATOM 2876 N N . LYS A 1 362 ? 6.687 0.372 13.899 1.00 91.31 362 LYS A N 1
ATOM 2877 C CA . LYS A 1 362 ? 7.406 -0.730 13.271 1.00 91.31 362 LYS A CA 1
ATOM 2878 C C . LYS A 1 362 ? 7.837 -1.712 14.351 1.00 91.31 362 LYS A C 1
ATOM 2880 O O . LYS A 1 362 ? 8.450 -1.319 15.342 1.00 91.31 362 LYS A O 1
ATOM 2885 N N . VAL A 1 363 ? 7.522 -2.982 14.145 1.00 89.69 363 VAL A N 1
ATOM 2886 C CA . 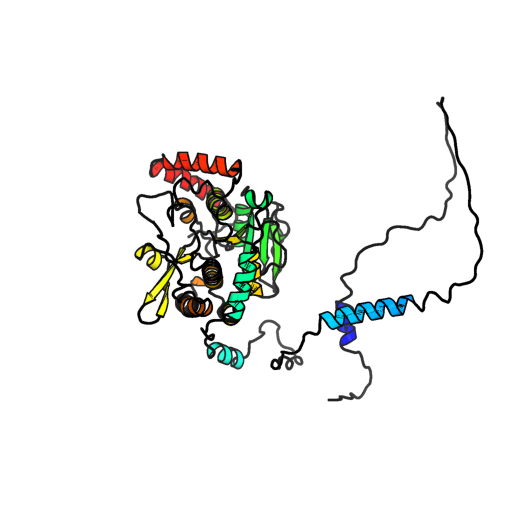VAL A 1 363 ? 7.929 -4.057 15.043 1.00 89.69 363 VAL A CA 1
ATOM 2887 C C . VAL A 1 363 ? 9.299 -4.559 14.625 1.00 89.69 363 VAL A C 1
ATOM 2889 O O . VAL A 1 363 ? 9.540 -4.882 13.458 1.00 89.69 363 VAL A O 1
ATOM 2892 N N . SER A 1 364 ? 10.214 -4.616 15.586 1.00 82.56 364 SER A N 1
ATOM 2893 C CA . SER A 1 364 ? 11.561 -5.102 15.324 1.00 82.56 364 SER A CA 1
ATOM 2894 C C . SER A 1 364 ? 11.552 -6.597 15.004 1.00 82.56 364 SER A C 1
ATOM 2896 O O . SER A 1 364 ? 10.787 -7.384 15.565 1.00 82.56 364 SER A O 1
ATOM 2898 N N . HIS A 1 365 ? 12.421 -6.996 14.080 1.00 80.00 365 HIS A N 1
ATOM 2899 C CA . HIS A 1 365 ? 12.680 -8.395 13.769 1.00 80.00 365 HIS A CA 1
ATOM 2900 C C . HIS A 1 365 ? 14.104 -8.556 13.236 1.00 80.00 365 HIS A C 1
ATOM 2902 O O . HIS A 1 365 ? 14.669 -7.654 12.607 1.00 80.00 365 HIS A O 1
ATOM 2908 N N . GLU A 1 366 ? 14.678 -9.729 13.467 1.00 72.06 366 GLU A N 1
ATOM 2909 C CA . GLU A 1 366 ? 15.978 -10.095 12.919 1.00 72.06 366 GLU A CA 1
ATOM 2910 C C . GLU A 1 366 ? 15.845 -10.363 11.411 1.00 72.06 366 GLU A C 1
ATOM 2912 O O . GLU A 1 366 ? 14.855 -10.930 10.953 1.00 72.06 366 GLU A O 1
ATOM 2917 N N . ASN A 1 367 ? 16.850 -9.980 10.618 1.00 77.62 367 ASN A N 1
ATOM 2918 C CA . ASN A 1 367 ? 16.922 -10.257 9.171 1.00 77.62 367 ASN A CA 1
ATOM 2919 C C . ASN A 1 367 ? 15.966 -9.455 8.260 1.00 77.62 367 ASN A C 1
ATOM 2921 O O . ASN A 1 367 ? 15.472 -9.969 7.252 1.00 77.62 367 ASN A O 1
ATOM 2925 N N . ALA A 1 368 ? 15.748 -8.168 8.544 1.00 81.88 368 ALA A N 1
ATOM 2926 C CA . ALA A 1 368 ? 15.032 -7.280 7.625 1.00 81.88 368 ALA A CA 1
ATOM 2927 C C . ALA A 1 368 ? 15.661 -7.264 6.214 1.00 81.88 368 ALA A C 1
ATOM 2929 O O . ALA A 1 368 ? 16.856 -7.038 6.050 1.00 81.88 368 ALA A O 1
ATOM 2930 N N . ILE A 1 369 ? 14.850 -7.416 5.159 1.00 80.69 369 ILE A N 1
ATOM 2931 C CA . ILE A 1 369 ? 15.332 -7.372 3.760 1.00 80.69 369 ILE A CA 1
ATOM 2932 C C . ILE A 1 369 ? 16.087 -6.061 3.484 1.00 80.69 369 ILE A C 1
ATOM 2934 O O . ILE A 1 369 ? 17.094 -6.049 2.777 1.00 80.69 369 ILE A O 1
ATOM 2938 N N . SER A 1 370 ? 15.635 -4.967 4.103 1.00 80.44 370 SER A N 1
ATOM 2939 C CA . SER A 1 370 ? 16.225 -3.641 3.954 1.00 80.44 370 SER A CA 1
ATOM 2940 C C . SER A 1 370 ? 17.623 -3.488 4.557 1.00 80.44 370 SER A C 1
ATOM 2942 O O . SER A 1 370 ? 18.316 -2.539 4.195 1.00 80.44 370 SER A O 1
ATOM 2944 N N . SER A 1 371 ? 18.043 -4.371 5.472 1.00 79.75 371 SER A N 1
ATOM 2945 C CA . SER A 1 371 ? 19.383 -4.326 6.077 1.00 79.75 371 SER A CA 1
ATOM 2946 C C . SER A 1 371 ? 20.435 -5.098 5.274 1.00 79.75 371 SER A C 1
ATOM 2948 O O . SER A 1 371 ? 21.628 -4.978 5.556 1.00 79.75 371 SER A O 1
ATOM 2950 N N . LYS A 1 372 ? 20.034 -5.856 4.241 1.00 83.19 372 LYS A N 1
ATOM 2951 C CA . LYS A 1 372 ? 20.966 -6.598 3.381 1.00 83.19 372 LYS A CA 1
ATOM 2952 C C . LYS A 1 372 ? 21.879 -5.647 2.594 1.00 83.19 372 LYS A C 1
ATOM 2954 O O . LYS A 1 372 ? 21.442 -4.630 2.046 1.00 83.19 372 LYS A O 1
ATOM 2959 N N . LYS A 1 373 ? 23.165 -6.004 2.481 1.00 84.75 373 LYS A N 1
ATOM 2960 C CA . LYS A 1 373 ? 24.148 -5.261 1.674 1.00 84.75 373 LYS A CA 1
ATOM 2961 C C . LYS A 1 373 ? 23.668 -5.164 0.220 1.00 84.75 373 LYS A C 1
ATOM 2963 O O . LYS A 1 373 ? 23.216 -6.147 -0.352 1.00 84.75 373 LYS A O 1
ATOM 2968 N N . GLY A 1 374 ? 23.768 -3.976 -0.377 1.00 87.38 374 GLY A N 1
ATOM 2969 C CA . GLY A 1 374 ? 23.362 -3.738 -1.768 1.00 87.38 374 GLY A CA 1
ATOM 2970 C C . GLY A 1 374 ? 21.871 -3.446 -1.975 1.00 87.38 374 GLY A C 1
ATOM 2971 O O . GLY A 1 374 ? 21.492 -3.087 -3.087 1.00 87.38 374 GLY A O 1
ATOM 2972 N N . HIS A 1 375 ? 21.033 -3.493 -0.930 1.00 89.12 375 HIS A N 1
ATOM 2973 C CA . HIS A 1 375 ? 19.588 -3.253 -1.046 1.00 89.12 375 HIS A CA 1
ATOM 2974 C C . HIS A 1 375 ? 19.241 -1.910 -1.725 1.00 89.12 375 HIS A C 1
ATOM 2976 O O . HIS A 1 375 ? 18.400 -1.870 -2.623 1.00 89.12 375 HIS A O 1
ATOM 2982 N N . MET A 1 376 ? 19.928 -0.816 -1.365 1.00 92.38 376 MET A N 1
ATOM 2983 C CA . MET A 1 376 ? 19.724 0.501 -1.997 1.00 92.38 376 MET A CA 1
ATOM 2984 C C . MET A 1 376 ? 20.191 0.549 -3.457 1.00 92.38 376 MET A C 1
ATOM 2986 O O . MET A 1 376 ? 19.513 1.140 -4.290 1.00 92.38 376 MET A O 1
ATOM 2990 N N . SER A 1 377 ? 21.316 -0.094 -3.782 1.00 92.50 377 SER A N 1
ATOM 2991 C CA . SER A 1 377 ? 21.813 -0.166 -5.164 1.00 92.50 377 SER A CA 1
ATOM 2992 C C . SER A 1 377 ? 20.850 -0.960 -6.051 1.00 92.50 377 SER A C 1
ATOM 2994 O O . SER A 1 377 ? 20.486 -0.487 -7.125 1.00 92.50 377 SER A O 1
ATOM 2996 N N . SER A 1 378 ? 20.338 -2.091 -5.554 1.00 92.88 378 SER A N 1
ATOM 2997 C CA . SER A 1 378 ? 19.286 -2.865 -6.220 1.00 92.88 378 SER A CA 1
ATOM 2998 C C . SER A 1 378 ? 18.042 -2.008 -6.485 1.00 92.88 378 SER A C 1
ATOM 3000 O O . SER A 1 378 ? 17.551 -2.002 -7.611 1.00 92.88 378 SER A O 1
ATOM 3002 N N . ARG A 1 379 ? 17.590 -1.196 -5.514 1.00 96.69 379 ARG A N 1
ATOM 3003 C CA . ARG A 1 379 ? 16.465 -0.263 -5.720 1.00 96.69 379 ARG A CA 1
ATOM 3004 C C . ARG A 1 379 ? 16.745 0.815 -6.762 1.00 96.69 379 ARG A C 1
ATOM 3006 O O . ARG A 1 379 ? 15.853 1.124 -7.549 1.00 96.69 379 ARG A O 1
ATOM 3013 N N . SER A 1 380 ? 17.958 1.363 -6.808 1.00 95.88 380 SER A N 1
ATOM 3014 C CA . SER A 1 380 ? 18.349 2.298 -7.869 1.00 95.88 380 SER A CA 1
ATOM 3015 C C . SER A 1 380 ? 18.316 1.644 -9.247 1.00 95.88 380 SER A C 1
ATOM 3017 O O . SER A 1 380 ? 17.768 2.243 -10.163 1.00 95.88 380 SER A O 1
ATOM 3019 N N . ASN A 1 381 ? 18.778 0.398 -9.383 1.00 94.81 381 ASN A N 1
ATOM 3020 C CA . ASN A 1 381 ? 18.675 -0.346 -10.645 1.00 94.81 381 ASN A CA 1
ATOM 3021 C C . ASN A 1 381 ? 17.211 -0.566 -11.062 1.00 94.81 381 ASN A C 1
ATOM 3023 O O . ASN A 1 381 ? 16.882 -0.470 -12.244 1.00 94.81 381 ASN A O 1
ATOM 3027 N N . CYS A 1 382 ? 16.317 -0.811 -10.099 1.00 96.75 382 CYS A N 1
ATOM 3028 C CA . CYS A 1 382 ? 14.882 -0.917 -10.359 1.00 96.75 382 CYS A CA 1
ATOM 3029 C C . CYS A 1 382 ? 14.296 0.399 -10.869 1.00 96.75 382 CYS A C 1
ATOM 3031 O O . CYS A 1 382 ? 13.599 0.397 -11.877 1.00 96.75 382 CYS A O 1
ATOM 3033 N N . VAL A 1 383 ? 14.598 1.530 -10.221 1.00 97.19 383 VAL A N 1
ATOM 3034 C CA . VAL A 1 383 ? 14.161 2.850 -10.705 1.00 97.19 383 VAL A CA 1
ATOM 3035 C C . VAL A 1 383 ? 14.719 3.117 -12.099 1.00 97.19 383 VAL A C 1
ATOM 3037 O O . VAL A 1 383 ? 13.960 3.521 -12.981 1.00 97.19 383 VAL A O 1
ATOM 3040 N N . GLU A 1 384 ? 16.002 2.834 -12.327 1.00 94.94 384 GLU A N 1
ATOM 3041 C CA . GLU A 1 384 ? 16.640 3.047 -13.620 1.00 94.94 384 GLU A CA 1
ATOM 3042 C C . GLU A 1 384 ? 15.937 2.250 -14.726 1.00 94.94 384 GLU A C 1
ATOM 3044 O O . GLU A 1 384 ? 15.530 2.789 -15.754 1.00 94.94 384 GLU A O 1
ATOM 3049 N N . CYS A 1 385 ? 15.732 0.958 -14.496 1.00 94.75 385 CYS A N 1
ATOM 3050 C CA . CYS A 1 385 ? 15.191 0.084 -15.519 1.00 94.75 385 CYS A CA 1
ATOM 3051 C C . CYS A 1 385 ? 13.676 0.240 -15.690 1.00 94.75 385 CYS A C 1
ATOM 3053 O O . CYS A 1 385 ? 13.187 0.414 -16.806 1.00 94.75 385 CYS A O 1
ATOM 3055 N N . PHE A 1 386 ? 12.912 0.202 -14.596 1.00 97.12 386 PHE A N 1
ATOM 3056 C CA . PHE A 1 386 ? 11.450 0.113 -14.652 1.00 97.12 386 PHE A CA 1
ATOM 3057 C C . PHE A 1 386 ? 10.835 1.392 -15.216 1.00 97.12 386 PHE A C 1
ATOM 3059 O O . PHE A 1 386 ? 9.865 1.316 -15.964 1.00 97.12 386 PHE A O 1
ATOM 3066 N N . THR A 1 387 ? 11.424 2.560 -14.936 1.00 95.88 387 THR A N 1
ATOM 3067 C CA . THR A 1 387 ? 10.951 3.831 -15.513 1.00 95.88 387 THR A CA 1
ATOM 3068 C C . THR A 1 387 ? 11.137 3.891 -17.027 1.00 95.88 387 THR A C 1
ATOM 3070 O O . THR A 1 387 ? 10.289 4.454 -17.712 1.00 95.88 387 THR A O 1
ATOM 3073 N N . ARG A 1 388 ? 12.188 3.268 -17.581 1.00 94.25 388 ARG A N 1
ATOM 3074 C CA . ARG A 1 388 ? 12.335 3.119 -19.037 1.00 94.25 388 ARG A CA 1
ATOM 3075 C C . ARG A 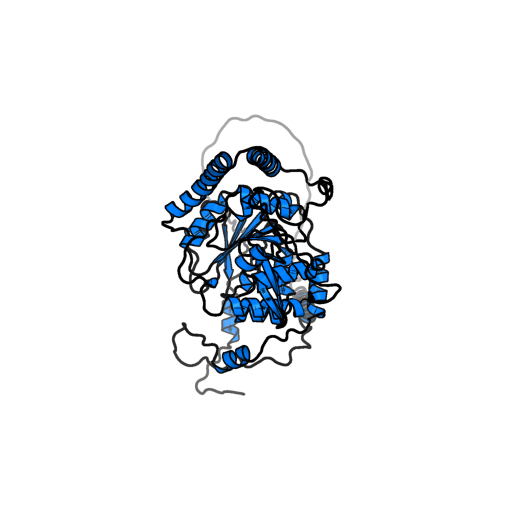1 388 ? 11.317 2.126 -19.586 1.00 94.25 388 ARG A C 1
ATOM 3077 O O . ARG A 1 388 ? 10.586 2.454 -20.509 1.00 94.25 388 ARG A O 1
ATOM 3084 N N . VAL A 1 389 ? 11.237 0.932 -18.999 1.00 95.75 389 VAL A N 1
ATOM 3085 C CA . VAL A 1 389 ? 10.371 -0.155 -19.489 1.00 95.75 389 VAL A CA 1
ATOM 3086 C C . VAL A 1 389 ? 8.890 0.246 -19.499 1.00 95.75 389 VAL A C 1
ATOM 3088 O O . VAL A 1 389 ? 8.164 -0.127 -20.420 1.00 95.75 389 VAL A O 1
ATOM 3091 N N . LEU A 1 390 ? 8.456 1.022 -18.502 1.00 96.38 390 LEU A N 1
ATOM 3092 C CA . LEU A 1 390 ? 7.086 1.525 -18.357 1.00 96.38 390 LEU A CA 1
ATOM 3093 C C . LEU A 1 390 ? 6.839 2.866 -19.069 1.00 96.38 390 LEU A C 1
ATOM 3095 O O . LEU A 1 390 ? 5.779 3.456 -18.882 1.00 96.38 390 LEU A O 1
ATOM 3099 N N . ASP A 1 391 ? 7.790 3.335 -19.883 1.00 95.19 391 ASP A N 1
ATOM 3100 C CA . ASP A 1 391 ? 7.686 4.572 -20.668 1.00 95.19 391 ASP A CA 1
ATOM 3101 C C . ASP A 1 391 ? 7.450 5.841 -19.821 1.00 95.19 391 ASP A C 1
ATOM 3103 O O . ASP A 1 391 ? 6.808 6.796 -20.246 1.00 95.19 391 ASP A O 1
ATOM 3107 N N . LEU A 1 392 ? 7.995 5.874 -18.602 1.00 95.50 392 LEU A N 1
ATOM 3108 C CA . LEU A 1 392 ? 7.851 6.982 -17.648 1.00 95.50 392 LEU A CA 1
ATOM 3109 C C . LEU A 1 392 ? 8.898 8.091 -17.815 1.00 95.50 392 LEU A C 1
ATOM 3111 O O . LEU A 1 392 ? 8.997 8.986 -16.977 1.00 95.50 392 LEU A O 1
ATOM 3115 N N . ARG A 1 393 ? 9.710 8.016 -18.874 1.00 92.50 393 ARG A N 1
ATOM 3116 C CA . ARG A 1 393 ? 10.724 9.024 -19.230 1.00 92.50 393 ARG A CA 1
ATOM 3117 C C . ARG A 1 393 ? 10.411 9.764 -20.529 1.00 92.50 393 ARG A C 1
ATOM 3119 O O . ARG A 1 393 ? 11.113 10.719 -20.854 1.00 92.50 393 ARG A O 1
ATOM 3126 N N . SER A 1 394 ? 9.407 9.320 -21.287 1.00 90.81 394 SER A N 1
ATOM 3127 C CA . SER A 1 394 ? 8.950 10.023 -22.490 1.00 90.81 394 SER A CA 1
ATOM 3128 C C . SER A 1 394 ? 8.254 11.328 -22.119 1.00 90.81 394 SER A C 1
ATOM 3130 O O . SER A 1 394 ? 7.888 11.536 -20.965 1.00 90.81 394 SER A O 1
ATOM 3132 N N . LYS A 1 395 ? 8.056 12.228 -23.087 1.00 87.12 395 LYS A N 1
ATOM 3133 C CA . LYS A 1 395 ? 7.379 13.509 -22.830 1.00 87.12 395 LYS A CA 1
ATOM 3134 C C . LYS A 1 395 ? 5.928 13.304 -22.394 1.00 87.12 395 LYS A C 1
ATOM 3136 O O . LYS A 1 395 ? 5.433 14.035 -21.546 1.00 87.12 395 LYS A O 1
ATOM 3141 N N . GLU A 1 396 ? 5.267 12.308 -22.968 1.00 83.56 396 GLU A N 1
ATOM 3142 C CA . GLU A 1 396 ? 3.856 12.005 -22.754 1.00 83.56 396 GLU A CA 1
ATOM 3143 C C . GLU A 1 396 ? 3.626 11.148 -21.500 1.00 83.56 396 GLU A C 1
ATOM 3145 O O . GLU A 1 396 ? 2.576 11.255 -20.869 1.00 83.56 396 GLU A O 1
ATOM 3150 N N . GLY A 1 397 ? 4.592 10.296 -21.141 1.00 85.75 397 GLY A N 1
ATOM 3151 C CA . GLY A 1 397 ? 4.514 9.391 -19.993 1.00 85.75 397 GLY A CA 1
ATOM 3152 C C . GLY A 1 397 ? 5.287 9.845 -18.756 1.00 85.75 397 GLY A C 1
ATOM 3153 O O . GLY A 1 397 ? 5.244 9.140 -17.750 1.00 85.75 397 GLY A O 1
ATOM 3154 N N . HIS A 1 398 ? 5.992 10.983 -18.814 1.00 94.38 398 HIS A N 1
ATOM 3155 C CA . HIS A 1 398 ? 6.915 11.432 -17.770 1.00 94.38 398 HIS A CA 1
ATOM 3156 C C . HIS A 1 398 ? 6.298 11.341 -16.367 1.00 94.38 398 HIS A C 1
ATOM 3158 O O . HIS A 1 398 ? 5.239 11.920 -16.100 1.00 94.38 398 HIS A O 1
ATOM 3164 N N . ILE A 1 399 ? 6.965 10.625 -15.458 1.00 95.44 399 ILE A N 1
ATOM 3165 C CA . ILE A 1 399 ? 6.504 10.522 -14.073 1.00 95.44 399 ILE A CA 1
ATOM 3166 C C . ILE A 1 399 ? 6.555 11.891 -13.392 1.00 95.44 399 ILE A C 1
ATOM 3168 O O . ILE A 1 399 ? 7.559 12.592 -13.401 1.00 95.44 399 ILE A O 1
ATOM 3172 N N . GLN A 1 400 ? 5.450 12.278 -12.773 1.00 94.19 400 GLN A N 1
ATOM 3173 C CA . GLN A 1 400 ? 5.341 13.566 -12.108 1.00 94.19 400 GLN A CA 1
ATOM 3174 C C . GLN A 1 400 ? 6.053 13.548 -10.747 1.00 94.19 400 GLN A C 1
ATOM 3176 O O . GLN A 1 400 ? 6.398 12.501 -10.199 1.00 94.19 400 GLN A O 1
ATOM 3181 N N . LEU A 1 401 ? 6.233 14.728 -10.161 1.00 93.12 401 LEU A N 1
ATOM 3182 C CA . LEU A 1 401 ? 6.622 14.888 -8.763 1.00 93.12 401 LEU A CA 1
ATOM 3183 C C . LEU A 1 401 ? 5.460 15.527 -8.009 1.00 93.12 401 LEU A C 1
ATOM 3185 O O . LEU A 1 401 ? 4.880 16.508 -8.471 1.00 93.12 401 LEU A O 1
ATOM 3189 N N . SER A 1 402 ? 5.132 15.000 -6.832 1.00 90.94 402 SER A N 1
ATOM 3190 C CA . SER A 1 402 ? 4.193 15.647 -5.915 1.00 90.94 402 SER A CA 1
ATOM 3191 C C . SER A 1 402 ? 4.923 16.252 -4.719 1.00 90.94 402 SER A C 1
ATOM 3193 O O . SER A 1 402 ? 5.882 15.659 -4.222 1.00 90.94 402 SER A O 1
ATOM 3195 N N . PRO A 1 403 ? 4.471 17.408 -4.205 1.00 88.56 403 PRO A N 1
ATOM 3196 C CA . PRO A 1 403 ? 5.006 17.975 -2.975 1.00 88.56 403 PRO A CA 1
ATOM 3197 C C . PRO A 1 403 ? 4.807 17.036 -1.778 1.00 88.56 403 PRO A C 1
ATOM 3199 O O . PRO A 1 403 ? 3.703 16.545 -1.552 1.00 88.56 403 PRO A O 1
ATOM 3202 N N . LEU A 1 404 ? 5.849 16.829 -0.972 1.00 84.06 404 LEU A N 1
ATOM 3203 C CA . LEU A 1 404 ? 5.732 16.099 0.296 1.00 84.06 404 LEU A CA 1
ATOM 3204 C C . LEU A 1 404 ? 5.058 16.969 1.377 1.00 84.06 404 LEU A C 1
ATOM 3206 O O . LEU A 1 404 ? 4.386 16.445 2.254 1.00 84.06 404 LEU A O 1
ATOM 3210 N N . LEU A 1 405 ? 5.202 18.299 1.298 1.00 68.56 405 LEU A N 1
ATOM 3211 C CA . LEU A 1 405 ? 4.599 19.299 2.202 1.00 68.56 405 LEU A CA 1
ATOM 3212 C C . LEU A 1 405 ? 4.812 19.023 3.703 1.00 68.56 405 LEU A C 1
ATOM 3214 O O . LEU A 1 405 ? 3.988 19.403 4.533 1.00 68.56 405 LEU A O 1
ATOM 3218 N N . GLU A 1 406 ? 5.955 18.452 4.090 1.00 59.25 406 GLU A N 1
ATOM 3219 C CA . GLU A 1 406 ? 6.354 18.365 5.500 1.00 59.25 406 GLU A CA 1
ATOM 3220 C C . GLU A 1 406 ? 6.849 19.731 6.015 1.00 59.25 406 GLU A C 1
ATOM 3222 O O . GLU A 1 406 ? 8.001 19.894 6.417 1.00 59.25 406 GLU A O 1
ATOM 3227 N N . SER A 1 407 ? 5.998 20.762 6.039 1.00 52.97 407 SER A N 1
ATOM 3228 C CA . SER A 1 407 ? 6.344 21.939 6.841 1.00 52.97 407 SER A CA 1
ATOM 3229 C C . SER A 1 407 ? 6.220 21.563 8.322 1.00 52.97 407 SER A C 1
ATOM 3231 O O . SER A 1 407 ? 5.206 21.014 8.752 1.00 52.97 407 SER A O 1
ATOM 3233 N N . LYS A 1 408 ? 7.223 21.885 9.153 1.00 47.75 408 LYS A N 1
ATOM 3234 C CA . LYS A 1 408 ? 7.207 21.642 10.619 1.00 47.75 408 LYS A CA 1
ATOM 3235 C C . LYS A 1 408 ? 6.015 22.300 11.358 1.00 47.75 408 LYS A C 1
ATOM 3237 O O . LYS A 1 408 ? 5.883 22.152 12.574 1.00 47.75 408 LYS A O 1
ATOM 3242 N N . LYS A 1 409 ? 5.186 23.074 10.647 1.00 47.62 409 LYS A N 1
ATOM 3243 C CA . LYS A 1 409 ? 4.000 23.779 11.148 1.00 47.62 409 LYS A CA 1
ATOM 3244 C C . LYS A 1 409 ? 2.676 23.115 10.748 1.00 47.62 409 LYS A C 1
ATOM 3246 O O . LYS A 1 409 ? 1.657 23.490 11.311 1.00 47.62 409 LYS A O 1
ATOM 3251 N N . GLN A 1 410 ? 2.674 22.155 9.822 1.00 57.78 410 GLN A N 1
ATOM 3252 C CA . GLN A 1 410 ? 1.464 21.448 9.400 1.00 57.78 410 GLN A CA 1
ATOM 3253 C C . GLN A 1 410 ? 1.411 20.062 10.056 1.00 57.78 410 GLN A C 1
ATOM 3255 O O . GLN A 1 410 ? 2.397 19.326 10.072 1.00 57.78 410 GLN A O 1
ATOM 3260 N N . ILE A 1 411 ? 0.265 19.747 10.661 1.00 55.53 411 ILE A N 1
ATOM 3261 C CA . ILE A 1 411 ? -0.094 18.424 11.213 1.00 55.53 411 ILE A CA 1
ATOM 3262 C C . ILE A 1 411 ? -1.116 17.736 10.289 1.00 55.53 411 ILE A C 1
ATOM 3264 O O . ILE A 1 411 ? -1.209 16.513 10.244 1.00 55.53 411 ILE A O 1
ATOM 3268 N N . PHE A 1 412 ? -1.832 18.527 9.489 1.00 57.88 412 PHE A N 1
ATOM 3269 C CA . PHE A 1 412 ? -2.908 18.104 8.601 1.00 57.88 412 PHE A CA 1
ATOM 3270 C C . PHE A 1 412 ? -2.602 18.531 7.163 1.00 57.88 412 PHE A C 1
ATOM 3272 O O . PHE A 1 412 ? -2.028 19.604 6.962 1.00 57.8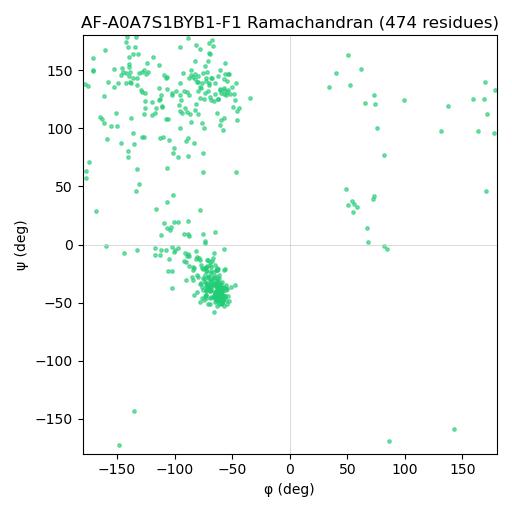8 412 PHE A O 1
ATOM 3279 N N . ARG A 1 413 ? -3.062 17.722 6.194 1.00 60.31 413 ARG A N 1
ATOM 3280 C CA . ARG A 1 413 ? -2.880 17.847 4.731 1.00 60.31 413 ARG A CA 1
ATOM 3281 C C . ARG A 1 413 ? -1.469 17.513 4.218 1.00 60.31 413 ARG A C 1
ATOM 3283 O O . ARG A 1 413 ? -0.478 18.062 4.683 1.00 60.31 413 ARG A O 1
ATOM 3290 N N . VAL A 1 414 ? -1.409 16.632 3.213 1.00 55.22 414 VAL A N 1
ATOM 3291 C CA . VAL A 1 414 ? -0.193 16.242 2.468 1.00 55.22 414 VAL A CA 1
ATOM 3292 C C . VAL A 1 414 ? -0.507 16.115 0.982 1.00 55.22 414 VAL A C 1
ATOM 3294 O O . VAL A 1 414 ? -1.575 15.613 0.613 1.00 55.22 414 VAL A O 1
ATOM 3297 N N . GLY A 1 415 ? 0.456 16.475 0.133 1.00 52.94 415 GLY A N 1
ATOM 3298 C CA . GLY A 1 415 ? 0.388 16.228 -1.305 1.00 52.94 415 GLY A CA 1
ATOM 3299 C C . GLY A 1 415 ? -0.345 17.313 -2.085 1.00 52.94 415 GLY A C 1
ATOM 3300 O O . GLY A 1 415 ? -0.610 18.396 -1.566 1.00 52.94 415 GLY A O 1
ATOM 3301 N N . GLU A 1 416 ? -0.627 17.003 -3.354 1.00 46.53 416 GLU A N 1
ATOM 3302 C CA . GLU A 1 416 ? -1.434 17.801 -4.286 1.00 46.53 416 GLU A CA 1
ATOM 3303 C C . GLU A 1 416 ? -2.570 18.519 -3.538 1.00 46.53 416 GLU A C 1
ATOM 3305 O O . GLU A 1 416 ? -3.303 17.875 -2.778 1.00 46.53 416 GLU A O 1
ATOM 3310 N N . LYS A 1 417 ? -2.671 19.855 -3.693 1.00 43.34 417 LYS A N 1
ATOM 3311 C CA . LYS A 1 417 ? -3.816 20.619 -3.174 1.00 43.34 417 LYS A CA 1
ATOM 3312 C C . LYS A 1 417 ? -5.047 19.856 -3.647 1.00 43.34 417 LYS A C 1
ATOM 3314 O O . LYS A 1 417 ? -5.203 19.721 -4.855 1.00 43.34 417 LYS A O 1
ATOM 3319 N N . SER A 1 418 ? -5.878 19.348 -2.734 1.00 42.47 418 SER A N 1
ATOM 3320 C CA . SER A 1 418 ? -7.223 18.893 -3.098 1.00 42.47 418 SER A CA 1
ATOM 3321 C C . SER A 1 418 ? -7.801 19.967 -4.019 1.00 42.47 418 SER A C 1
ATOM 3323 O O . SER A 1 418 ? -7.809 21.136 -3.612 1.00 42.47 418 SER A O 1
ATOM 3325 N N . GLY A 1 419 ? -8.103 19.625 -5.272 1.00 34.62 419 GLY A N 1
ATOM 3326 C CA . GLY A 1 419 ? -8.434 20.591 -6.312 1.00 34.62 419 GLY A CA 1
ATOM 3327 C C . GLY A 1 419 ? -9.636 21.416 -5.884 1.00 34.62 419 GLY A C 1
ATOM 3328 O O . GLY A 1 419 ? -10.762 20.969 -5.973 1.00 34.62 419 GLY A O 1
ATOM 3329 N N . ASN A 1 420 ? -9.404 22.622 -5.362 1.00 29.06 420 ASN A N 1
ATOM 3330 C CA . ASN A 1 420 ? -10.409 23.393 -4.632 1.00 29.06 420 ASN A CA 1
ATOM 3331 C C . ASN A 1 420 ? -11.114 22.601 -3.501 1.00 29.06 420 ASN A C 1
ATOM 3333 O O . ASN A 1 420 ? -11.167 21.379 -3.423 1.00 29.06 420 ASN A O 1
ATOM 3337 N N . SER A 1 421 ? -11.759 23.317 -2.593 1.00 35.81 421 SER A N 1
ATOM 3338 C CA . SER A 1 421 ? -12.803 22.741 -1.736 1.00 35.81 421 SER A CA 1
ATOM 3339 C C . SER A 1 421 ? -14.046 22.290 -2.526 1.00 35.81 421 SER A C 1
ATOM 3341 O O . SER A 1 421 ? -15.064 22.002 -1.912 1.00 35.81 421 SER A O 1
ATOM 3343 N N . ASN A 1 422 ? -13.970 22.263 -3.863 1.00 30.62 422 ASN A N 1
ATOM 3344 C CA . ASN A 1 422 ? -15.060 21.950 -4.780 1.00 30.62 422 ASN A CA 1
ATOM 3345 C C . ASN A 1 422 ? -14.830 20.610 -5.513 1.00 30.62 422 ASN A C 1
ATOM 3347 O O . ASN A 1 422 ? -15.747 20.130 -6.157 1.00 30.62 422 ASN A O 1
ATOM 3351 N N . ASP A 1 423 ? -13.681 19.930 -5.348 1.00 34.34 423 ASP A N 1
ATOM 3352 C CA . ASP A 1 423 ? -13.533 18.507 -5.739 1.00 34.34 423 ASP A CA 1
ATOM 3353 C C . ASP A 1 423 ? -14.228 17.536 -4.760 1.00 34.34 423 ASP A C 1
ATOM 3355 O O . ASP A 1 423 ? -14.104 16.316 -4.873 1.00 34.34 423 ASP A O 1
ATOM 3359 N N . PHE A 1 424 ? -15.017 18.052 -3.809 1.00 40.72 424 PHE A N 1
ATOM 3360 C CA . PHE A 1 424 ? -16.073 17.256 -3.177 1.00 40.72 424 PHE A CA 1
ATOM 3361 C C . PHE A 1 424 ? -17.195 16.880 -4.173 1.00 40.72 424 PHE A C 1
ATOM 3363 O O . PHE A 1 424 ? -18.022 16.040 -3.829 1.00 40.72 424 PHE A O 1
ATOM 3370 N N . ASP A 1 425 ? -17.178 17.419 -5.403 1.00 34.19 425 ASP A N 1
ATOM 3371 C CA . ASP A 1 425 ? -18.217 17.233 -6.428 1.00 34.19 425 ASP A CA 1
ATOM 3372 C C . ASP A 1 425 ? -17.896 16.192 -7.524 1.00 34.19 425 ASP A C 1
ATOM 3374 O O . ASP A 1 425 ? -18.546 16.162 -8.570 1.00 34.19 425 ASP A O 1
ATOM 3378 N N . ALA A 1 426 ? -16.951 15.270 -7.312 1.00 36.66 426 ALA A N 1
ATOM 3379 C CA . ALA A 1 426 ? -16.752 14.137 -8.225 1.00 36.66 426 ALA A CA 1
ATOM 3380 C C . ALA A 1 426 ? -17.402 12.856 -7.673 1.00 36.66 426 ALA A C 1
ATOM 3382 O O . ALA A 1 426 ? -16.748 11.994 -7.087 1.00 36.66 426 ALA A O 1
ATOM 3383 N N . ALA A 1 427 ? -18.707 12.758 -7.937 1.00 40.38 427 ALA A N 1
ATOM 3384 C CA . ALA A 1 427 ? -19.659 11.729 -7.525 1.00 40.38 427 ALA A CA 1
ATOM 3385 C C . ALA A 1 427 ? -20.059 11.806 -6.047 1.00 40.38 427 ALA A C 1
ATOM 3387 O O . ALA A 1 427 ? -19.236 11.668 -5.150 1.00 40.38 427 ALA A O 1
ATOM 3388 N N . GLU A 1 428 ? -21.364 11.970 -5.853 1.00 46.06 428 GLU A N 1
ATOM 3389 C CA . GLU A 1 428 ? -22.197 11.864 -4.653 1.00 46.06 428 GLU A CA 1
ATOM 3390 C C . GLU A 1 428 ? -21.899 10.593 -3.825 1.00 46.06 428 GLU A C 1
ATOM 3392 O O . GLU A 1 428 ? -22.713 9.687 -3.673 1.00 46.06 428 GLU A O 1
ATOM 3397 N N . ALA A 1 429 ? -20.676 10.462 -3.317 1.00 55.94 429 ALA A N 1
ATOM 3398 C CA . ALA A 1 429 ? -20.308 9.422 -2.385 1.00 55.94 429 ALA A CA 1
ATOM 3399 C C . ALA A 1 429 ? -20.938 9.827 -1.061 1.00 55.94 429 ALA A C 1
ATOM 3401 O O . ALA A 1 429 ? -20.417 10.702 -0.368 1.00 55.94 429 ALA A O 1
ATOM 3402 N N . THR A 1 430 ? -22.076 9.215 -0.735 1.00 67.62 430 THR A N 1
ATOM 3403 C CA . THR A 1 430 ? -22.696 9.342 0.580 1.00 67.62 430 THR A CA 1
ATOM 3404 C C . THR A 1 430 ? -21.610 9.169 1.636 1.00 67.62 430 THR A C 1
ATOM 3406 O O . THR A 1 430 ? -20.970 8.116 1.721 1.00 67.62 430 THR A O 1
ATOM 3409 N N . ILE A 1 431 ? -21.349 10.238 2.388 1.00 80.19 431 ILE A N 1
ATOM 3410 C CA . ILE A 1 431 ? -20.408 10.198 3.500 1.00 80.19 431 ILE A CA 1
ATOM 3411 C C . ILE A 1 431 ? -21.001 9.222 4.509 1.00 80.19 431 ILE A C 1
ATOM 3413 O O . ILE A 1 431 ? -22.069 9.464 5.071 1.00 80.19 431 ILE A O 1
ATOM 3417 N N . ILE A 1 432 ? -20.326 8.092 4.698 1.00 88.44 432 ILE A N 1
ATOM 3418 C CA . ILE A 1 432 ? -20.755 7.085 5.665 1.00 88.44 432 ILE A CA 1
ATOM 3419 C C . ILE A 1 432 ? -20.524 7.610 7.081 1.00 88.44 432 ILE A C 1
ATOM 3421 O O . ILE A 1 432 ? -19.662 8.465 7.306 1.00 88.44 432 ILE A O 1
ATOM 3425 N N . LYS A 1 433 ? -21.245 7.058 8.058 1.00 90.94 433 LYS A N 1
ATOM 3426 C CA . LYS A 1 433 ? -21.129 7.478 9.459 1.00 90.94 433 LYS A CA 1
ATOM 3427 C C . LYS A 1 433 ? -19.675 7.462 9.954 1.00 90.94 433 LYS A C 1
ATOM 3429 O O . LYS A 1 433 ? -19.211 8.481 10.452 1.00 90.94 433 LYS A O 1
ATOM 3434 N N . ARG A 1 434 ? -18.931 6.374 9.710 1.00 93.81 434 ARG A N 1
ATOM 3435 C CA . ARG A 1 434 ? -17.514 6.239 10.107 1.00 93.81 434 ARG A CA 1
ATOM 3436 C C . ARG A 1 434 ? -16.633 7.375 9.584 1.00 93.81 434 ARG A C 1
ATOM 3438 O O . ARG A 1 434 ? -15.763 7.883 10.285 1.00 93.81 434 ARG A O 1
ATOM 3445 N N . GLU A 1 435 ? -16.894 7.812 8.360 1.00 93.00 435 GLU A N 1
ATOM 3446 C CA . GLU A 1 435 ? -16.184 8.924 7.746 1.00 93.00 435 GLU A CA 1
ATOM 3447 C C . GLU A 1 435 ? -16.583 10.272 8.336 1.00 93.00 435 GLU A C 1
ATOM 3449 O O . GLU A 1 435 ? -15.714 11.092 8.624 1.00 93.00 435 GLU A O 1
ATOM 3454 N N . SER A 1 436 ? -17.880 10.496 8.553 1.00 89.25 436 SER A N 1
ATOM 3455 C CA . SER A 1 436 ? -18.368 11.691 9.244 1.00 89.25 436 SER A CA 1
ATOM 3456 C C . SER A 1 436 ? -17.761 11.808 10.645 1.00 89.25 436 SER A C 1
ATOM 3458 O O . SER A 1 436 ? -17.307 12.886 11.032 1.00 89.25 436 SER A O 1
ATOM 3460 N N . ASP A 1 437 ? -17.694 10.697 11.379 1.00 93.25 437 ASP A N 1
ATOM 3461 C CA . ASP A 1 437 ? -17.141 10.634 12.730 1.00 93.25 437 ASP A CA 1
ATOM 3462 C C . ASP A 1 437 ? -15.633 10.930 12.727 1.00 93.25 437 ASP A C 1
ATOM 3464 O O . ASP A 1 437 ? -15.161 11.727 13.542 1.00 93.25 437 ASP A O 1
ATOM 3468 N N . LEU A 1 438 ? -14.874 10.373 11.772 1.00 91.69 438 LEU A N 1
ATOM 3469 C CA . LEU A 1 438 ? -13.458 10.709 11.606 1.00 91.69 438 LEU A CA 1
ATOM 3470 C C . LEU A 1 438 ? -13.269 12.187 11.238 1.00 91.69 438 LEU A C 1
ATOM 3472 O O . LEU A 1 438 ? -12.419 12.859 11.815 1.00 91.69 438 LEU A O 1
ATOM 3476 N N . ILE A 1 439 ? -14.076 12.733 10.323 1.00 87.31 439 ILE A N 1
ATOM 3477 C CA . ILE A 1 439 ? -14.027 14.158 9.963 1.00 87.31 439 ILE A CA 1
ATOM 3478 C C . ILE A 1 439 ? -14.309 15.038 11.187 1.00 87.31 439 ILE A C 1
ATOM 3480 O O . ILE A 1 439 ? -13.651 16.067 11.359 1.00 87.31 439 ILE A O 1
ATOM 3484 N N . ALA A 1 440 ? -15.262 14.658 12.041 1.00 87.88 440 ALA A N 1
ATOM 3485 C CA . ALA A 1 440 ? -15.547 15.369 13.282 1.00 87.88 440 ALA A CA 1
ATOM 3486 C C . ALA A 1 440 ? -14.339 15.342 14.233 1.00 87.88 440 ALA A C 1
ATOM 3488 O O . ALA A 1 440 ? -13.919 16.403 14.693 1.00 87.88 440 ALA A O 1
ATOM 3489 N N . ARG A 1 441 ? -13.714 14.172 14.442 1.00 90.25 441 ARG A N 1
ATOM 3490 C CA . ARG A 1 441 ? -12.478 14.051 15.239 1.00 90.25 441 ARG A CA 1
ATOM 3491 C C . ARG A 1 441 ? -11.350 14.917 14.679 1.00 90.25 441 ARG A C 1
ATOM 3493 O O . ARG A 1 441 ? -10.773 15.717 15.409 1.00 90.25 441 ARG A O 1
ATOM 3500 N N . LEU A 1 442 ? -11.102 14.850 13.369 1.00 86.94 442 LEU A N 1
ATOM 3501 C CA . LEU A 1 442 ? -10.081 15.658 12.695 1.00 86.94 442 LEU A CA 1
ATOM 3502 C C . LEU A 1 442 ? -10.322 17.163 12.867 1.00 86.94 442 LEU A C 1
ATOM 3504 O O . LEU A 1 442 ? -9.372 17.911 13.088 1.00 86.94 442 LEU A O 1
ATOM 3508 N N . LYS A 1 443 ? -11.577 17.626 12.792 1.00 84.50 443 LYS A N 1
ATOM 3509 C CA . LYS A 1 443 ? -11.927 19.039 13.021 1.00 84.50 443 LYS A CA 1
ATOM 3510 C C . LYS A 1 443 ? -11.600 19.499 14.439 1.00 84.50 443 LYS A C 1
ATOM 3512 O O . LYS A 1 443 ? -11.202 20.650 14.600 1.00 84.50 443 LYS A O 1
ATOM 3517 N N . GLU A 1 444 ? -11.749 18.632 15.435 1.00 88.12 444 GLU A N 1
ATOM 3518 C CA . GLU A 1 444 ? -11.345 18.938 16.808 1.00 88.12 444 GLU A CA 1
ATOM 3519 C C . GLU A 1 444 ? -9.822 18.906 16.959 1.00 88.12 444 GLU A C 1
ATOM 3521 O O . GLU A 1 444 ? -9.239 19.850 17.487 1.00 88.12 444 GLU A O 1
ATOM 3526 N N . TRP A 1 445 ? -9.145 17.905 16.393 1.00 87.81 445 TRP A N 1
ATOM 3527 C CA . TRP A 1 445 ? -7.684 17.805 16.460 1.00 87.81 445 TRP A CA 1
ATOM 3528 C C . TRP A 1 445 ? -6.957 18.965 15.770 1.00 87.81 445 TRP A C 1
ATOM 3530 O O . TRP A 1 445 ? -5.876 19.355 16.196 1.00 87.81 445 TRP A O 1
ATOM 3540 N N . VAL A 1 446 ? -7.539 19.544 14.716 1.00 82.75 446 VAL A N 1
ATOM 3541 C CA . VAL A 1 446 ? -6.994 20.734 14.036 1.00 82.75 446 VAL A CA 1
ATOM 3542 C C . VAL A 1 446 ? -7.003 21.971 14.939 1.00 82.75 446 VAL A C 1
ATOM 3544 O O . VAL A 1 446 ? -6.168 22.857 14.755 1.00 82.75 446 VAL A O 1
ATOM 3547 N N . LYS A 1 447 ? -7.940 22.051 15.891 1.00 84.81 447 LYS A N 1
ATOM 3548 C CA . LYS A 1 447 ? -8.052 23.170 16.839 1.00 84.81 447 LYS A CA 1
ATOM 3549 C C . LYS A 1 447 ? -7.134 23.005 18.050 1.00 84.81 447 LYS A C 1
ATOM 3551 O O . LYS A 1 447 ? -6.836 24.006 18.695 1.00 84.81 447 LYS A O 1
ATOM 3556 N N . MET A 1 448 ? -6.717 21.772 18.347 1.00 87.44 448 MET A N 1
ATOM 3557 C CA . MET A 1 448 ? -5.825 21.462 19.461 1.00 87.44 448 MET A CA 1
ATOM 3558 C C . MET A 1 448 ? -4.472 22.145 19.289 1.00 87.44 448 MET A C 1
ATOM 3560 O O . MET A 1 448 ? -3.923 22.235 18.184 1.00 87.44 448 MET A O 1
ATOM 3564 N N . ASP A 1 449 ? -3.888 22.566 20.406 1.00 88.12 449 ASP A N 1
ATOM 3565 C CA . ASP A 1 449 ? -2.486 22.948 20.398 1.00 88.12 449 ASP A CA 1
ATOM 3566 C C . ASP A 1 449 ? -1.568 21.716 20.221 1.00 88.12 449 ASP A C 1
ATOM 3568 O O . ASP A 1 449 ? -1.987 20.553 20.211 1.00 88.12 449 ASP A O 1
ATOM 3572 N N . LYS A 1 450 ? -0.261 21.956 20.053 1.00 82.50 450 LYS A N 1
ATOM 3573 C CA . LYS A 1 450 ? 0.704 20.867 19.831 1.00 82.50 450 LYS A CA 1
ATOM 3574 C C . LYS A 1 450 ? 0.811 19.895 21.010 1.00 82.50 450 LYS A C 1
ATOM 3576 O O . LYS A 1 450 ? 1.151 18.737 20.784 1.00 82.50 450 LYS A O 1
ATOM 3581 N N . SER A 1 451 ? 0.620 20.367 22.238 1.00 87.69 451 SER A N 1
ATOM 3582 C CA . SER A 1 451 ? 0.698 19.559 23.456 1.00 87.69 451 SER A CA 1
ATOM 3583 C C . SER A 1 451 ? -0.538 18.672 23.587 1.00 87.69 451 SER A C 1
ATOM 3585 O O . SER A 1 451 ? -0.412 17.462 23.775 1.00 87.69 451 SER A O 1
ATOM 3587 N N . GLU A 1 452 ? -1.720 19.255 23.395 1.00 89.19 452 GLU A N 1
ATOM 3588 C CA . GLU A 1 452 ? -3.007 18.561 23.407 1.00 89.19 452 GLU A CA 1
ATOM 3589 C C . GLU A 1 452 ? -3.061 17.473 22.335 1.00 89.19 452 GLU A C 1
ATOM 3591 O O . GLU A 1 452 ? -3.318 16.307 22.643 1.00 89.19 452 GLU A O 1
ATOM 3596 N N . PHE A 1 453 ? -2.708 17.816 21.090 1.00 87.25 453 PHE A N 1
ATOM 3597 C CA . PHE A 1 453 ? -2.669 16.833 20.013 1.00 87.25 453 PHE A CA 1
ATOM 3598 C C . PHE A 1 453 ? -1.655 15.723 20.300 1.00 87.25 453 PHE A C 1
ATOM 3600 O O . PHE A 1 453 ? -1.919 14.555 20.032 1.00 87.25 453 PHE A O 1
ATOM 3607 N N . ARG A 1 454 ? -0.496 16.056 20.887 1.00 87.75 454 ARG A N 1
ATOM 3608 C CA . ARG A 1 454 ? 0.513 15.055 21.259 1.00 87.75 454 ARG A CA 1
ATOM 3609 C C . ARG A 1 454 ? 0.004 14.093 22.331 1.00 87.75 454 ARG A C 1
ATOM 3611 O O . ARG A 1 454 ? 0.365 12.919 22.283 1.00 87.75 454 ARG A O 1
ATOM 3618 N N . LYS A 1 455 ? -0.818 14.557 23.274 1.00 90.44 455 LYS A N 1
ATOM 3619 C CA . LYS A 1 455 ? -1.461 13.684 24.261 1.00 90.44 455 LYS A CA 1
ATOM 3620 C C . LYS A 1 455 ? -2.395 12.694 23.567 1.00 90.44 455 LYS A C 1
ATOM 3622 O O . LYS A 1 455 ? -2.205 11.494 23.724 1.00 90.44 455 LYS A O 1
ATOM 3627 N N . HIS A 1 456 ? -3.303 13.192 22.731 1.00 88.25 456 HIS A N 1
ATOM 3628 C CA . HIS A 1 456 ? -4.240 12.343 21.996 1.00 88.25 456 HIS A CA 1
ATOM 3629 C C . HIS A 1 456 ? -3.530 11.343 21.070 1.00 88.25 456 HIS A C 1
ATOM 3631 O O . HIS A 1 456 ? -3.853 10.162 20.998 1.00 88.25 456 HIS A O 1
ATOM 3637 N N . TRP A 1 457 ? -2.479 11.805 20.402 1.00 89.19 457 TRP A N 1
ATOM 3638 C CA . TRP A 1 457 ? -1.606 10.968 19.597 1.00 89.19 457 TRP A CA 1
ATOM 3639 C C . TRP A 1 457 ? -0.951 9.834 20.393 1.00 89.19 457 TRP A C 1
ATOM 3641 O O . TRP A 1 457 ? -0.894 8.697 19.929 1.00 89.19 457 TRP A O 1
ATOM 3651 N N . ASN A 1 458 ? -0.442 10.134 21.590 1.00 90.75 458 ASN A N 1
ATOM 3652 C CA . ASN A 1 458 ? 0.163 9.129 22.456 1.00 90.75 458 ASN A CA 1
ATOM 3653 C C . ASN A 1 458 ? -0.864 8.116 22.967 1.00 90.75 458 ASN A C 1
ATOM 3655 O O . ASN A 1 458 ? -0.499 6.956 23.115 1.00 90.75 458 ASN A O 1
ATOM 3659 N N . GLU A 1 459 ? -2.110 8.532 23.206 1.00 91.62 459 GLU A N 1
ATOM 3660 C CA . GLU A 1 459 ? -3.217 7.632 23.553 1.00 91.62 459 GLU A CA 1
ATOM 3661 C C . GLU A 1 459 ? -3.473 6.639 22.408 1.00 91.62 459 GLU A C 1
ATOM 3663 O O . GLU A 1 459 ? -3.379 5.434 22.629 1.00 91.62 459 GLU A O 1
ATOM 3668 N N . MET A 1 460 ? -3.631 7.126 21.168 1.00 91.12 460 MET A N 1
ATOM 3669 C CA . MET A 1 460 ? -3.790 6.261 19.986 1.00 91.12 460 MET A CA 1
ATOM 3670 C C . MET A 1 460 ? -2.626 5.277 19.813 1.00 91.12 460 MET A C 1
ATOM 3672 O O . MET A 1 460 ? -2.832 4.101 19.526 1.00 91.12 460 MET A O 1
ATOM 3676 N N . LEU A 1 461 ? -1.380 5.737 19.969 1.00 90.44 461 LEU A N 1
ATOM 3677 C CA . LEU A 1 461 ? -0.222 4.842 19.882 1.00 90.44 461 LEU A CA 1
ATOM 3678 C C . LEU A 1 461 ? -0.125 3.890 21.081 1.00 90.44 461 LEU A C 1
ATOM 3680 O O . LEU A 1 461 ? 0.435 2.808 20.937 1.00 90.44 461 LEU A O 1
ATOM 3684 N N . GLY A 1 462 ? -0.625 4.283 22.252 1.00 90.31 462 GLY A N 1
ATOM 3685 C CA . GLY A 1 462 ? -0.670 3.451 23.453 1.00 90.31 462 GLY A CA 1
ATOM 3686 C C . GLY A 1 462 ? -1.564 2.229 23.267 1.00 90.31 462 GLY A C 1
ATOM 3687 O O . GLY A 1 462 ? -1.150 1.124 23.605 1.00 90.31 462 GLY A O 1
ATOM 3688 N N . GLU A 1 463 ? -2.726 2.403 22.635 1.00 90.75 463 GLU A N 1
ATOM 3689 C CA . GLU A 1 463 ? -3.617 1.294 22.269 1.00 90.75 463 GLU A CA 1
ATOM 3690 C C . GLU A 1 463 ? -2.903 0.282 21.363 1.00 90.75 463 GLU A C 1
ATOM 3692 O O . GLU A 1 463 ? -2.895 -0.912 21.653 1.00 90.75 463 GLU A O 1
ATOM 3697 N N . VAL A 1 464 ? -2.204 0.757 20.327 1.00 91.50 464 VAL A N 1
ATOM 3698 C CA . VAL A 1 464 ? -1.425 -0.114 19.429 1.00 91.50 464 VAL A CA 1
ATOM 3699 C C . VAL A 1 464 ? -0.278 -0.814 20.172 1.00 91.50 464 VAL A C 1
ATOM 3701 O O . VAL A 1 464 ? -0.046 -2.004 19.973 1.00 91.50 464 VAL A O 1
ATOM 3704 N N . ARG A 1 465 ? 0.444 -0.100 21.047 1.00 90.44 465 ARG A N 1
ATOM 3705 C CA . ARG A 1 465 ? 1.552 -0.679 21.829 1.00 90.44 465 ARG A CA 1
ATOM 3706 C C . ARG A 1 465 ? 1.089 -1.752 22.804 1.00 90.44 465 ARG A C 1
ATOM 3708 O O . ARG A 1 465 ? 1.807 -2.729 22.966 1.00 90.44 465 ARG A O 1
ATOM 3715 N N . SER A 1 466 ? -0.105 -1.621 23.380 1.00 90.81 466 SER A N 1
ATOM 3716 C CA . SER A 1 466 ? -0.650 -2.634 24.291 1.00 90.81 466 SER A CA 1
ATOM 3717 C C . SER A 1 466 ? -0.797 -4.010 23.625 1.00 90.81 466 SER A C 1
ATOM 3719 O O . SER A 1 466 ? -0.542 -5.033 24.255 1.00 90.81 466 SER A O 1
ATOM 3721 N N . VAL A 1 467 ? -1.112 -4.036 22.322 1.00 90.88 467 VAL A N 1
ATOM 3722 C CA . VAL A 1 467 ? -1.154 -5.273 21.524 1.00 90.88 467 VAL A CA 1
ATOM 3723 C C . VAL A 1 467 ? 0.247 -5.858 21.341 1.00 90.88 467 VAL A C 1
ATOM 3725 O O . VAL A 1 467 ? 0.418 -7.070 21.332 1.00 90.88 467 VAL A O 1
ATOM 3728 N N . LEU A 1 468 ? 1.272 -5.021 21.200 1.00 91.25 468 LEU A N 1
ATOM 3729 C CA . LEU A 1 468 ? 2.653 -5.487 21.041 1.00 91.25 468 LEU A CA 1
ATOM 3730 C C . LEU A 1 468 ? 3.222 -6.032 22.353 1.00 91.25 468 LEU A C 1
ATOM 3732 O O . LEU A 1 468 ? 3.877 -7.071 22.349 1.00 91.25 468 LEU A O 1
ATOM 3736 N N . GLU A 1 469 ? 2.913 -5.376 23.471 1.00 90.69 469 GLU A N 1
ATOM 3737 C CA . GLU A 1 469 ? 3.280 -5.829 24.816 1.00 90.69 469 GLU A CA 1
ATOM 3738 C C . GLU A 1 469 ? 2.657 -7.190 25.142 1.00 90.69 469 GLU A C 1
ATOM 3740 O O . GLU A 1 469 ? 3.338 -8.049 25.690 1.00 90.69 469 GLU A O 1
ATOM 3745 N N . SER A 1 470 ? 1.408 -7.443 24.731 1.00 90.75 470 SER A N 1
ATOM 3746 C CA . SER A 1 470 ? 0.768 -8.751 24.939 1.00 90.75 470 SER A CA 1
ATOM 3747 C C . SER A 1 470 ? 1.403 -9.896 24.141 1.00 90.75 470 SER A C 1
ATOM 3749 O O . SER A 1 470 ? 1.054 -11.052 24.370 1.00 90.75 470 SER A O 1
ATOM 3751 N N . HIS A 1 471 ? 2.281 -9.581 23.185 1.00 89.19 471 HIS A N 1
ATOM 3752 C CA . HIS A 1 471 ? 3.018 -10.538 22.357 1.00 89.19 471 HIS A CA 1
ATOM 3753 C C . HIS A 1 471 ? 4.526 -10.547 22.668 1.00 89.19 471 HIS A C 1
ATOM 3755 O O . HIS A 1 471 ? 5.286 -11.161 21.920 1.00 89.19 471 HIS A O 1
ATOM 3761 N N . ASP A 1 472 ? 4.967 -9.853 23.726 1.00 89.00 472 ASP A N 1
ATOM 3762 C CA . ASP A 1 472 ? 6.381 -9.685 24.098 1.00 89.00 472 ASP A CA 1
ATOM 3763 C C . ASP A 1 472 ? 7.250 -9.092 22.965 1.00 89.00 472 ASP A C 1
ATOM 3765 O O . ASP A 1 472 ? 8.420 -9.439 22.787 1.00 89.00 472 ASP A O 1
ATOM 3769 N N . LEU A 1 473 ? 6.677 -8.184 22.166 1.00 87.94 473 LEU A N 1
ATOM 3770 C CA . LEU A 1 473 ? 7.351 -7.577 21.018 1.00 87.94 473 LEU A CA 1
ATOM 3771 C C . LEU A 1 473 ? 7.918 -6.193 21.342 1.00 87.94 473 LEU A C 1
ATOM 3773 O O . LEU A 1 473 ? 7.229 -5.303 21.839 1.00 87.94 473 LEU A O 1
ATOM 3777 N N . HIS A 1 474 ? 9.179 -5.982 20.963 1.00 79.31 474 HIS A N 1
ATOM 3778 C CA . HIS A 1 474 ? 9.838 -4.682 21.059 1.00 79.31 474 HIS A CA 1
ATOM 3779 C C . HIS A 1 474 ? 9.605 -3.820 19.807 1.00 79.31 474 HIS A C 1
ATOM 3781 O O . HIS A 1 474 ? 9.595 -4.304 18.669 1.00 79.31 474 HIS A O 1
ATOM 3787 N N . VAL A 1 475 ? 9.463 -2.513 20.028 1.00 75.81 475 VAL A N 1
ATOM 3788 C CA . VAL A 1 475 ? 9.267 -1.491 18.988 1.00 75.81 475 VAL A CA 1
ATOM 3789 C C . VAL A 1 475 ? 10.509 -0.619 18.838 1.00 75.81 475 VAL A C 1
ATOM 3791 O O . VAL A 1 475 ? 11.190 -0.360 19.828 1.00 75.81 475 VAL A O 1
ATOM 3794 N N . ASP A 1 476 ? 10.776 -0.182 17.607 1.00 58.50 476 ASP A N 1
ATOM 3795 C CA . ASP A 1 476 ? 11.786 0.837 17.262 1.00 58.50 476 ASP A CA 1
ATOM 3796 C C . ASP A 1 476 ? 11.134 2.227 17.144 1.00 58.50 476 ASP A C 1
ATOM 3798 O O . ASP A 1 476 ? 10.068 2.326 16.479 1.00 58.50 476 ASP A O 1
#

Solvent-accessible surface area (backbone atoms only — not comparable to full-atom values): 28603 Å² total; per-residue (Å²): 135,91,79,89,65,91,82,85,79,91,76,64,78,63,64,60,55,58,62,67,67,69,78,77,82,90,81,85,85,84,90,85,89,89,81,83,85,90,83,82,87,85,89,84,87,90,89,86,84,90,88,82,92,79,91,86,89,84,89,80,89,83,85,88,83,95,86,79,93,79,74,70,74,74,60,62,58,57,60,54,55,54,54,52,50,56,57,50,63,72,68,62,83,81,86,84,81,88,83,89,81,90,89,84,88,87,89,85,78,96,74,76,90,89,64,87,68,72,50,68,67,58,49,51,58,51,72,68,50,70,63,75,49,57,63,41,65,68,34,51,50,54,35,40,54,55,62,73,61,58,81,78,81,50,76,64,33,72,64,29,28,24,37,38,32,43,47,64,96,44,66,67,44,35,49,40,34,50,63,54,53,62,69,26,86,46,46,65,36,36,40,34,36,39,29,43,71,91,55,81,79,56,68,64,59,72,64,33,91,80,74,34,50,46,80,41,83,37,90,55,78,42,62,59,49,69,41,55,70,89,62,83,68,96,30,50,35,26,36,29,32,38,32,42,53,42,65,46,53,69,37,52,48,50,26,47,62,55,21,68,75,37,57,86,43,39,18,23,48,43,65,21,17,70,42,82,54,98,92,44,41,32,57,26,50,57,69,50,16,60,73,68,40,31,28,39,35,36,38,43,56,39,21,36,36,38,46,64,55,28,52,38,49,72,77,25,47,48,62,56,58,55,48,47,23,50,74,65,66,47,54,49,31,58,51,52,31,49,50,49,11,44,65,52,62,7,44,42,52,43,56,28,39,44,50,45,40,69,49,62,45,43,48,67,68,90,83,52,74,82,74,44,89,60,43,68,59,52,40,17,53,44,44,41,31,50,36,38,28,56,42,28,74,41,91,81,25,36,59,45,76,38,48,47,57,82,47,99,86,58,60,66,65,36,40,71,74,68,63,61,96,61,59,75,70,74,62,93,68,77,79,46,68,72,55,51,52,50,52,53,51,49,59,52,54,71,72,42,53,76,66,58,40,49,50,55,50,48,52,54,51,44,61,59,45,52,47,31,56,79,64,78,51,59,71,110